Protein AF-A0A352NR70-F1 (afdb_monomer)

Solvent-accessible surface area (backbone atoms only — not comparable to full-atom values): 40007 Å² total; per-residue (Å²): 142,85,88,84,89,83,84,90,84,90,85,83,91,87,91,87,81,88,80,88,83,82,89,77,86,75,78,72,74,82,67,73,80,38,69,51,86,36,67,72,42,67,47,52,18,38,91,87,67,48,66,42,64,80,41,78,61,38,62,54,77,40,59,32,29,47,38,35,32,31,45,44,52,70,85,45,71,50,56,49,74,47,56,26,31,46,76,54,41,77,46,47,37,57,46,91,74,68,96,58,46,56,28,22,37,77,88,67,50,74,50,28,35,49,47,77,37,62,90,80,33,31,35,41,34,31,34,79,48,69,39,72,49,65,45,47,28,41,38,55,44,58,30,27,42,29,53,91,60,53,76,89,64,75,59,38,74,47,57,73,81,96,39,68,45,47,35,25,52,58,79,82,92,72,86,85,86,79,86,86,84,85,88,82,89,80,90,82,83,91,83,88,82,91,76,84,82,77,83,67,88,38,53,83,44,38,82,77,50,63,41,65,74,43,76,77,47,64,20,33,76,87,69,44,75,67,64,80,55,38,59,55,84,41,54,27,28,49,33,37,29,34,39,52,60,80,90,57,89,47,48,56,39,21,30,39,59,46,54,54,38,80,51,48,31,33,94,58,67,44,79,46,75,42,54,49,99,86,68,52,63,41,27,43,34,40,30,41,58,82,26,44,36,37,38,34,28,33,54,43,59,66,79,54,70,77,50,62,53,71,53,68,43,84,31,30,46,24,59,91,66,52,75,50,60,74,63,33,77,46,62,41,60,51,63,75,48,92,70,66,50,75,46,76,44,36,52,61,72,79,79,74,48,52,42,47,48,61,49,70,40,86,90,78,43,29,36,42,37,36,39,40,35,22,81,70,28,36,79,39,39,60,28,28,41,39,34,62,62,56,88,54,48,37,80,43,84,93,46,44,22,46,74,86,39,79,51,64,75,87,42,43,50,72,41,83,87,79,29,38,35,39,40,54,67,39,68,42,49,54,58,47,37,40,33,37,35,30,33,66,48,62,69,59,41,53,72,31,73,51,66,50,77,50,73,46,52,39,34,42,36,31,41,56,97,88,40,82,46,78,46,74,26,50,77,29,74,36,73,45,75,29,43,50,52,45,46,46,67,45,74,40,76,90,78,46,27,35,44,36,39,40,40,33,24,77,56,48,41,72,29,42,60,25,32,41,38,31,52,55,42,93,64,50,42,80,40,79,92,47,34,21,44,77,85,40,82,56,80,56,61,51,75,61,90,49,38,39,36,38,59,67,38,68,38,48,60,63,45,40,40,33,36,33,25,40,50,42,69,73,54,48,74,27,65,55,70,45,73,44,67,38,47,41,35,49,45,30,57,55,41,36,88,83,37,54,29,64,36,75,43,73,45,78,31,44,26,63,48,79,46,77,76,46,72,42,83,90,76,33,34,35,35,32,39,32,44,36,47,73,63,71,60,94,63,68,64,52,76,77,91,85,80,83,78,54,91,57,50,41,80,44,84,74,42,38,20,46,77,82,42,80,42,62,58,86,82,59,70,82,90,66,102,75,88,87,90,82,69,67,78,72,83,37,42,39,35,39,34,28,38,51,62,88,129

pLDDT: mean 82.14, std 21.11, range [23.02, 98.81]

Mean predicted aligned error: 18.89 Å

Secondary structure (DSSP, 8-state):
---------------------------------EE-TTEEEEEEE-TTS-BGGG-S-B-TT-EEEEEEEEEE-TT--BPTT--EEEEPPTTEEEPS--S--EEEETTS-EEEEEEEETTTTEEEEEESS-B-S-EEEEEEEEEEE-TTS--S-SSEEEE-SS-EEEE-BPP---PPP--------------------------B-TTTS--EEEEEEEEETTSPBP-SSB-TT-EEEEEEEEEE-TTS---TT-EEEEE--TTEE-SS-EEEEEE-TTS-EEEEEEE-TT-EEEEEE-SHHHH-SSEEEEEEEEEEE-HHHH-S-SSEEEEE--TT-SSPEEEEE-B--PPPPEEEEEEEETTTTEEEEEEEE-TT---EEEEEEEEEPPTT-EE-TT--EETTEEPPTTTEEEETTTTEEEEEEEEESS-EEEEEEEE--S-GGGG-SEEEEEEE-EEEEEEETTEEEEEEPPPEEEEEEE--EEEEEEEETTTTEEEEEEEE-TT---EEEEEEEEEPPTTEEE-GGG-EETTEEP-SEEEETTEEEEEEEEESS-EEEEEEEEEPHHHHTSS--EEEEEEEEEE-TTPPTT-EEEEEEEE---SEEEEEEEEETTTTEEEEEEEE-TT---PPTT------PPTTEEE-TT--EETTEE--GGG-----S----------EEEEEEEEE---

Radius of gyration: 46.59 Å; Cα contacts (8 Å, |Δi|>4): 1514; chains: 1; bounding box: 106×103×124 Å

Structure (mmCIF, N/CA/C/O backbone):
data_AF-A0A352NR70-F1
#
_entry.id   AF-A0A352NR70-F1
#
loop_
_atom_site.group_PDB
_atom_site.id
_atom_site.type_symbol
_atom_site.label_atom_id
_atom_site.label_alt_id
_atom_site.label_comp_id
_atom_site.label_asym_id
_atom_site.label_entity_id
_atom_site.label_seq_id
_atom_site.pdbx_PDB_ins_code
_atom_site.Cartn_x
_atom_site.Cartn_y
_atom_site.Cartn_z
_atom_site.occupancy
_atom_site.B_iso_or_equiv
_atom_site.auth_seq_id
_atom_site.auth_comp_id
_atom_site.auth_asym_id
_atom_site.auth_atom_id
_atom_site.pdbx_PDB_model_num
ATOM 1 N N . MET A 1 1 ? 4.692 -54.129 16.354 1.00 40.34 1 MET A N 1
ATOM 2 C CA . MET A 1 1 ? 4.422 -55.405 15.649 1.00 40.34 1 MET A CA 1
ATOM 3 C C . MET A 1 1 ? 3.050 -55.935 16.072 1.00 40.34 1 MET A C 1
ATOM 5 O O . MET A 1 1 ? 2.931 -56.433 17.179 1.00 40.34 1 MET A O 1
ATOM 9 N N . LYS A 1 2 ? 2.010 -55.774 15.243 1.00 34.16 2 LYS A N 1
ATOM 10 C CA . LYS A 1 2 ? 0.817 -56.648 15.165 1.00 34.16 2 LYS A CA 1
ATOM 11 C C . LYS A 1 2 ? -0.023 -56.187 13.969 1.00 34.16 2 LYS A C 1
ATOM 13 O O . LYS A 1 2 ? -0.681 -55.158 14.009 1.00 34.16 2 LYS A O 1
ATOM 18 N N . LYS A 1 3 ? 0.113 -56.939 12.874 1.00 34.19 3 LYS A N 1
ATOM 19 C CA . LYS A 1 3 ? -0.619 -56.802 11.610 1.00 34.19 3 LYS A CA 1
ATOM 20 C C . LYS A 1 3 ? -2.010 -57.424 11.763 1.00 34.19 3 LYS A C 1
ATOM 22 O O . LYS A 1 3 ? -2.105 -58.527 12.296 1.00 34.19 3 LYS A O 1
ATOM 27 N N . LYS A 1 4 ? -3.040 -56.811 11.179 1.00 34.47 4 LYS A N 1
ATOM 28 C CA . LYS A 1 4 ? -4.210 -57.532 10.655 1.00 34.47 4 LYS A CA 1
ATOM 29 C C . LYS A 1 4 ? -4.579 -56.954 9.286 1.00 34.47 4 LYS A C 1
ATOM 31 O O . LYS A 1 4 ? -4.742 -55.752 9.141 1.00 34.47 4 LYS A O 1
ATOM 36 N N . LYS A 1 5 ? -4.607 -57.849 8.295 1.00 37.19 5 LYS A N 1
ATOM 37 C CA . LYS A 1 5 ? -5.041 -57.656 6.903 1.00 37.19 5 LYS A CA 1
ATOM 38 C C . LYS A 1 5 ? -6.568 -57.754 6.824 1.00 37.19 5 LYS A C 1
ATOM 40 O O . LYS A 1 5 ? -7.097 -58.550 7.585 1.00 37.19 5 LYS A O 1
ATOM 45 N N . PHE A 1 6 ? -7.205 -57.073 5.869 1.00 29.41 6 PHE A N 1
ATOM 46 C CA . PHE A 1 6 ? -8.386 -57.505 5.079 1.00 29.41 6 PHE A CA 1
ATOM 47 C C . PHE A 1 6 ? -8.635 -56.403 4.018 1.00 29.41 6 PHE A C 1
ATOM 49 O O . PHE A 1 6 ? -8.789 -55.249 4.388 1.00 29.41 6 PHE A O 1
ATOM 56 N N . SER A 1 7 ? -8.269 -56.613 2.748 1.00 27.84 7 SER A N 1
ATOM 57 C CA . SER A 1 7 ? -9.022 -57.209 1.620 1.00 27.84 7 SER A CA 1
ATOM 58 C C . SER A 1 7 ? -10.068 -56.281 0.985 1.00 27.84 7 SER A C 1
ATOM 60 O O . SER A 1 7 ? -11.008 -55.850 1.641 1.00 27.84 7 SER A O 1
ATOM 62 N N . SER A 1 8 ? -9.874 -56.035 -0.315 1.00 29.03 8 SER A N 1
ATOM 63 C CA . SER A 1 8 ? -10.691 -55.248 -1.246 1.00 29.03 8 SER A CA 1
ATOM 64 C C . SER A 1 8 ? -12.128 -55.743 -1.386 1.00 29.03 8 SER A C 1
ATOM 66 O O . SER A 1 8 ? -12.324 -56.950 -1.501 1.00 29.03 8 SER A O 1
ATOM 68 N N . ILE A 1 9 ? -13.078 -54.813 -1.546 1.00 29.89 9 ILE A N 1
ATOM 69 C CA . ILE A 1 9 ? -14.317 -54.985 -2.322 1.00 29.89 9 ILE A CA 1
ATOM 70 C C . ILE A 1 9 ? -14.639 -53.645 -3.007 1.00 29.89 9 ILE A C 1
ATOM 72 O O . ILE A 1 9 ? -14.715 -52.608 -2.355 1.00 29.89 9 ILE A O 1
ATOM 76 N N . VAL A 1 10 ? -14.807 -53.699 -4.329 1.00 30.36 10 VAL A N 1
ATOM 77 C CA . VAL A 1 10 ? -15.353 -52.651 -5.206 1.00 30.36 10 VAL A CA 1
ATOM 78 C C . VAL A 1 10 ? -16.852 -52.910 -5.357 1.00 30.36 10 VAL A C 1
ATOM 80 O O . VAL A 1 10 ? -17.218 -54.034 -5.691 1.00 30.36 10 VAL A O 1
ATOM 83 N N . VAL A 1 11 ? -17.701 -51.892 -5.171 1.00 29.67 11 VAL A N 1
ATOM 84 C CA . VAL A 1 11 ? -19.083 -51.852 -5.687 1.00 29.67 11 VAL A CA 1
ATOM 85 C C . VAL A 1 11 ? -19.406 -50.419 -6.131 1.00 29.67 11 VAL A C 1
ATOM 87 O O . VAL A 1 11 ? -19.154 -49.458 -5.410 1.00 29.67 11 VAL A O 1
ATOM 90 N N . THR A 1 12 ? -19.921 -50.315 -7.353 1.00 26.70 12 THR A N 1
ATOM 91 C CA . THR A 1 12 ? -20.288 -49.114 -8.126 1.00 26.70 12 THR A CA 1
ATOM 92 C C . THR A 1 12 ? -21.814 -48.867 -8.055 1.00 26.70 12 THR A C 1
ATOM 94 O O . THR A 1 12 ? -22.530 -49.767 -7.623 1.00 26.70 12 THR A O 1
ATOM 97 N N . PHE A 1 13 ? -22.283 -47.719 -8.592 1.00 26.47 13 PHE A N 1
ATOM 98 C CA . PHE A 1 13 ? -23.678 -47.278 -8.896 1.00 26.47 13 PHE A CA 1
ATOM 99 C C . PHE A 1 13 ? -24.405 -46.554 -7.725 1.00 26.47 13 PHE A C 1
ATOM 101 O O . PHE A 1 13 ? -24.395 -47.061 -6.616 1.00 26.47 13 PHE A O 1
ATOM 108 N N . ILE A 1 14 ? -25.040 -45.366 -7.811 1.00 26.09 14 ILE A N 1
ATOM 109 C CA . ILE A 1 14 ? -25.622 -44.507 -8.874 1.00 26.09 14 ILE A CA 1
ATOM 110 C C . ILE A 1 14 ? -25.681 -43.050 -8.371 1.00 26.09 14 ILE A C 1
ATOM 112 O O . ILE A 1 14 ? -26.058 -42.824 -7.224 1.00 26.09 14 ILE A O 1
ATOM 116 N N . PHE A 1 15 ? -25.421 -42.072 -9.247 1.00 25.78 15 PHE A N 1
ATOM 117 C CA . PHE A 1 15 ? -25.857 -40.678 -9.084 1.00 25.78 15 PHE A CA 1
ATOM 118 C C . PHE A 1 15 ? -27.001 -40.408 -10.074 1.00 25.78 15 PHE A C 1
ATOM 120 O O . PHE A 1 15 ? -26.833 -40.602 -11.277 1.00 25.78 15 PHE A O 1
ATOM 127 N N . LEU A 1 16 ? -28.151 -39.954 -9.572 1.00 24.84 16 LEU A N 1
ATOM 128 C CA . LEU A 1 16 ? -29.218 -39.347 -10.367 1.00 24.84 16 LEU A CA 1
ATOM 129 C C . LEU A 1 16 ? -29.843 -38.214 -9.542 1.00 24.84 16 LEU A C 1
ATOM 131 O O . LEU A 1 16 ? -30.493 -38.485 -8.539 1.00 24.84 16 LEU A O 1
ATOM 135 N N . LEU A 1 17 ? -29.605 -36.965 -9.942 1.00 23.08 17 LEU A N 1
ATOM 136 C CA . LEU A 1 17 ? -30.635 -35.991 -10.332 1.00 23.08 17 LEU A CA 1
ATOM 137 C C . LEU A 1 17 ? -29.962 -34.649 -10.682 1.00 23.08 17 LEU A C 1
ATOM 139 O O . LEU A 1 17 ? -29.267 -34.049 -9.867 1.00 23.08 17 LEU A O 1
ATOM 143 N N . GLN A 1 18 ? -30.203 -34.190 -11.912 1.00 30.47 18 GLN A N 1
ATOM 144 C CA . GLN A 1 18 ? -30.121 -32.779 -12.318 1.00 30.47 18 GLN A CA 1
ATOM 145 C C . GLN A 1 18 ? -31.212 -31.997 -11.533 1.00 30.47 18 GLN A C 1
ATOM 147 O O . GLN A 1 18 ? -32.124 -32.628 -11.004 1.00 30.47 18 GLN A O 1
ATOM 152 N N . ILE A 1 19 ? -31.235 -30.667 -11.372 1.00 30.25 19 ILE A N 1
ATOM 153 C CA . ILE A 1 19 ? -31.273 -29.618 -12.404 1.00 30.25 19 ILE A CA 1
ATOM 154 C C . ILE A 1 19 ? -31.094 -28.213 -11.766 1.00 30.25 19 ILE A C 1
ATOM 156 O O . ILE A 1 19 ? -31.552 -27.983 -10.654 1.00 30.25 19 ILE A O 1
ATOM 160 N N . PHE A 1 20 ? -30.498 -27.300 -12.552 1.00 27.97 20 PHE A N 1
ATOM 161 C CA . PHE A 1 20 ? -30.561 -25.820 -12.553 1.00 27.97 20 PHE A CA 1
ATOM 162 C C . PHE A 1 20 ? -30.376 -25.023 -11.246 1.00 27.97 20 PHE A C 1
ATOM 164 O O . PHE A 1 20 ? -31.290 -24.921 -10.438 1.00 27.97 20 PHE A O 1
ATOM 171 N N . SER A 1 21 ? -29.308 -24.217 -11.153 1.00 23.02 21 SER A N 1
ATOM 172 C CA . SER A 1 21 ? -29.298 -22.807 -11.611 1.00 23.02 21 SER A CA 1
ATOM 173 C C . SER A 1 21 ? -28.027 -22.042 -11.178 1.00 23.02 21 SER A C 1
ATOM 175 O O . SER A 1 21 ? -27.564 -22.155 -10.052 1.00 23.02 21 SER A O 1
ATOM 177 N N . SER A 1 22 ? -27.516 -21.239 -12.122 1.00 24.25 22 SER A N 1
ATOM 178 C CA . SER A 1 22 ? -26.810 -19.951 -11.963 1.00 24.25 22 SER A CA 1
ATOM 179 C C . SER A 1 22 ? -25.504 -19.829 -11.153 1.00 24.25 22 SER A C 1
ATOM 181 O O . SER A 1 22 ? -25.493 -19.886 -9.932 1.00 24.25 22 SER A O 1
ATOM 183 N N . PHE A 1 23 ? -24.447 -19.471 -11.898 1.00 34.31 23 PHE A N 1
ATOM 184 C CA . PHE A 1 23 ? -23.439 -18.442 -11.596 1.00 34.31 23 PHE A CA 1
ATOM 185 C C . PHE A 1 23 ? -22.832 -18.394 -10.182 1.00 34.31 23 PHE A C 1
ATOM 187 O O . PHE A 1 23 ? -23.342 -17.730 -9.285 1.00 34.31 23 PHE A O 1
ATOM 194 N N . MET A 1 24 ? -21.608 -18.913 -10.073 1.00 26.48 24 MET A N 1
ATOM 195 C CA . MET A 1 24 ? -20.541 -18.229 -9.340 1.00 26.48 24 MET A CA 1
ATOM 196 C C . MET A 1 24 ? -19.295 -18.155 -10.235 1.00 26.48 24 MET A C 1
ATOM 198 O O . MET A 1 24 ? -19.017 -19.121 -10.951 1.00 26.48 24 MET A O 1
ATOM 202 N N . PRO A 1 25 ? -18.569 -17.022 -10.248 1.00 30.00 25 PRO A N 1
ATOM 203 C CA . PRO A 1 25 ? -17.351 -16.887 -11.029 1.00 30.00 25 PRO A CA 1
ATOM 204 C C . PRO A 1 25 ? -16.304 -17.829 -10.438 1.00 30.00 25 PRO A C 1
ATOM 206 O O . PRO A 1 25 ? -15.965 -17.743 -9.258 1.00 30.00 25 PRO A O 1
ATOM 209 N N .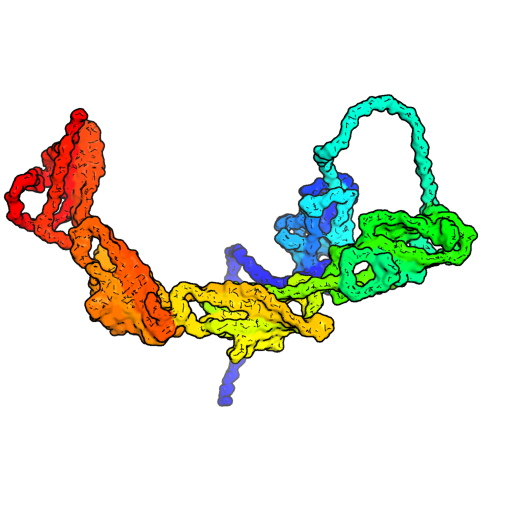 ILE A 1 26 ? -15.801 -18.750 -11.255 1.00 31.56 26 ILE A N 1
ATOM 210 C CA . ILE A 1 26 ? -14.603 -19.500 -10.900 1.00 31.56 26 ILE A CA 1
ATOM 211 C C . ILE A 1 26 ? -13.482 -18.465 -10.839 1.00 31.56 26 ILE A C 1
ATOM 213 O O . ILE A 1 26 ? -13.155 -17.840 -11.849 1.00 31.56 26 ILE A O 1
ATOM 217 N N . GLY A 1 27 ? -12.942 -18.255 -9.636 1.00 30.27 27 GLY A N 1
ATOM 218 C CA . GLY A 1 27 ? -11.706 -17.516 -9.437 1.00 30.27 27 GLY A CA 1
ATOM 219 C C . GLY A 1 27 ? -10.660 -18.112 -10.364 1.00 30.27 27 GLY A C 1
ATOM 220 O O . GLY A 1 27 ? -10.258 -19.263 -10.201 1.00 30.27 27 GLY A O 1
ATOM 221 N N . SER A 1 28 ? -10.307 -17.353 -11.395 1.00 30.17 28 SER A N 1
ATOM 222 C CA . SER A 1 28 ? -9.299 -17.760 -12.354 1.00 30.17 28 SER A CA 1
ATOM 223 C C . SER A 1 28 ? -7.976 -17.811 -11.604 1.00 30.17 28 SER A C 1
ATOM 225 O O . SER A 1 28 ? -7.486 -16.788 -11.125 1.00 30.17 28 SER A O 1
ATOM 227 N N . ALA A 1 29 ? -7.397 -19.005 -11.487 1.00 27.83 29 ALA A N 1
ATOM 228 C CA . ALA A 1 29 ? -5.949 -19.099 -11.432 1.00 27.83 29 ALA A CA 1
ATOM 229 C C . ALA A 1 29 ? -5.431 -18.235 -12.590 1.00 27.83 29 ALA A C 1
ATOM 231 O O . ALA A 1 29 ? -5.924 -18.386 -13.710 1.00 27.83 29 ALA A O 1
ATOM 232 N N . LYS A 1 30 ? -4.531 -17.281 -12.317 1.00 36.75 30 LYS A N 1
ATOM 233 C CA . LYS A 1 30 ? -3.839 -16.551 -13.381 1.00 36.75 30 LYS A CA 1
ATOM 234 C C . LYS A 1 30 ? -3.103 -17.603 -14.202 1.00 36.75 30 LYS A C 1
ATOM 236 O O . LYS A 1 30 ? -2.059 -18.092 -13.780 1.00 36.75 30 LYS A O 1
ATOM 241 N N . ALA A 1 31 ? -3.706 -18.011 -15.313 1.00 36.69 31 ALA A N 1
ATOM 242 C CA . ALA A 1 31 ? -2.965 -18.658 -16.364 1.00 36.69 31 ALA A CA 1
ATOM 243 C C . ALA A 1 31 ? -1.885 -17.660 -16.776 1.00 36.69 31 ALA A C 1
ATOM 245 O O . ALA A 1 31 ? -2.167 -16.472 -16.935 1.00 36.69 31 ALA A O 1
ATOM 246 N N . ASP A 1 32 ? -0.653 -18.136 -16.837 1.00 41.41 32 ASP A N 1
ATOM 247 C CA . ASP A 1 32 ? 0.450 -17.401 -17.429 1.00 41.41 32 ASP A CA 1
ATOM 248 C C . ASP A 1 32 ? -0.005 -16.972 -18.835 1.00 41.41 32 ASP A C 1
ATOM 250 O O . ASP A 1 32 ? -0.420 -17.835 -19.617 1.00 41.41 32 ASP A O 1
ATOM 254 N N . ASP A 1 33 ? -0.048 -15.661 -19.114 1.00 54.84 33 ASP A N 1
ATOM 255 C CA . ASP A 1 33 ? -0.533 -15.086 -20.380 1.00 54.84 33 ASP A CA 1
ATOM 256 C C . ASP A 1 33 ? 0.414 -15.542 -21.503 1.00 54.84 33 ASP A C 1
ATOM 258 O O . ASP A 1 33 ? 1.328 -14.831 -21.919 1.00 54.84 33 ASP A O 1
ATOM 262 N N . THR A 1 34 ? 0.227 -16.764 -21.990 1.00 74.38 34 THR A N 1
ATOM 263 C CA . THR A 1 34 ? 1.054 -17.319 -23.054 1.00 74.38 34 THR A CA 1
ATOM 264 C C . THR A 1 34 ? 0.668 -16.582 -24.324 1.00 74.38 34 THR A C 1
ATOM 266 O O . THR A 1 34 ? -0.438 -16.768 -24.823 1.00 74.38 34 THR A O 1
ATOM 269 N N . ALA A 1 35 ? 1.535 -15.711 -24.842 1.00 84.06 35 ALA A N 1
ATOM 270 C CA . ALA A 1 35 ? 1.264 -15.009 -26.095 1.00 84.06 35 ALA A CA 1
ATOM 271 C C . ALA A 1 35 ? 0.893 -16.015 -27.198 1.00 84.06 35 ALA A C 1
ATOM 273 O O . ALA A 1 35 ? 1.385 -17.142 -27.202 1.00 84.06 35 ALA A O 1
ATOM 274 N N . PHE A 1 36 ? 0.022 -15.631 -28.127 1.00 85.31 36 PHE A N 1
ATOM 275 C CA . PHE A 1 36 ? -0.341 -16.437 -29.290 1.00 85.31 36 PHE A CA 1
ATOM 276 C C . PHE A 1 36 ? 0.594 -16.093 -30.467 1.00 85.31 36 PHE A C 1
ATOM 278 O O . PHE A 1 36 ? 0.310 -15.161 -31.224 1.00 85.31 36 PHE A O 1
ATOM 285 N N . PRO A 1 37 ? 1.723 -16.806 -30.666 1.00 80.88 37 PRO A N 1
ATOM 286 C CA . PRO A 1 37 ? 2.759 -16.400 -31.622 1.00 80.88 37 PRO A CA 1
ATOM 287 C C . PRO A 1 37 ? 2.416 -16.746 -33.078 1.00 80.88 37 PRO A C 1
ATOM 289 O O . PRO A 1 37 ? 3.207 -16.479 -33.982 1.00 80.88 37 PRO A O 1
ATOM 292 N N . PHE A 1 38 ? 1.273 -17.393 -33.309 1.00 86.50 38 PHE A N 1
ATOM 293 C CA . PHE A 1 38 ? 0.946 -18.049 -34.573 1.00 86.50 38 PHE A CA 1
ATOM 294 C C . PHE A 1 38 ? 0.229 -17.143 -35.577 1.00 86.50 38 PHE A C 1
ATOM 296 O O . PHE A 1 38 ? -0.084 -17.600 -36.673 1.00 86.50 38 PHE A O 1
ATOM 303 N N . VAL A 1 39 ? -0.048 -15.881 -35.233 1.00 88.38 39 VAL A N 1
ATOM 304 C CA . VAL A 1 39 ? -0.679 -14.926 -36.157 1.00 88.38 39 VAL A CA 1
ATOM 305 C C . VAL A 1 39 ? 0.234 -14.685 -37.360 1.00 88.38 39 VAL A C 1
ATOM 307 O O . VAL A 1 39 ? 1.388 -14.282 -37.217 1.00 88.38 39 VAL A O 1
ATOM 310 N N . THR A 1 40 ? -0.304 -14.909 -38.555 1.00 86.88 40 THR A N 1
ATOM 311 C CA . THR A 1 40 ? 0.390 -14.713 -39.832 1.00 86.88 40 THR A CA 1
ATOM 312 C C . THR A 1 40 ? -0.190 -13.575 -40.655 1.00 86.88 40 THR A C 1
ATOM 314 O O . THR A 1 40 ? 0.520 -13.054 -41.505 1.00 86.88 40 THR A O 1
ATOM 317 N N . GLY A 1 41 ? -1.433 -13.157 -40.400 1.00 85.62 41 GLY A N 1
ATOM 318 C CA . GLY A 1 41 ? -2.100 -12.080 -41.135 1.00 85.62 41 GLY A CA 1
ATOM 319 C C . GLY A 1 41 ? -3.239 -11.451 -40.338 1.00 85.62 41 GLY A C 1
ATOM 320 O O . GLY A 1 41 ? -3.810 -12.089 -39.454 1.00 85.62 41 GLY A O 1
ATOM 321 N N . ALA A 1 42 ? -3.570 -10.203 -40.658 1.00 92.06 42 ALA A N 1
ATOM 322 C CA . ALA A 1 42 ? -4.763 -9.527 -40.165 1.00 92.06 42 ALA A CA 1
ATOM 323 C C . ALA A 1 42 ? -5.342 -8.645 -41.277 1.00 92.06 42 ALA A C 1
ATOM 325 O O . ALA A 1 42 ? -4.599 -7.925 -41.942 1.00 92.06 42 ALA A O 1
ATOM 326 N N . VAL A 1 43 ? -6.660 -8.698 -41.467 1.00 91.25 43 VAL A N 1
ATOM 327 C CA . VAL A 1 43 ? -7.402 -7.844 -42.406 1.00 91.25 43 VAL A CA 1
ATOM 328 C C . VAL A 1 43 ? -8.555 -7.189 -41.661 1.00 91.25 43 VAL A C 1
ATOM 330 O O . VAL A 1 43 ? -9.273 -7.856 -40.914 1.00 91.25 43 VAL A O 1
ATOM 333 N N . LEU A 1 44 ? -8.754 -5.892 -41.877 1.00 93.94 44 LEU A N 1
ATOM 334 C CA . LEU A 1 44 ? -9.895 -5.168 -41.331 1.00 93.94 44 LEU A CA 1
ATOM 335 C C . LEU A 1 44 ? -11.041 -5.156 -42.340 1.00 93.94 44 LEU A C 1
ATOM 337 O O . LEU A 1 44 ? -10.842 -4.849 -43.512 1.00 93.94 44 LEU A O 1
ATOM 341 N N . THR A 1 45 ? -12.248 -5.465 -41.875 1.00 91.12 45 THR A N 1
ATOM 342 C CA . THR A 1 45 ? -13.458 -5.423 -42.707 1.00 91.12 45 THR A CA 1
ATOM 343 C C . THR A 1 45 ? -14.573 -4.626 -42.049 1.00 91.12 45 THR A C 1
ATOM 345 O O . THR A 1 45 ? -14.632 -4.545 -40.824 1.00 91.12 45 THR A O 1
ATOM 348 N N . ASP A 1 46 ? -15.465 -4.044 -42.844 1.00 88.38 46 ASP A N 1
ATOM 349 C CA . ASP A 1 46 ? -16.673 -3.393 -42.338 1.00 88.38 46 ASP A CA 1
ATOM 350 C C . ASP A 1 46 ? -17.752 -4.414 -41.908 1.00 88.38 46 ASP A C 1
ATOM 352 O O . ASP A 1 46 ? -17.577 -5.634 -42.003 1.00 88.38 46 ASP A O 1
ATOM 356 N N . GLY A 1 47 ? -18.908 -3.924 -41.444 1.00 76.69 47 GLY A N 1
ATOM 357 C CA . GLY A 1 47 ? -20.043 -4.767 -41.039 1.00 76.69 47 GLY A CA 1
ATOM 358 C C . GLY A 1 47 ? -20.669 -5.612 -42.163 1.00 76.69 47 GLY A C 1
ATOM 359 O O . GLY A 1 47 ? -21.474 -6.494 -41.874 1.00 76.69 47 GLY A O 1
ATOM 360 N N . SER A 1 48 ? -20.306 -5.369 -43.427 1.00 78.75 48 SER A N 1
ATOM 361 C CA . SER A 1 48 ? -20.700 -6.180 -44.588 1.00 78.75 48 SER A CA 1
ATOM 362 C C . SER A 1 48 ? -19.637 -7.210 -44.998 1.00 78.75 48 SER A C 1
ATOM 364 O O . SER A 1 48 ? -19.890 -8.030 -45.881 1.00 78.75 48 SER A O 1
ATOM 366 N N . GLY A 1 49 ? -18.469 -7.198 -44.344 1.00 77.56 49 GLY A N 1
ATOM 367 C CA . GLY A 1 49 ? -17.330 -8.062 -44.653 1.00 77.56 49 GLY A CA 1
ATOM 368 C C . GLY A 1 49 ? -16.413 -7.522 -45.755 1.00 77.56 49 GLY A C 1
ATOM 369 O O . GLY A 1 49 ? -15.573 -8.269 -46.256 1.00 77.56 49 GLY A O 1
ATOM 370 N N . LYS A 1 50 ? -16.553 -6.249 -46.150 1.00 85.00 50 LYS A N 1
ATOM 371 C CA . LYS A 1 50 ? -15.703 -5.610 -47.165 1.00 85.00 50 LYS A CA 1
ATOM 372 C C . LYS A 1 50 ? -14.384 -5.138 -46.549 1.00 85.00 50 LYS A C 1
ATOM 374 O O . LYS A 1 50 ? -14.412 -4.509 -45.498 1.00 85.00 50 LYS A O 1
ATOM 379 N N . ASP A 1 51 ? -13.253 -5.422 -47.199 1.00 88.25 51 ASP A N 1
ATOM 380 C CA . ASP A 1 51 ? -11.917 -4.976 -46.767 1.00 88.25 51 ASP A CA 1
ATOM 381 C C . ASP A 1 51 ? -11.799 -3.447 -46.819 1.00 88.25 51 ASP A C 1
ATOM 383 O O . ASP A 1 51 ? -12.025 -2.836 -47.866 1.00 88.25 51 ASP A O 1
ATOM 387 N N . ILE A 1 52 ? -11.452 -2.834 -45.686 1.00 86.69 52 ILE A N 1
ATOM 388 C CA . ILE A 1 52 ? -11.411 -1.373 -45.542 1.00 86.69 52 ILE A CA 1
ATOM 389 C C . ILE A 1 52 ? -10.062 -0.752 -45.922 1.00 86.69 52 ILE A C 1
ATOM 391 O O . ILE A 1 52 ? -9.965 0.471 -45.998 1.00 86.69 52 ILE A O 1
ATOM 395 N N . SER A 1 53 ? -9.025 -1.557 -46.177 1.00 76.06 53 SER A N 1
ATOM 396 C CA . SER A 1 53 ? -7.707 -1.057 -46.609 1.00 76.06 53 SER A CA 1
ATOM 397 C C . SER A 1 53 ? -7.749 -0.345 -47.968 1.00 76.06 53 SER A C 1
ATOM 399 O O . SER A 1 53 ? -6.868 0.447 -48.291 1.00 76.06 53 SER A O 1
ATOM 401 N N . GLN A 1 54 ? -8.796 -0.607 -48.756 1.00 72.88 54 GLN A N 1
ATOM 402 C CA . GLN A 1 54 ? -9.027 -0.021 -50.079 1.00 72.88 54 GLN A CA 1
ATOM 403 C C . GLN A 1 54 ? -10.009 1.160 -50.050 1.00 72.88 54 GLN A C 1
ATOM 405 O O . GLN A 1 54 ? -10.278 1.773 -51.084 1.00 72.88 54 GLN A O 1
ATOM 410 N N . GLU A 1 55 ? -10.567 1.483 -48.883 1.00 78.81 55 GLU A N 1
ATOM 411 C CA . GLU A 1 55 ? -11.479 2.610 -48.723 1.00 78.81 55 GLU A CA 1
ATOM 412 C C . GLU A 1 55 ? -10.696 3.910 -48.530 1.00 78.81 55 GLU A C 1
ATOM 414 O O . GLU A 1 55 ? -9.620 3.933 -47.931 1.00 78.81 55 GLU A O 1
ATOM 419 N N . THR A 1 56 ? -11.249 5.016 -49.027 1.00 79.56 56 THR A N 1
ATOM 420 C CA . THR A 1 56 ? -10.602 6.338 -48.979 1.00 79.56 56 THR A CA 1
ATOM 421 C C . THR A 1 56 ? -11.215 7.276 -47.937 1.00 79.56 56 THR A C 1
ATOM 423 O O . THR A 1 56 ? -10.803 8.430 -47.846 1.00 79.56 56 THR A O 1
ATOM 426 N N . ASN A 1 57 ? -12.249 6.838 -47.206 1.00 84.81 57 ASN A N 1
ATOM 427 C CA . ASN A 1 57 ? -13.043 7.719 -46.344 1.00 84.81 57 ASN A CA 1
ATOM 428 C C . ASN A 1 57 ? -13.728 6.983 -45.173 1.00 84.81 57 ASN A C 1
ATOM 430 O O . ASN A 1 57 ? -14.952 7.021 -45.029 1.00 84.81 57 ASN A O 1
ATOM 434 N N . VAL A 1 58 ? -12.950 6.275 -44.355 1.00 89.12 58 VAL A N 1
ATOM 435 C CA . VAL A 1 58 ? -13.460 5.481 -43.224 1.00 89.12 58 VAL A CA 1
ATOM 436 C C . VAL A 1 58 ? -13.783 6.383 -42.025 1.00 89.12 58 VAL A C 1
ATOM 438 O O . VAL A 1 58 ? -12.972 7.221 -41.636 1.00 89.12 58 VAL A O 1
ATOM 441 N N . ASP A 1 59 ? -14.962 6.239 -41.410 1.00 87.94 59 ASP A N 1
ATOM 442 C CA . ASP A 1 59 ? -15.315 6.999 -40.200 1.00 87.94 59 ASP A CA 1
ATOM 443 C C . ASP A 1 59 ? -14.552 6.443 -38.984 1.00 87.94 59 ASP A C 1
ATOM 445 O O . ASP A 1 59 ? -14.588 5.235 -38.731 1.00 87.94 59 ASP A O 1
ATOM 449 N N . LYS A 1 60 ? -13.891 7.322 -38.217 1.00 89.44 60 LYS A N 1
ATOM 450 C CA . LYS A 1 60 ? -13.101 6.976 -37.020 1.00 89.44 60 LYS A CA 1
ATOM 451 C C . LYS A 1 60 ? -13.925 6.337 -35.893 1.00 89.44 60 LYS A C 1
ATOM 453 O O . LYS A 1 60 ? -13.338 5.824 -34.951 1.00 89.44 60 LYS A O 1
ATOM 458 N N . ASN A 1 61 ? -15.257 6.361 -35.973 1.00 87.25 61 ASN A N 1
ATOM 459 C CA . ASN A 1 61 ? -16.156 5.708 -35.013 1.00 87.25 61 ASN A CA 1
ATOM 460 C C . ASN A 1 61 ? -16.780 4.409 -35.552 1.00 87.25 61 ASN A C 1
ATOM 462 O O . ASN A 1 61 ? -17.675 3.847 -34.914 1.00 87.25 61 ASN A O 1
ATOM 466 N N . SER A 1 62 ? -16.364 3.948 -36.737 1.00 89.75 62 SER A N 1
ATOM 467 C CA . SER A 1 62 ? -16.951 2.766 -37.376 1.00 89.75 62 SER A CA 1
ATOM 468 C C . SER A 1 62 ? -16.702 1.499 -36.565 1.00 89.75 62 SER A C 1
ATOM 470 O O . SER A 1 62 ? -15.602 1.266 -36.056 1.00 89.75 62 SER A O 1
ATOM 472 N N . ASP A 1 63 ? -17.724 0.650 -36.522 1.00 92.00 63 ASP A N 1
ATOM 473 C CA . ASP A 1 63 ? -17.569 -0.748 -36.146 1.00 92.00 63 ASP A CA 1
ATOM 474 C C . ASP A 1 63 ? -16.855 -1.500 -37.272 1.00 92.00 63 ASP A C 1
ATOM 476 O O . ASP A 1 63 ? -17.219 -1.366 -38.445 1.00 92.00 63 ASP A O 1
ATOM 480 N N . VAL A 1 64 ? -15.859 -2.303 -36.913 1.00 94.06 64 VAL A N 1
ATOM 481 C CA . VAL A 1 64 ? -15.064 -3.099 -37.854 1.00 94.06 64 VAL A CA 1
ATOM 482 C C . VAL A 1 64 ? -14.864 -4.507 -37.310 1.00 94.06 64 VAL A C 1
ATOM 484 O O . VAL A 1 64 ? -15.036 -4.759 -36.121 1.00 94.06 64 VAL A O 1
ATOM 487 N N . ASN A 1 65 ? -14.520 -5.449 -38.178 1.00 92.88 65 ASN A N 1
ATOM 488 C CA . ASN A 1 65 ? -14.089 -6.780 -37.775 1.00 92.88 65 ASN A CA 1
ATOM 489 C C . ASN A 1 65 ? -12.607 -6.954 -38.096 1.00 92.88 65 ASN A C 1
ATOM 491 O O . ASN A 1 65 ? -12.182 -6.683 -39.223 1.00 92.88 65 ASN A O 1
ATOM 495 N N . VAL A 1 66 ? -11.841 -7.450 -37.125 1.00 94.94 66 VAL A N 1
ATOM 496 C CA . VAL A 1 66 ? -10.466 -7.911 -37.336 1.00 94.94 66 VAL A CA 1
ATOM 497 C C . VAL A 1 66 ? -10.513 -9.386 -37.712 1.00 94.94 66 VAL A C 1
ATOM 499 O O . VAL A 1 66 ? -10.903 -10.224 -36.900 1.00 94.94 66 VAL A O 1
ATOM 502 N N . ASN A 1 67 ? -10.119 -9.708 -38.940 1.00 93.75 67 ASN A N 1
ATOM 503 C CA . ASN A 1 67 ? -10.022 -11.077 -39.433 1.00 93.75 67 ASN A CA 1
ATOM 504 C C . ASN A 1 67 ? -8.565 -11.526 -39.367 1.00 93.75 67 ASN A C 1
ATOM 506 O O . ASN A 1 67 ? -7.742 -11.060 -40.154 1.00 93.75 67 ASN A O 1
ATOM 510 N N . TYR A 1 68 ? -8.253 -12.417 -38.433 1.00 94.19 68 TYR A N 1
ATOM 511 C CA . TYR A 1 68 ? -6.915 -12.966 -38.269 1.00 94.19 68 TYR A CA 1
ATOM 512 C C . TYR A 1 68 ? -6.733 -14.242 -39.083 1.00 94.19 68 TYR A C 1
ATOM 514 O O . TYR A 1 68 ? -7.579 -15.139 -39.050 1.00 94.19 68 TYR A O 1
ATOM 522 N N . ASP A 1 69 ? -5.576 -14.339 -39.729 1.00 92.00 69 ASP A N 1
ATOM 523 C CA . ASP A 1 69 ? -5.013 -15.572 -40.263 1.00 92.00 69 ASP A CA 1
ATOM 524 C C . ASP A 1 69 ? -3.911 -16.053 -39.317 1.00 92.00 69 ASP A C 1
ATOM 526 O O . ASP A 1 69 ? -3.090 -15.256 -38.849 1.00 92.00 69 ASP A O 1
ATOM 530 N N . PHE A 1 70 ? -3.860 -17.356 -39.051 1.00 92.56 70 PHE A N 1
ATOM 531 C CA . PHE A 1 70 ? -2.788 -17.955 -38.263 1.00 92.56 70 PHE A CA 1
ATOM 532 C C . PHE A 1 70 ? -2.247 -19.226 -38.914 1.00 92.56 70 PHE A C 1
ATOM 534 O O . PHE A 1 70 ? -2.954 -19.926 -39.644 1.00 92.56 70 PHE A O 1
ATOM 541 N N . SER A 1 71 ? -0.994 -19.546 -38.597 1.00 90.12 71 SER A N 1
ATOM 542 C CA . SER A 1 71 ? -0.340 -20.791 -38.984 1.00 90.12 71 SER A CA 1
ATOM 543 C C . SER A 1 71 ? 0.521 -21.312 -37.840 1.00 90.12 71 SER A C 1
ATOM 545 O O . SER A 1 71 ? 1.443 -20.640 -37.386 1.00 90.12 71 SER A O 1
ATOM 547 N N . ILE A 1 72 ? 0.244 -22.537 -37.407 1.00 88.62 72 ILE A N 1
ATOM 548 C CA . ILE A 1 72 ? 1.075 -23.321 -36.496 1.00 88.62 72 ILE A CA 1
ATOM 549 C C . ILE A 1 72 ? 2.010 -24.162 -37.376 1.00 88.62 72 ILE A C 1
ATOM 551 O O . ILE A 1 72 ? 1.510 -25.007 -38.122 1.00 88.62 72 ILE A O 1
ATOM 555 N N . PRO A 1 73 ? 3.335 -23.919 -37.376 1.00 82.19 73 PRO A N 1
ATOM 556 C CA . PRO A 1 73 ? 4.282 -24.691 -38.180 1.00 82.19 73 PRO A CA 1
ATOM 557 C C . PRO A 1 73 ? 4.464 -26.123 -37.663 1.00 82.19 73 PRO A C 1
ATOM 559 O O . PRO A 1 73 ? 4.227 -26.413 -36.490 1.00 82.19 73 PRO A O 1
ATOM 562 N N . GLU A 1 74 ? 4.953 -27.015 -38.525 1.00 78.75 74 GLU A N 1
ATOM 563 C CA . GLU A 1 74 ? 5.334 -28.373 -38.124 1.00 78.75 74 GLU A CA 1
ATOM 564 C C . GLU A 1 74 ? 6.424 -28.332 -37.036 1.00 78.75 74 GLU A C 1
ATOM 566 O O . GLU A 1 74 ? 7.408 -27.602 -37.155 1.00 78.75 74 GLU A O 1
ATOM 571 N N . GLY A 1 75 ? 6.228 -29.081 -35.946 1.00 72.38 75 GLY A N 1
ATOM 572 C CA . GLY A 1 75 ? 7.132 -29.093 -34.790 1.00 72.38 75 GLY A CA 1
ATOM 573 C C . GLY A 1 75 ? 6.785 -28.106 -33.667 1.00 72.38 75 GLY A C 1
ATOM 574 O O . GLY A 1 75 ? 7.373 -28.211 -32.593 1.00 72.38 75 GLY A O 1
ATOM 575 N N . GLN A 1 76 ? 5.815 -27.202 -33.858 1.00 79.94 76 GLN A N 1
ATOM 576 C CA . GLN A 1 76 ? 5.228 -26.420 -32.762 1.00 79.94 76 GLN A CA 1
ATOM 577 C C . GLN A 1 76 ? 3.892 -27.020 -32.315 1.00 79.94 76 GLN A C 1
ATOM 579 O O . GLN A 1 76 ? 3.124 -27.529 -33.131 1.00 79.94 76 GLN A O 1
ATOM 584 N N . THR A 1 77 ? 3.612 -26.963 -31.011 1.00 79.38 77 THR A N 1
ATOM 585 C CA . THR A 1 77 ? 2.399 -27.545 -30.424 1.00 79.38 77 THR A CA 1
ATOM 586 C C . THR A 1 77 ? 1.526 -26.488 -29.764 1.00 79.38 77 THR A C 1
ATOM 588 O O . THR A 1 77 ? 2.007 -25.762 -28.892 1.00 79.38 77 THR A O 1
ATOM 591 N N . ALA A 1 78 ? 0.238 -26.454 -30.112 1.00 82.62 78 ALA A N 1
ATOM 592 C CA . ALA A 1 78 ? -0.765 -25.739 -29.325 1.00 82.62 78 ALA A CA 1
ATOM 593 C C . ALA A 1 78 ? -1.486 -26.734 -28.406 1.00 82.62 78 ALA A C 1
ATOM 595 O O . ALA A 1 78 ? -2.093 -27.695 -28.883 1.00 82.62 78 ALA A O 1
ATOM 596 N N . VAL A 1 79 ? -1.375 -26.533 -27.095 1.00 84.00 79 VAL A N 1
ATOM 597 C CA . VAL A 1 79 ? -1.863 -27.465 -26.070 1.00 84.00 79 VAL A CA 1
ATOM 598 C C . VAL A 1 79 ? -3.332 -27.179 -25.762 1.00 84.00 79 VAL A C 1
ATOM 600 O O . VAL A 1 79 ? -3.738 -26.028 -25.594 1.00 84.00 79 VAL A O 1
ATOM 603 N N . ASN A 1 80 ? -4.137 -28.236 -25.682 1.00 85.94 80 ASN A N 1
ATOM 604 C CA . ASN A 1 80 ? -5.546 -28.177 -25.318 1.00 85.94 80 ASN A CA 1
ATOM 605 C C . ASN A 1 80 ? -5.736 -27.537 -23.937 1.00 85.94 80 ASN A C 1
ATOM 607 O O . ASN A 1 80 ? -5.061 -27.902 -22.976 1.00 85.94 80 ASN A O 1
ATOM 611 N N . GLY A 1 81 ? -6.699 -26.624 -23.817 1.00 74.81 81 GLY A N 1
ATOM 612 C CA . GLY A 1 81 ? -7.041 -25.988 -22.542 1.00 74.81 81 GLY A CA 1
ATOM 613 C C . GLY A 1 81 ? -6.080 -24.890 -22.070 1.00 74.81 81 GLY A C 1
ATOM 614 O O . GLY A 1 81 ? -6.433 -24.167 -21.140 1.00 74.81 81 GLY A O 1
ATOM 615 N N . THR A 1 82 ? -4.921 -24.708 -22.710 1.00 82.56 82 THR A N 1
ATOM 616 C CA . THR A 1 82 ? -4.028 -23.573 -22.436 1.00 82.56 82 THR A CA 1
ATOM 617 C C . THR A 1 82 ? -4.597 -22.306 -23.084 1.00 82.56 82 THR A C 1
ATOM 619 O O . THR A 1 82 ? -4.854 -22.317 -24.293 1.00 82.56 82 THR A O 1
ATOM 622 N N . PRO A 1 83 ? -4.823 -21.218 -22.325 1.00 84.31 83 PRO A N 1
ATOM 623 C CA . PRO A 1 83 ? -5.231 -19.948 -22.904 1.00 84.31 83 PRO A CA 1
ATOM 624 C C . PRO A 1 83 ? -4.031 -19.262 -23.564 1.00 84.31 83 PRO A C 1
ATOM 626 O O . PRO A 1 83 ? -2.996 -19.051 -22.935 1.00 84.31 83 PRO A O 1
ATOM 629 N N . TYR A 1 84 ? -4.193 -18.903 -24.832 1.00 88.00 84 TYR A N 1
ATOM 630 C CA . TYR A 1 84 ? -3.236 -18.114 -25.593 1.00 88.00 84 TYR A CA 1
ATOM 631 C C . TYR A 1 84 ? -3.748 -16.693 -25.789 1.00 88.00 84 TYR A C 1
ATOM 633 O O . TYR A 1 84 ? -4.909 -16.505 -26.150 1.00 88.00 84 TYR A O 1
ATOM 641 N N . THR A 1 85 ? -2.896 -15.690 -25.609 1.00 92.19 85 THR A N 1
ATOM 642 C CA . THR A 1 85 ? -3.318 -14.289 -25.629 1.00 92.19 85 THR A CA 1
ATOM 643 C C . THR A 1 85 ? -2.975 -13.577 -26.934 1.00 92.19 85 THR A C 1
ATOM 645 O O . THR A 1 85 ? -1.862 -13.678 -27.448 1.00 92.19 85 THR A O 1
ATOM 648 N N . VAL A 1 86 ? -3.929 -12.818 -27.476 1.00 90.81 86 VAL A N 1
ATOM 649 C CA . VAL A 1 86 ? -3.697 -11.848 -28.562 1.00 90.81 86 VAL A CA 1
ATOM 650 C C . VAL A 1 86 ? -4.070 -10.465 -28.046 1.00 90.81 86 VAL A C 1
ATOM 652 O O . VAL A 1 86 ? -5.227 -10.220 -27.712 1.00 90.81 86 VAL A O 1
ATOM 655 N N . GLN A 1 87 ? -3.096 -9.561 -27.980 1.00 92.38 87 GLN A N 1
ATOM 656 C CA . GLN A 1 87 ? -3.324 -8.151 -27.666 1.00 92.38 87 GLN A CA 1
ATOM 657 C C . GLN A 1 87 ? -3.767 -7.416 -28.934 1.00 92.38 87 GLN A C 1
ATOM 659 O O . GLN A 1 87 ? -3.088 -7.511 -29.959 1.00 92.38 87 GLN A O 1
ATOM 664 N N . LEU A 1 88 ? -4.882 -6.683 -28.875 1.00 91.56 88 LEU A N 1
ATOM 665 C CA . LEU A 1 88 ? -5.258 -5.798 -29.977 1.00 91.56 88 LEU A CA 1
ATOM 666 C C . LEU A 1 88 ? -4.500 -4.465 -29.888 1.00 91.56 88 LEU A C 1
ATOM 668 O O . LEU A 1 88 ? -4.210 -4.014 -28.774 1.00 91.56 88 LEU A O 1
ATOM 672 N N . PRO A 1 89 ? -4.215 -3.821 -31.037 1.00 92.94 89 PRO A N 1
ATOM 673 C CA . PRO A 1 89 ? -3.587 -2.502 -31.078 1.00 92.94 89 PRO A CA 1
ATOM 674 C C . PRO A 1 89 ? -4.493 -1.439 -30.452 1.00 92.94 89 PRO A C 1
ATOM 676 O O . PRO A 1 89 ? -5.716 -1.544 -30.542 1.00 92.94 89 PRO A O 1
ATOM 679 N N . ASP A 1 90 ? -3.909 -0.384 -29.889 1.00 92.88 90 ASP A N 1
ATOM 680 C CA . ASP A 1 90 ? -4.644 0.673 -29.177 1.00 92.88 90 ASP A CA 1
ATOM 681 C C . ASP A 1 90 ? -5.678 1.406 -30.047 1.00 92.88 90 ASP A C 1
ATOM 683 O O . ASP A 1 90 ? -6.672 1.913 -29.531 1.00 92.88 90 ASP A O 1
ATOM 687 N N . GLN A 1 91 ? -5.483 1.449 -31.371 1.00 94.62 91 GLN A N 1
ATOM 688 C CA . GLN A 1 91 ? -6.438 2.045 -32.313 1.00 94.62 91 GLN A CA 1
ATOM 689 C C . GLN A 1 91 ? -7.711 1.199 -32.509 1.00 94.62 91 GLN A C 1
ATOM 691 O O . GLN A 1 91 ? -8.664 1.669 -33.134 1.00 94.62 91 GLN A O 1
ATOM 696 N N . ILE A 1 92 ? -7.741 -0.043 -32.008 1.00 94.69 92 ILE A N 1
ATOM 697 C CA . ILE A 1 92 ? -8.858 -0.981 -32.138 1.00 94.69 92 ILE A CA 1
ATOM 698 C C . ILE A 1 92 ? -9.358 -1.383 -30.752 1.00 94.69 92 ILE A C 1
ATOM 700 O O . ILE A 1 92 ? -8.653 -2.018 -29.975 1.00 94.69 92 ILE A O 1
ATOM 704 N N . LYS A 1 93 ? -10.625 -1.100 -30.472 1.00 93.50 93 LYS A N 1
ATOM 705 C CA . LYS A 1 93 ? -11.287 -1.410 -29.208 1.00 93.50 93 LYS A CA 1
ATOM 706 C C . LYS A 1 93 ? -12.172 -2.648 -29.321 1.00 93.50 93 LYS A C 1
ATOM 708 O O . LYS A 1 93 ? -13.066 -2.715 -30.169 1.00 93.50 93 LYS A O 1
ATOM 713 N N . LEU A 1 94 ? -11.972 -3.617 -28.426 1.00 92.25 94 LEU A N 1
ATOM 714 C CA . LEU A 1 94 ? -12.839 -4.793 -28.315 1.00 92.25 94 LEU A CA 1
ATOM 715 C C . LEU A 1 94 ? -14.272 -4.430 -27.901 1.00 92.25 94 LEU A C 1
ATOM 717 O O . LEU A 1 94 ? -14.504 -3.641 -26.981 1.00 92.25 94 LEU A O 1
ATOM 721 N N . LYS A 1 95 ? -15.249 -5.099 -28.524 1.00 83.44 95 LYS A N 1
ATOM 722 C CA . LYS A 1 95 ? -16.647 -5.087 -28.078 1.00 83.44 95 LYS A CA 1
ATOM 723 C C . LYS A 1 95 ? -16.930 -6.232 -27.108 1.00 83.44 95 LYS A C 1
ATOM 725 O O . LYS A 1 95 ? -16.500 -7.362 -27.324 1.00 83.44 95 LYS A O 1
ATOM 730 N N . GLY A 1 96 ? -17.707 -5.952 -26.061 1.00 73.50 96 GLY A N 1
ATOM 731 C CA . GLY A 1 96 ? -18.004 -6.919 -24.993 1.00 73.50 96 GLY A CA 1
ATOM 732 C C . GLY A 1 96 ? -18.910 -8.091 -25.392 1.00 73.50 96 GLY A C 1
ATOM 733 O O . GLY A 1 96 ? -18.941 -9.094 -24.689 1.00 73.50 96 GLY A O 1
ATOM 734 N N . THR A 1 97 ? -19.638 -8.009 -26.508 1.00 79.56 97 THR A N 1
ATOM 735 C CA . THR A 1 97 ? -20.460 -9.118 -27.022 1.00 79.56 97 THR A CA 1
ATOM 736 C C . THR A 1 97 ? -19.981 -9.505 -28.414 1.00 79.56 97 THR A C 1
ATOM 738 O O . THR A 1 97 ? -19.964 -8.666 -29.310 1.00 79.56 97 THR A O 1
ATOM 741 N N . GLN A 1 98 ? -19.606 -10.775 -28.582 1.00 86.69 98 GLN A N 1
ATOM 742 C CA . GLN A 1 98 ? -19.143 -11.358 -29.843 1.00 86.69 98 GLN A CA 1
ATOM 743 C C . GLN A 1 98 ? -20.199 -12.338 -30.359 1.00 86.69 98 GLN A C 1
ATOM 745 O O . GLN A 1 98 ? -20.673 -13.184 -29.601 1.00 86.69 98 GLN A O 1
ATOM 750 N N . ALA A 1 99 ? -20.594 -12.209 -31.628 1.00 80.31 99 ALA A N 1
ATOM 751 C CA . ALA A 1 99 ? -21.609 -13.076 -32.232 1.00 80.31 99 ALA A CA 1
ATOM 752 C C . ALA A 1 99 ? -21.052 -14.459 -32.618 1.00 80.31 99 ALA A C 1
ATOM 754 O O . ALA A 1 99 ? -21.766 -15.456 -32.527 1.00 80.31 99 ALA A O 1
ATOM 755 N N . ASP A 1 100 ? -19.780 -14.513 -33.017 1.00 87.44 100 ASP A N 1
ATOM 756 C CA . ASP A 1 100 ? -19.026 -15.738 -33.278 1.00 87.44 100 ASP A CA 1
ATOM 757 C C . ASP A 1 100 ? -17.719 -15.674 -32.479 1.00 87.44 100 ASP A C 1
ATOM 759 O O . ASP A 1 100 ? -16.966 -14.710 -32.587 1.00 87.44 100 ASP A O 1
ATOM 763 N N . THR A 1 101 ? -17.471 -16.686 -31.651 1.00 93.56 101 THR A N 1
ATOM 764 C CA . THR A 1 101 ? -16.229 -16.832 -30.878 1.00 93.56 101 THR A CA 1
ATOM 765 C C . THR A 1 101 ? -15.385 -18.008 -31.357 1.00 93.56 101 THR A C 1
ATOM 767 O O . THR A 1 101 ? -14.444 -18.413 -30.677 1.00 93.56 101 THR A O 1
ATOM 770 N N . SER A 1 102 ? -15.730 -18.611 -32.496 1.00 92.19 102 SER A N 1
ATOM 771 C CA . SER A 1 102 ? -15.062 -19.802 -33.010 1.00 92.19 102 SER A CA 1
ATOM 772 C C . SER A 1 102 ? -13.700 -19.487 -33.631 1.00 92.19 102 SER A C 1
ATOM 774 O O . SER A 1 102 ? -13.521 -18.518 -34.367 1.00 92.19 102 SER A O 1
ATOM 776 N N . VAL A 1 103 ? -12.739 -20.372 -33.367 1.00 94.69 103 VAL A N 1
ATOM 777 C CA . VAL A 1 103 ? -11.471 -20.454 -34.099 1.00 94.69 103 VAL A CA 1
ATOM 778 C C . VAL A 1 103 ? -11.563 -21.655 -35.027 1.00 94.69 103 VAL A C 1
ATOM 780 O O . VAL A 1 103 ? -11.841 -22.767 -34.565 1.00 94.69 103 VAL A O 1
ATOM 783 N N . LYS A 1 104 ? -11.381 -21.435 -36.331 1.00 93.38 104 LYS A N 1
ATOM 784 C CA . LYS A 1 104 ? -11.618 -22.438 -37.377 1.00 93.38 104 LYS A CA 1
ATOM 785 C C . LYS A 1 104 ? -10.333 -22.746 -38.141 1.00 93.38 104 LYS A C 1
ATOM 787 O O . LYS A 1 104 ? -9.517 -21.854 -38.356 1.00 93.38 104 LYS A O 1
ATOM 792 N N . ASP A 1 105 ? -10.153 -23.995 -38.556 1.00 92.31 105 ASP A N 1
ATOM 793 C CA . ASP A 1 105 ? -9.084 -24.365 -39.489 1.00 92.31 105 ASP A CA 1
ATOM 794 C C . ASP A 1 105 ? -9.412 -23.935 -40.931 1.00 92.31 105 ASP A C 1
ATOM 796 O O . ASP A 1 105 ? -10.497 -23.431 -41.230 1.00 92.31 105 ASP A O 1
ATOM 800 N N . SER A 1 106 ? -8.469 -24.148 -41.848 1.00 89.00 106 SER A N 1
ATOM 801 C CA . SER A 1 106 ? -8.620 -23.843 -43.275 1.00 89.00 106 SER A CA 1
ATOM 802 C C . SER A 1 106 ? -9.752 -24.606 -43.980 1.00 89.00 106 SER A C 1
ATOM 804 O O . SER A 1 106 ? -10.186 -24.176 -45.049 1.00 89.00 106 SER A O 1
ATOM 806 N N . SER A 1 107 ? -10.277 -25.689 -43.390 1.00 86.56 107 SER A N 1
ATOM 807 C CA . SER A 1 107 ? -11.466 -26.402 -43.886 1.00 86.56 107 SER A CA 1
ATOM 808 C C . SER A 1 107 ? -12.787 -25.797 -43.390 1.00 86.56 107 SER A C 1
ATOM 810 O O . SER A 1 107 ? -13.859 -26.210 -43.830 1.00 86.56 107 SER A O 1
ATOM 812 N N . GLY A 1 108 ? -12.722 -24.817 -42.481 1.00 84.06 108 GLY A N 1
ATOM 813 C CA . GLY A 1 108 ? -13.874 -24.212 -41.815 1.00 84.06 108 GLY A CA 1
ATOM 814 C C . GLY A 1 108 ? -14.341 -24.972 -40.570 1.00 84.06 108 GLY A C 1
ATOM 815 O O . GLY A 1 108 ? -15.352 -24.596 -39.973 1.00 84.06 108 GLY A O 1
ATOM 816 N N . THR A 1 109 ? -13.619 -26.016 -40.152 1.00 90.25 109 THR A N 1
ATOM 817 C CA . THR A 1 109 ? -13.951 -26.798 -38.957 1.00 90.25 109 THR A CA 1
ATOM 818 C C . THR A 1 109 ? -13.529 -26.033 -37.709 1.00 90.25 109 THR A C 1
ATOM 820 O O . THR A 1 109 ? -12.397 -25.564 -37.615 1.00 90.25 109 THR A O 1
ATOM 823 N N . GLN A 1 110 ? -14.421 -25.913 -36.722 1.00 93.81 110 GLN A N 1
ATOM 824 C CA . GLN A 1 110 ? -14.082 -25.289 -35.445 1.00 93.81 110 GLN A CA 1
ATOM 825 C C . GLN A 1 110 ? -13.108 -26.173 -34.653 1.00 93.81 110 GLN A C 1
ATOM 827 O O . GLN A 1 110 ? -13.373 -27.345 -34.393 1.00 93.81 110 GLN A O 1
ATOM 832 N N . ILE A 1 111 ? -11.994 -25.579 -34.246 1.00 92.25 111 ILE A N 1
ATOM 833 C CA . ILE A 1 111 ? -10.880 -26.224 -33.535 1.00 92.25 111 ILE A CA 1
ATOM 834 C C . ILE A 1 111 ? -10.559 -25.540 -32.203 1.00 92.25 111 ILE A C 1
ATOM 836 O O . ILE A 1 111 ? -9.730 -26.033 -31.439 1.00 92.25 111 ILE A O 1
ATOM 840 N N . GLY A 1 112 ? -11.217 -24.420 -31.916 1.00 93.00 112 GLY A N 1
ATOM 841 C CA . GLY A 1 112 ? -11.085 -23.686 -30.670 1.00 93.00 112 GLY A CA 1
ATOM 842 C C . GLY A 1 112 ? -12.139 -22.596 -30.531 1.00 93.00 112 GLY A C 1
ATOM 843 O O . GLY A 1 112 ? -13.066 -22.474 -31.342 1.00 93.00 112 GLY A O 1
ATOM 844 N N . SER A 1 113 ? -11.984 -21.789 -29.494 1.00 92.19 113 SER A N 1
ATOM 845 C CA . SER A 1 113 ? -12.791 -20.597 -29.255 1.00 92.19 113 SER A CA 1
ATOM 846 C C . SER A 1 113 ? -11.973 -19.515 -28.569 1.00 92.19 113 SER A C 1
ATOM 848 O O . SER A 1 113 ? -10.937 -19.819 -27.982 1.00 92.19 113 SER A O 1
ATOM 850 N N . PHE A 1 114 ? -12.455 -18.276 -28.585 1.00 94.19 114 PHE A N 1
ATOM 851 C CA . PHE A 1 114 ? -11.850 -17.183 -27.833 1.00 94.19 114 PHE A CA 1
ATOM 852 C C . PHE A 1 114 ? -12.834 -16.479 -26.894 1.00 94.19 114 PHE A C 1
ATOM 854 O O . PHE A 1 114 ? -14.048 -16.502 -27.094 1.00 94.19 114 PHE A O 1
ATOM 861 N N . VAL A 1 115 ? -12.291 -15.824 -25.870 1.00 90.50 115 VAL A N 1
ATOM 862 C CA . VAL A 1 115 ? -13.011 -14.910 -24.974 1.00 90.50 115 VAL A CA 1
ATOM 863 C C . VAL A 1 115 ? -12.359 -13.532 -25.048 1.00 90.50 115 VAL A C 1
ATOM 865 O O . VAL A 1 115 ? -11.135 -13.431 -25.100 1.00 90.50 115 VAL A O 1
ATOM 868 N N . VAL A 1 116 ? -13.171 -12.475 -25.055 1.00 90.81 116 VAL A N 1
ATOM 869 C CA . VAL A 1 116 ? -12.704 -11.081 -25.056 1.00 90.81 116 VAL A CA 1
ATOM 870 C C . VAL A 1 116 ? -12.536 -10.560 -23.629 1.00 90.81 116 VAL A C 1
ATOM 872 O O . VAL A 1 116 ? -13.423 -10.734 -22.796 1.00 90.81 116 VAL A O 1
ATOM 875 N N . ASP A 1 117 ? -11.429 -9.875 -23.363 1.00 90.00 117 ASP A N 1
ATOM 876 C CA . ASP A 1 117 ? -11.239 -9.030 -22.186 1.00 90.00 117 ASP A CA 1
ATOM 877 C C . ASP A 1 117 ? -11.188 -7.566 -22.635 1.00 90.00 117 ASP A C 1
ATOM 879 O O . ASP A 1 117 ? -10.173 -7.060 -23.116 1.00 90.00 117 ASP A O 1
ATOM 883 N N . THR A 1 118 ? -12.314 -6.870 -22.484 1.00 88.75 118 THR A N 1
ATOM 884 C CA . THR A 1 118 ? -12.443 -5.464 -22.885 1.00 88.75 118 THR A CA 1
ATOM 885 C C . THR A 1 118 ? -11.696 -4.498 -21.968 1.00 88.75 118 THR A C 1
ATOM 887 O O . THR A 1 118 ? -11.516 -3.348 -22.354 1.00 88.75 118 THR A O 1
ATOM 890 N N . ALA A 1 119 ? -11.299 -4.914 -20.758 1.00 87.12 119 ALA A N 1
ATOM 891 C CA . ALA A 1 119 ? -10.566 -4.051 -19.831 1.00 87.12 119 ALA A CA 1
ATOM 892 C C . ALA A 1 119 ? -9.079 -3.968 -20.198 1.00 87.12 119 ALA A C 1
ATOM 894 O O . ALA A 1 119 ? -8.484 -2.899 -20.087 1.00 87.12 119 ALA A O 1
ATOM 895 N N . SER A 1 120 ? -8.500 -5.079 -20.665 1.00 87.75 120 SER A N 1
ATOM 896 C CA . SER A 1 120 ? -7.102 -5.152 -21.117 1.00 87.75 120 SER A CA 1
ATOM 897 C C . SER A 1 120 ? -6.929 -5.126 -22.646 1.00 87.75 120 SER A C 1
ATOM 899 O O . SER A 1 120 ? -5.804 -5.091 -23.138 1.00 87.75 120 SER A O 1
ATOM 901 N N . ASN A 1 121 ? -8.029 -5.106 -23.407 1.00 92.50 121 ASN A N 1
A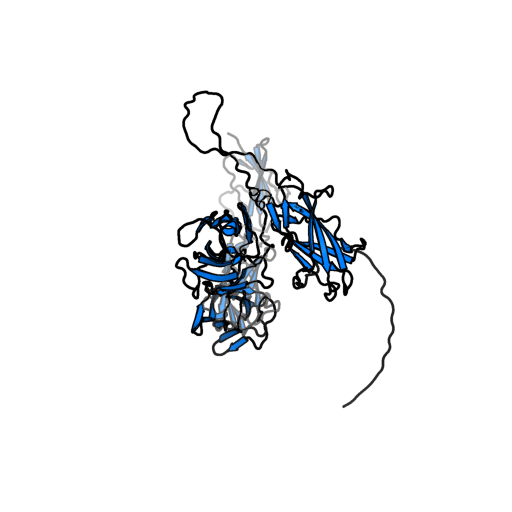TOM 902 C CA . ASN A 1 121 ? -8.061 -5.165 -24.875 1.00 92.50 121 ASN A CA 1
ATOM 903 C C . ASN A 1 121 ? -7.406 -6.445 -25.454 1.00 92.50 121 ASN A C 1
ATOM 905 O O . ASN A 1 121 ? -6.763 -6.416 -26.505 1.00 92.50 121 ASN A O 1
ATOM 909 N N . LYS A 1 122 ? -7.580 -7.579 -24.756 1.00 92.81 122 LYS A N 1
ATOM 910 C CA . LYS A 1 122 ? -6.992 -8.889 -25.094 1.00 92.81 122 LYS A CA 1
ATOM 911 C C . LYS A 1 122 ? -8.030 -9.928 -25.513 1.00 92.81 122 LYS A C 1
ATOM 913 O O . LYS A 1 122 ? -9.168 -9.933 -25.046 1.00 92.81 122 LYS A O 1
ATOM 918 N N . LEU A 1 123 ? -7.598 -10.872 -26.342 1.00 92.81 123 LEU A N 1
ATOM 919 C CA . LEU A 1 123 ? -8.307 -12.111 -26.657 1.00 92.81 123 LEU A CA 1
ATOM 920 C C . LEU A 1 123 ? -7.622 -13.280 -25.968 1.00 92.81 123 LEU A C 1
ATOM 922 O O . LEU A 1 123 ? -6.410 -13.417 -26.082 1.00 92.81 123 LEU A O 1
ATOM 926 N N . ASN A 1 124 ? -8.400 -14.154 -25.340 1.00 90.94 124 ASN A N 1
ATOM 927 C CA . ASN A 1 124 ? -7.936 -15.415 -24.774 1.00 90.94 124 ASN A CA 1
ATOM 928 C C . ASN A 1 124 ? -8.444 -16.569 -25.636 1.00 90.94 124 ASN A C 1
ATOM 930 O O . ASN A 1 124 ? -9.631 -16.887 -25.596 1.00 90.94 124 ASN A O 1
ATOM 934 N N . ILE A 1 125 ? -7.563 -17.172 -26.428 1.00 92.12 125 ILE A N 1
ATOM 935 C CA . ILE A 1 125 ? -7.841 -18.276 -27.348 1.00 92.12 125 ILE A CA 1
ATOM 936 C C . ILE A 1 125 ? -7.593 -19.610 -26.644 1.00 92.12 125 ILE A C 1
ATOM 938 O O . ILE A 1 125 ? -6.565 -19.805 -26.007 1.00 92.12 125 ILE A O 1
ATOM 942 N N . THR A 1 126 ? -8.495 -20.571 -26.809 1.00 91.12 126 THR A N 1
ATOM 943 C CA . THR A 1 126 ? -8.332 -21.939 -26.311 1.00 91.12 126 THR A CA 1
ATOM 944 C C . THR A 1 126 ? -8.673 -22.934 -27.411 1.00 91.12 126 THR A C 1
ATOM 946 O O . THR A 1 126 ? -9.747 -22.865 -28.013 1.00 91.12 126 THR A O 1
ATOM 949 N N . PHE A 1 127 ? -7.772 -23.881 -27.673 1.00 90.62 127 PHE A N 1
ATOM 950 C CA . PHE A 1 127 ? -8.017 -24.979 -28.611 1.00 90.62 127 PHE A CA 1
ATOM 951 C C . PHE A 1 127 ? -8.775 -26.117 -27.932 1.00 90.62 127 PHE A C 1
ATOM 953 O O . PHE A 1 127 ? -8.584 -26.371 -26.748 1.00 90.62 127 PHE A O 1
ATOM 960 N N . SER A 1 128 ? -9.628 -26.810 -28.688 1.00 87.75 128 SER A N 1
ATOM 961 C CA . SER A 1 128 ? -10.473 -27.908 -28.191 1.00 87.75 128 SER A CA 1
ATOM 962 C C . SER A 1 128 ? -9.766 -29.271 -28.158 1.00 87.75 128 SER A C 1
ATOM 964 O O . SER A 1 128 ? -10.343 -30.256 -27.696 1.00 87.75 128 SER A O 1
ATOM 966 N N . LYS A 1 129 ? -8.545 -29.351 -28.698 1.00 88.00 129 LYS A N 1
ATOM 967 C CA . LYS A 1 129 ? -7.657 -30.522 -28.698 1.00 88.00 129 LYS A CA 1
ATOM 968 C C . LYS A 1 129 ? -6.216 -30.071 -28.938 1.00 88.00 129 LYS A C 1
ATOM 970 O O . LYS A 1 129 ? -6.006 -28.971 -29.446 1.00 88.00 129 LYS A O 1
ATOM 975 N N . ASP A 1 130 ? -5.254 -30.937 -28.634 1.00 86.69 130 ASP A N 1
ATOM 976 C CA . ASP A 1 130 ? -3.849 -30.670 -28.938 1.00 86.69 130 ASP A CA 1
ATOM 977 C C . ASP A 1 130 ? -3.648 -30.574 -30.455 1.00 86.69 130 ASP A C 1
ATOM 979 O O . ASP A 1 130 ? -4.128 -31.420 -31.219 1.00 86.69 130 ASP A O 1
ATOM 983 N N . ILE A 1 131 ? -2.922 -29.546 -30.888 1.00 86.12 131 ILE A N 1
ATOM 984 C CA . ILE A 1 131 ? -2.482 -29.368 -32.269 1.00 86.12 131 ILE A CA 1
ATOM 985 C C . ILE A 1 131 ? -0.994 -29.694 -32.320 1.00 86.12 131 ILE A C 1
ATOM 987 O O . ILE A 1 131 ? -0.188 -28.972 -31.742 1.00 86.12 131 ILE A O 1
ATOM 991 N N . THR A 1 132 ? -0.635 -30.793 -32.984 1.00 76.12 132 THR A N 1
ATOM 992 C CA . THR A 1 132 ? 0.732 -31.348 -32.993 1.00 76.12 132 THR A CA 1
ATOM 993 C C . THR A 1 132 ? 1.388 -31.383 -34.377 1.00 76.12 132 THR A C 1
ATOM 995 O O . THR A 1 132 ? 2.498 -31.888 -34.516 1.00 76.12 132 THR A O 1
ATOM 998 N N . GLY A 1 133 ? 0.721 -30.846 -35.402 1.00 77.38 133 GLY A N 1
ATOM 999 C CA . GLY A 1 133 ? 1.215 -30.774 -36.779 1.00 77.38 133 GLY A CA 1
ATOM 1000 C C . GLY A 1 133 ? 0.858 -29.445 -37.443 1.00 77.38 133 GLY A C 1
ATOM 1001 O O . GLY A 1 133 ? 0.126 -28.643 -36.861 1.00 77.38 133 GLY A O 1
ATOM 1002 N N . ALA A 1 134 ? 1.371 -29.227 -38.659 1.00 85.56 134 ALA A N 1
ATOM 1003 C CA . ALA A 1 134 ? 1.145 -27.986 -39.392 1.00 85.56 134 ALA A CA 1
ATOM 1004 C C . ALA A 1 134 ? -0.355 -27.715 -39.592 1.00 85.56 134 ALA A C 1
ATOM 1006 O O . ALA A 1 134 ? -1.081 -28.555 -40.128 1.00 85.56 134 ALA A O 1
ATOM 1007 N N . LEU A 1 135 ? -0.816 -26.541 -39.166 1.00 91.12 135 LEU A N 1
ATOM 1008 C CA . LEU A 1 135 ? -2.223 -26.158 -39.223 1.00 91.12 135 LEU A CA 1
ATOM 1009 C C . LEU A 1 135 ? -2.350 -24.669 -39.509 1.00 91.12 135 LEU A C 1
ATOM 1011 O O . LEU A 1 135 ? -1.761 -23.855 -38.805 1.00 91.12 135 LEU A O 1
ATOM 1015 N N . SER A 1 136 ? -3.172 -24.312 -40.489 1.00 91.62 136 SER A N 1
ATOM 1016 C CA . SER A 1 136 ? -3.579 -22.930 -40.729 1.00 91.62 136 SER A CA 1
ATOM 1017 C C . SER A 1 136 ? -5.072 -22.760 -40.498 1.00 91.62 136 SER A C 1
ATOM 1019 O O . SER A 1 136 ? -5.860 -23.699 -40.660 1.00 91.62 136 SER A O 1
ATOM 1021 N N . GLY A 1 137 ? -5.465 -21.558 -40.103 1.00 92.25 137 GLY A N 1
ATOM 1022 C CA . GLY A 1 137 ? -6.847 -21.258 -39.778 1.00 92.25 137 GLY A CA 1
ATOM 1023 C C . GLY A 1 137 ? -7.115 -19.769 -39.674 1.00 92.25 137 GLY A C 1
ATOM 1024 O O . GLY A 1 137 ? -6.231 -18.942 -39.905 1.00 92.25 137 GLY A O 1
ATOM 1025 N N . LYS A 1 138 ? -8.364 -19.449 -39.335 1.00 94.62 138 LYS A N 1
ATOM 1026 C CA . LYS A 1 138 ? -8.857 -18.080 -39.203 1.00 94.62 138 LYS A CA 1
ATOM 1027 C C . LYS A 1 138 ? -9.763 -17.919 -37.989 1.00 94.62 138 LYS A C 1
ATOM 1029 O O . LYS A 1 138 ? -10.431 -18.863 -37.560 1.00 94.62 138 LYS A O 1
ATOM 1034 N N . PHE A 1 139 ? -9.829 -16.699 -37.479 1.00 94.50 139 PHE A N 1
ATOM 1035 C CA . PHE A 1 139 ? -10.868 -16.257 -36.550 1.00 94.50 139 PHE A CA 1
ATOM 1036 C C . PHE A 1 139 ? -11.162 -14.772 -36.779 1.00 94.50 139 PHE A C 1
ATOM 1038 O O . PHE A 1 139 ? -10.304 -14.027 -37.249 1.00 94.50 139 PHE A O 1
ATOM 1045 N N . SER A 1 140 ? -12.393 -14.356 -36.492 1.00 93.94 140 SER A N 1
ATOM 1046 C CA . SER A 1 140 ? -12.858 -12.981 -36.695 1.00 93.94 140 SER A CA 1
ATOM 1047 C C . SER A 1 140 ? -13.347 -12.405 -35.379 1.00 93.94 140 SER A C 1
ATOM 1049 O O . SER A 1 140 ? -13.976 -13.115 -34.594 1.00 93.94 140 SER A O 1
ATOM 1051 N N . VAL A 1 141 ? -13.044 -11.135 -35.134 1.00 94.81 141 VAL A N 1
ATOM 1052 C CA . VAL A 1 141 ? -13.378 -10.445 -33.889 1.00 94.81 141 VAL A CA 1
ATOM 1053 C C . VAL A 1 141 ? -14.058 -9.130 -34.214 1.00 94.81 141 VAL A C 1
ATOM 1055 O O . VAL A 1 141 ? -13.498 -8.308 -34.937 1.00 94.81 141 VAL A O 1
ATOM 1058 N N . SER A 1 142 ? -15.239 -8.910 -33.644 1.00 93.19 142 SER A N 1
ATOM 1059 C CA . SER A 1 142 ? -15.967 -7.653 -33.784 1.00 93.19 142 SER A CA 1
ATOM 1060 C C . SER A 1 142 ? -15.416 -6.592 -32.838 1.00 93.19 142 SER A C 1
ATOM 1062 O O . SER A 1 142 ? -15.342 -6.781 -31.618 1.00 93.19 142 SER A O 1
ATOM 1064 N N . THR A 1 143 ? -15.053 -5.452 -33.408 1.00 94.88 143 THR A N 1
ATOM 1065 C CA . THR A 1 143 ? -14.369 -4.346 -32.742 1.00 94.88 143 THR A CA 1
ATOM 1066 C C . THR A 1 143 ? -14.946 -3.002 -33.189 1.00 94.88 143 THR A C 1
ATOM 1068 O O . THR A 1 143 ? -15.900 -2.921 -33.965 1.00 94.88 143 THR A O 1
ATOM 1071 N N . GLN A 1 144 ? -14.401 -1.926 -32.640 1.00 93.75 144 GLN A N 1
ATOM 1072 C CA . GLN A 1 144 ? -14.639 -0.562 -33.086 1.00 93.75 144 GLN A CA 1
ATOM 1073 C C . GLN A 1 144 ? -13.300 0.166 -33.130 1.00 93.75 144 GLN A C 1
ATOM 1075 O O . GLN A 1 144 ? -12.407 -0.139 -32.341 1.00 93.75 144 GLN A O 1
ATOM 1080 N N . PHE A 1 145 ? -13.151 1.139 -34.017 1.00 94.25 145 PHE A N 1
ATOM 1081 C CA . PHE A 1 145 ? -12.035 2.072 -33.918 1.00 94.25 145 PHE A CA 1
ATOM 1082 C C . PHE A 1 145 ? -12.092 2.889 -32.619 1.00 94.25 145 PHE A C 1
ATOM 1084 O O . PHE A 1 145 ? -13.162 3.337 -32.204 1.00 94.25 145 PHE A O 1
ATOM 1091 N N . ASP A 1 146 ? -10.938 3.105 -31.986 1.00 92.38 146 ASP A N 1
ATOM 1092 C CA . ASP A 1 146 ? -10.811 4.073 -30.897 1.00 92.38 146 ASP A CA 1
ATOM 1093 C C . ASP A 1 146 ? -10.397 5.431 -31.473 1.00 92.38 146 ASP A C 1
ATOM 1095 O O . ASP A 1 146 ? -9.218 5.711 -31.700 1.00 92.38 146 ASP A O 1
ATOM 1099 N N . SER A 1 147 ? -11.383 6.297 -31.709 1.00 89.31 147 SER A N 1
ATOM 1100 C CA . SER A 1 147 ? -11.165 7.618 -32.302 1.00 89.31 147 SER A CA 1
ATOM 1101 C C . SER A 1 147 ? -10.197 8.498 -31.502 1.00 89.31 147 SER A C 1
ATOM 1103 O O . SER A 1 147 ? -9.601 9.403 -32.079 1.00 89.31 147 SER A O 1
ATOM 1105 N N . SER A 1 148 ? -10.019 8.251 -30.196 1.00 89.50 148 SER A N 1
ATOM 1106 C CA . SER A 1 148 ? -9.081 9.001 -29.346 1.00 89.50 148 SER A CA 1
ATOM 1107 C C . SER A 1 148 ? -7.618 8.596 -29.553 1.00 89.50 148 SER A C 1
ATOM 1109 O O . SER A 1 148 ? -6.710 9.342 -29.190 1.00 89.50 148 SER A O 1
ATOM 1111 N N . LYS A 1 149 ? -7.391 7.419 -30.145 1.00 89.69 149 LYS A N 1
ATOM 1112 C CA . LYS A 1 149 ? -6.072 6.840 -30.434 1.00 89.69 149 LYS A CA 1
ATOM 1113 C C . LYS A 1 149 ? -5.701 6.920 -31.917 1.00 89.69 149 LYS A C 1
ATOM 1115 O O . LYS A 1 149 ? -4.618 6.489 -32.301 1.00 89.69 149 LYS A O 1
ATOM 1120 N N . ILE A 1 150 ? -6.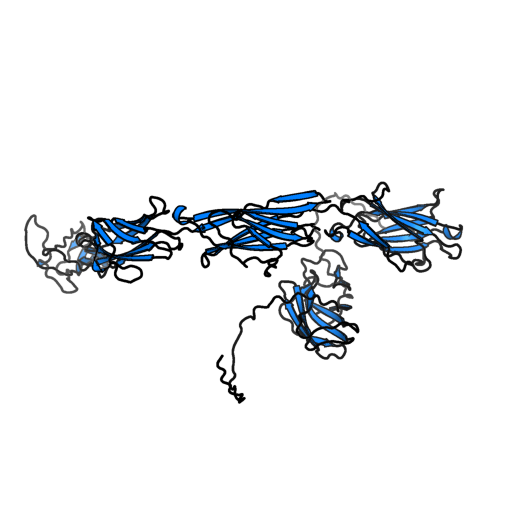577 7.483 -32.752 1.00 85.56 150 ILE A N 1
ATOM 1121 C CA . ILE A 1 150 ? -6.351 7.683 -34.187 1.00 85.56 150 ILE A CA 1
ATOM 1122 C C . ILE A 1 150 ? -5.920 9.131 -34.430 1.00 85.56 150 ILE A C 1
ATOM 1124 O O . ILE A 1 150 ? -6.741 10.051 -34.382 1.00 85.56 150 ILE A O 1
ATOM 1128 N N . GLY A 1 151 ? -4.630 9.309 -34.723 1.00 75.62 151 GLY A N 1
ATOM 1129 C CA . GLY A 1 151 ? -4.014 10.605 -35.009 1.00 75.62 151 GLY A CA 1
ATOM 1130 C C . GLY A 1 151 ? -4.487 11.273 -36.308 1.00 75.62 151 GLY A C 1
ATOM 1131 O O . GLY A 1 151 ? -5.513 10.920 -36.901 1.00 75.62 151 GLY A O 1
ATOM 1132 N N . ASN A 1 152 ? -3.724 12.278 -36.740 1.00 76.38 152 ASN A N 1
ATOM 1133 C CA . ASN A 1 152 ? -4.026 13.085 -37.930 1.00 76.38 152 ASN A CA 1
ATOM 1134 C C . ASN A 1 152 ? -3.299 12.600 -39.198 1.00 76.38 152 ASN A C 1
ATOM 1136 O O . ASN A 1 152 ? -3.517 13.155 -40.272 1.00 76.38 152 ASN A O 1
ATOM 1140 N N . GLU A 1 153 ? -2.455 11.572 -39.085 1.00 74.50 153 GLU A N 1
ATOM 1141 C CA . GLU A 1 153 ? -1.808 10.913 -40.224 1.00 74.50 153 GLU A CA 1
ATOM 1142 C C . GLU A 1 153 ? -2.849 10.252 -41.142 1.00 74.50 153 GLU A C 1
ATOM 1144 O O . GLU A 1 153 ? -3.909 9.820 -40.685 1.00 74.50 153 GLU A O 1
ATOM 1149 N N . ASN A 1 154 ? -2.579 10.192 -42.450 1.00 80.50 154 ASN A N 1
ATOM 1150 C CA . ASN A 1 154 ? -3.469 9.542 -43.413 1.00 80.50 154 ASN A CA 1
ATOM 1151 C C . ASN A 1 154 ? -2.679 9.011 -44.626 1.00 80.50 154 ASN A C 1
ATOM 1153 O O . ASN A 1 154 ? -2.105 9.829 -45.349 1.00 80.50 154 ASN A O 1
ATOM 1157 N N . PRO A 1 155 ? -2.659 7.690 -44.893 1.00 85.31 155 PRO A N 1
ATOM 1158 C CA . PRO A 1 155 ? -3.323 6.622 -44.138 1.00 85.31 155 PRO A CA 1
ATOM 1159 C C . PRO A 1 155 ? -2.717 6.404 -42.745 1.00 85.31 155 PRO A C 1
ATOM 1161 O O . PRO A 1 155 ? -1.526 6.607 -42.540 1.00 85.31 155 PRO A O 1
ATOM 1164 N N . VAL A 1 156 ? -3.527 5.923 -41.801 1.00 87.00 156 VAL A N 1
ATOM 1165 C CA . VAL A 1 156 ? -3.054 5.470 -40.482 1.00 87.00 156 VAL A CA 1
ATOM 1166 C C . VAL A 1 156 ? -2.674 3.997 -40.573 1.00 87.00 156 VAL A C 1
ATOM 1168 O O . VAL A 1 156 ? -3.497 3.171 -40.973 1.00 87.00 156 VAL A O 1
ATOM 1171 N N . SER A 1 157 ? -1.445 3.660 -40.181 1.00 90.62 157 SER A N 1
ATOM 1172 C CA . SER A 1 157 ? -0.968 2.275 -40.145 1.00 90.62 157 SER A CA 1
ATOM 1173 C C . SER A 1 157 ? -1.295 1.620 -38.802 1.00 90.62 157 SER A C 1
ATOM 1175 O O . SER A 1 157 ? -0.792 2.032 -37.758 1.00 90.62 157 SER A O 1
ATOM 1177 N N . ILE A 1 158 ? -2.147 0.594 -38.811 1.00 89.94 158 ILE A N 1
ATOM 1178 C CA . ILE A 1 158 ? -2.549 -0.155 -37.614 1.00 89.94 158 ILE A CA 1
ATOM 1179 C C . ILE A 1 158 ? -1.770 -1.468 -37.576 1.00 89.94 158 ILE A C 1
ATOM 1181 O O . ILE A 1 158 ? -1.948 -2.325 -38.442 1.00 89.94 158 ILE A O 1
ATOM 1185 N N . ASN A 1 159 ? -0.906 -1.621 -36.574 1.00 88.50 159 ASN A N 1
ATOM 1186 C CA . ASN A 1 159 ? 0.045 -2.726 -36.477 1.00 88.50 159 ASN A CA 1
ATOM 1187 C C . ASN A 1 159 ? -0.497 -3.877 -35.614 1.00 88.50 159 ASN A C 1
ATOM 1189 O O . ASN A 1 159 ? -0.641 -3.724 -34.409 1.00 88.50 159 ASN A O 1
ATOM 1193 N N . PHE A 1 160 ? -0.714 -5.048 -36.214 1.00 84.50 160 PHE A N 1
ATOM 1194 C CA . PHE A 1 160 ? -1.157 -6.290 -35.568 1.00 84.50 160 PHE A CA 1
ATOM 1195 C C . PHE A 1 160 ? 0.004 -7.277 -35.306 1.00 84.50 160 PHE A C 1
ATOM 1197 O O . PHE A 1 160 ? -0.157 -8.495 -35.414 1.00 84.50 160 PHE A O 1
ATOM 1204 N N . GLY A 1 161 ? 1.199 -6.767 -35.001 1.00 77.56 161 GLY A N 1
ATOM 1205 C CA . GLY A 1 161 ? 2.422 -7.533 -34.760 1.00 77.56 161 GLY A CA 1
ATOM 1206 C C . GLY A 1 161 ? 3.325 -7.592 -35.994 1.00 77.56 161 GLY A C 1
ATOM 1207 O O . GLY A 1 161 ? 4.083 -6.668 -36.269 1.00 77.56 161 GLY A O 1
ATOM 1208 N N . LYS A 1 162 ? 3.284 -8.705 -36.738 1.00 71.12 162 LYS A N 1
ATOM 1209 C CA . LYS A 1 162 ? 4.082 -8.883 -37.973 1.00 71.12 162 LYS A CA 1
ATOM 1210 C C . LYS A 1 162 ? 3.430 -8.278 -39.223 1.00 71.12 162 LYS A C 1
ATOM 1212 O O . LYS A 1 162 ? 4.031 -8.317 -40.290 1.00 71.12 162 LYS A O 1
ATOM 1217 N N . ASN A 1 163 ? 2.209 -7.758 -39.102 1.00 77.94 163 ASN A N 1
ATOM 1218 C CA . ASN A 1 163 ? 1.415 -7.229 -40.209 1.00 77.94 163 ASN A CA 1
ATOM 1219 C C . ASN A 1 163 ? 0.833 -5.871 -39.831 1.00 77.94 163 ASN A C 1
ATOM 1221 O O . ASN A 1 163 ? 0.383 -5.701 -38.699 1.00 77.94 163 ASN A O 1
ATOM 1225 N N . SER A 1 164 ? 0.759 -4.957 -40.795 1.00 84.94 164 SER A N 1
ATOM 1226 C CA . SER A 1 164 ? 0.090 -3.667 -40.628 1.00 84.94 164 SER A CA 1
ATOM 1227 C C . SER A 1 164 ? -0.998 -3.483 -41.677 1.00 84.94 164 SER A C 1
ATOM 1229 O O . SER A 1 164 ? -0.823 -3.866 -42.833 1.00 84.94 164 SER A O 1
ATOM 1231 N N . VAL A 1 165 ? -2.110 -2.870 -41.276 1.00 86.12 165 VAL A N 1
ATOM 1232 C CA . VAL A 1 165 ? -3.202 -2.481 -42.173 1.00 86.12 165 VAL A CA 1
ATOM 1233 C C . VAL A 1 165 ? -3.261 -0.960 -42.226 1.00 86.12 165 VAL A C 1
ATOM 1235 O O . VAL A 1 165 ? -3.432 -0.312 -41.196 1.00 86.12 165 VAL A O 1
ATOM 1238 N N . ASN A 1 166 ? -3.126 -0.392 -43.422 1.00 89.06 166 ASN A N 1
ATOM 1239 C CA . ASN A 1 166 ? -3.248 1.046 -43.645 1.00 89.06 166 ASN A CA 1
ATOM 1240 C C . ASN A 1 166 ? -4.719 1.402 -43.886 1.00 89.06 166 ASN A C 1
ATOM 1242 O O . ASN A 1 166 ? -5.354 0.823 -44.766 1.00 89.06 166 ASN A O 1
ATOM 1246 N N . VAL A 1 167 ? -5.259 2.345 -43.114 1.00 89.00 167 VAL A N 1
ATOM 1247 C CA . VAL A 1 167 ? -6.662 2.777 -43.205 1.00 89.00 167 VAL A CA 1
ATOM 1248 C C . VAL A 1 167 ? -6.718 4.271 -43.505 1.00 89.00 167 VAL A C 1
ATOM 1250 O O . VAL A 1 167 ? -6.135 5.075 -42.775 1.00 89.00 167 VAL A O 1
ATOM 1253 N N . ASN A 1 168 ? -7.436 4.653 -44.566 1.00 87.19 168 ASN A N 1
ATOM 1254 C CA . ASN A 1 168 ? -7.666 6.062 -44.880 1.00 87.19 168 ASN A CA 1
ATOM 1255 C C . ASN A 1 168 ? -8.908 6.571 -44.143 1.00 87.19 168 ASN A C 1
ATOM 1257 O O . ASN A 1 168 ? -10.044 6.274 -44.532 1.00 87.19 168 ASN A O 1
ATOM 1261 N N . PHE A 1 169 ? -8.703 7.346 -43.082 1.00 89.12 169 PHE A N 1
ATOM 1262 C CA . PHE A 1 169 ? -9.800 7.902 -42.294 1.00 89.12 169 PHE A CA 1
ATOM 1263 C C . PHE A 1 169 ? -10.330 9.206 -42.892 1.00 89.12 169 PHE A C 1
ATOM 1265 O O . PHE A 1 169 ? -9.587 9.994 -43.486 1.00 89.12 169 PHE A O 1
ATOM 1272 N N . ARG A 1 170 ? -11.629 9.459 -42.687 1.00 85.44 170 ARG A N 1
ATOM 1273 C CA . ARG A 1 170 ? -12.267 10.738 -43.005 1.00 85.44 170 ARG A CA 1
ATOM 1274 C C . ARG A 1 170 ? -11.540 11.865 -42.276 1.00 85.44 170 ARG A C 1
ATOM 1276 O O . ARG A 1 170 ? -11.415 11.833 -41.053 1.00 85.44 170 ARG A O 1
ATOM 1283 N N . GLN A 1 171 ? -11.081 12.852 -43.036 1.00 79.00 171 GLN A N 1
ATOM 1284 C CA . GLN A 1 171 ? -10.463 14.062 -42.500 1.00 79.00 171 GLN A CA 1
ATOM 1285 C C . GLN A 1 171 ? -11.557 15.077 -42.157 1.00 79.00 171 GLN A C 1
ATOM 1287 O O . GLN A 1 171 ? -12.378 15.413 -43.014 1.00 79.00 171 GLN A O 1
ATOM 1292 N N . ASP A 1 172 ? -11.577 15.561 -40.916 1.00 60.53 172 ASP A N 1
ATOM 1293 C CA . ASP A 1 172 ? -12.507 16.607 -40.494 1.00 60.53 172 ASP A CA 1
ATOM 1294 C C . ASP A 1 172 ? -12.004 17.969 -40.987 1.00 60.53 172 ASP A C 1
ATOM 1296 O O . ASP A 1 172 ? -11.014 18.516 -40.502 1.00 60.53 172 ASP A O 1
ATOM 1300 N N . THR A 1 173 ? -12.692 18.552 -41.969 1.00 50.56 173 THR A N 1
ATOM 1301 C CA . THR A 1 173 ? -12.470 19.947 -42.363 1.00 50.56 173 THR A CA 1
ATOM 1302 C C . THR A 1 173 ? -13.111 20.876 -41.334 1.00 50.56 173 THR A C 1
ATOM 1304 O O . THR A 1 173 ? -14.220 21.370 -41.537 1.00 50.56 173 THR A O 1
ATOM 1307 N N . SER A 1 174 ? -12.416 21.131 -40.228 1.00 34.97 174 SER A N 1
ATOM 1308 C CA . SER A 1 174 ? -12.718 22.242 -39.323 1.00 34.97 174 SER A CA 1
ATOM 1309 C C . SER A 1 174 ? -11.466 23.086 -39.122 1.00 34.97 174 SER A C 1
ATOM 1311 O O . SER A 1 174 ? -10.583 22.756 -38.336 1.00 34.97 174 SER A O 1
ATOM 1313 N N . SER A 1 175 ? -11.392 24.176 -39.882 1.00 30.92 175 SER A N 1
ATOM 1314 C CA . SER A 1 175 ? -10.395 25.227 -39.726 1.00 30.92 175 SER A CA 1
ATOM 1315 C C . SER A 1 175 ? -10.658 26.011 -38.438 1.00 30.92 175 SER A C 1
ATOM 1317 O O . SER A 1 175 ? -11.683 26.684 -38.335 1.00 30.92 175 SER A O 1
ATOM 1319 N N . GLU A 1 176 ? -9.714 25.998 -37.497 1.00 29.86 176 GLU A N 1
ATOM 1320 C CA . GLU A 1 176 ? -9.528 27.128 -36.587 1.00 29.86 176 GLU A CA 1
ATOM 1321 C C . GLU A 1 176 ? -8.494 28.080 -37.184 1.00 29.86 176 GLU A C 1
ATOM 1323 O O . GLU A 1 176 ? -7.392 27.711 -37.580 1.00 29.86 176 GLU A O 1
ATOM 1328 N N . ASN A 1 177 ? -8.936 29.324 -37.304 1.00 29.36 177 ASN A N 1
ATOM 1329 C CA . ASN A 1 177 ? -8.228 30.460 -37.849 1.00 29.36 177 ASN A CA 1
ATOM 1330 C C . ASN A 1 177 ? -7.697 31.293 -36.678 1.00 29.36 177 ASN A C 1
ATOM 1332 O O . ASN A 1 177 ? -8.496 31.798 -35.889 1.00 29.36 177 ASN A O 1
ATOM 1336 N N . THR A 1 178 ? -6.386 31.515 -36.600 1.00 26.91 178 THR A N 1
ATOM 1337 C CA . THR A 1 178 ? -5.801 32.611 -35.816 1.00 26.91 178 THR A CA 1
ATOM 1338 C C . THR A 1 178 ? -4.722 33.328 -36.631 1.00 26.91 178 THR A C 1
ATOM 1340 O O . THR A 1 178 ? -3.594 32.873 -36.729 1.00 26.91 178 THR A O 1
ATOM 1343 N N . GLY A 1 179 ? -5.143 34.458 -37.222 1.00 26.36 179 GLY A N 1
ATOM 1344 C CA . GLY A 1 179 ? -4.420 35.710 -37.523 1.00 26.36 179 GLY A CA 1
ATOM 1345 C C . GLY A 1 179 ? -2.978 35.646 -38.051 1.00 26.36 179 GLY A C 1
ATOM 1346 O O . GLY A 1 179 ? -2.090 35.078 -37.446 1.00 26.36 179 GLY A O 1
ATOM 1347 N N . THR A 1 180 ? -2.578 36.373 -39.087 1.00 25.05 180 THR A N 1
ATOM 1348 C CA . THR A 1 180 ? -2.978 37.717 -39.522 1.00 25.05 180 THR A CA 1
ATOM 1349 C C . THR A 1 180 ? -2.345 37.968 -40.896 1.00 25.05 180 THR A C 1
ATOM 1351 O O . THR A 1 180 ? -1.212 37.558 -41.112 1.00 25.05 180 THR A O 1
ATOM 1354 N N . SER A 1 181 ? -3.019 38.678 -41.805 1.00 23.91 181 SER A N 1
ATOM 1355 C CA . SER A 1 181 ? -2.411 39.784 -42.565 1.00 23.91 181 SER A CA 1
ATOM 1356 C C . SER A 1 181 ? -3.454 40.491 -43.433 1.00 23.91 181 SER A C 1
ATOM 1358 O O . SER A 1 181 ? -4.396 39.887 -43.941 1.00 23.91 181 SER A O 1
ATOM 1360 N N . ASN A 1 182 ? -3.269 41.801 -43.548 1.00 27.97 182 ASN A N 1
ATOM 1361 C CA . ASN A 1 182 ? -4.139 42.773 -44.190 1.00 27.97 182 ASN A CA 1
ATOM 1362 C C . ASN A 1 182 ? -4.246 42.605 -45.712 1.00 27.97 182 ASN A C 1
ATOM 1364 O O . ASN A 1 182 ? -3.274 42.352 -46.418 1.00 27.97 182 ASN A O 1
ATOM 1368 N N . THR A 1 183 ? -5.449 42.883 -46.203 1.00 28.25 183 THR A N 1
ATOM 1369 C CA . THR A 1 183 ? -5.840 43.091 -47.599 1.00 28.25 183 THR A CA 1
ATOM 1370 C C . THR A 1 183 ? -5.200 44.351 -48.192 1.00 28.25 183 THR A C 1
ATOM 1372 O O . THR A 1 183 ? -5.284 45.384 -47.542 1.00 28.25 183 THR A O 1
ATOM 1375 N N . ILE A 1 184 ? -4.718 44.309 -49.447 1.00 28.27 184 ILE A N 1
ATOM 1376 C CA . ILE A 1 184 ? -5.177 45.158 -50.577 1.00 28.27 184 ILE A CA 1
ATOM 1377 C C . ILE A 1 184 ? -4.964 44.351 -51.870 1.00 28.27 184 ILE A C 1
ATOM 1379 O O . ILE A 1 184 ? -3.877 43.837 -52.114 1.00 28.27 184 ILE A O 1
ATOM 1383 N N . GLY A 1 185 ? -6.020 44.208 -52.674 1.00 27.88 185 GLY A N 1
ATOM 1384 C CA . GLY A 1 185 ? -6.017 43.399 -53.891 1.00 27.88 185 GLY A CA 1
ATOM 1385 C C . GLY A 1 185 ? -5.470 44.097 -55.134 1.00 27.88 185 GLY A C 1
ATOM 1386 O O . GLY A 1 185 ? -5.445 45.322 -55.216 1.00 27.88 185 GLY A O 1
ATOM 1387 N N . GLN A 1 186 ? -5.140 43.296 -56.148 1.00 26.28 186 GLN A N 1
ATOM 1388 C CA . GLN A 1 186 ? -5.302 43.676 -57.548 1.00 26.28 186 GLN A CA 1
ATOM 1389 C C . GLN A 1 186 ? -5.356 42.424 -58.438 1.00 26.28 186 GLN A C 1
ATOM 1391 O O . GLN A 1 186 ? -4.537 41.519 -58.335 1.00 26.28 186 GLN A O 1
ATOM 1396 N N . THR A 1 187 ? -6.373 42.391 -59.291 1.00 27.70 187 THR A N 1
ATOM 1397 C CA . THR A 1 187 ? -6.604 41.471 -60.411 1.00 27.70 187 THR A CA 1
ATOM 1398 C C . THR A 1 187 ? -5.442 41.418 -61.404 1.00 27.70 187 THR A C 1
ATOM 1400 O O . THR A 1 187 ? -5.021 42.484 -61.839 1.00 27.70 187 THR A O 1
ATOM 1403 N N . VAL A 1 188 ? -5.070 40.222 -61.884 1.00 24.94 188 VAL A N 1
ATOM 1404 C CA . VAL A 1 188 ? -4.850 39.909 -63.317 1.00 24.94 188 VAL A CA 1
ATOM 1405 C C . VAL A 1 188 ? -4.830 38.392 -63.565 1.00 24.94 188 VAL A C 1
ATOM 1407 O O . VAL A 1 188 ? -4.455 37.600 -62.708 1.00 24.94 188 VAL A O 1
ATOM 1410 N N . SER A 1 189 ? -5.302 38.029 -64.756 1.00 23.80 189 SER A N 1
ATOM 1411 C CA . SER A 1 189 ? -5.377 36.693 -65.359 1.00 23.80 189 SER A CA 1
ATOM 1412 C C . SER A 1 189 ? -4.046 36.319 -66.073 1.00 23.80 189 SER A C 1
ATOM 1414 O O . SER A 1 189 ? -3.105 37.108 -66.013 1.00 23.80 189 SER A O 1
ATOM 1416 N N . PRO A 1 190 ? -3.928 35.128 -66.696 1.00 48.16 190 PRO A N 1
ATOM 1417 C CA . PRO A 1 190 ? -2.767 34.234 -66.637 1.00 48.16 190 PRO A CA 1
ATOM 1418 C C . PRO A 1 190 ? -1.648 34.583 -67.624 1.00 48.16 190 PRO A C 1
ATOM 1420 O O . PRO A 1 190 ? -1.936 35.103 -68.700 1.00 48.16 190 PRO A O 1
ATOM 1423 N N . SER A 1 191 ? -0.405 34.209 -67.293 1.00 26.92 191 SER A N 1
ATOM 1424 C CA . SER A 1 191 ? 0.573 33.486 -68.142 1.00 26.92 191 SER A CA 1
ATOM 1425 C C . SER A 1 191 ? 1.986 33.562 -67.540 1.00 26.92 191 SER A C 1
ATOM 1427 O O . SER A 1 191 ? 2.368 34.583 -66.977 1.00 26.92 191 SER A O 1
ATOM 1429 N N . ASP A 1 192 ? 2.723 32.465 -67.724 1.00 28.67 192 ASP A N 1
ATOM 1430 C CA . ASP A 1 192 ? 4.180 32.292 -67.644 1.00 28.67 192 ASP A CA 1
ATOM 1431 C C . ASP A 1 192 ? 4.882 32.425 -66.285 1.00 28.67 192 ASP A C 1
ATOM 1433 O O . ASP A 1 192 ? 5.323 33.502 -65.911 1.00 28.67 192 ASP A O 1
ATOM 1437 N N . VAL A 1 193 ? 5.149 31.277 -65.641 1.00 26.95 193 VAL A N 1
ATOM 1438 C CA . VAL A 1 193 ? 6.537 30.828 -65.409 1.00 26.95 193 VAL A CA 1
ATOM 1439 C C . VAL A 1 193 ? 6.589 29.304 -65.525 1.00 26.95 193 VAL A C 1
ATOM 1441 O O . VAL A 1 193 ? 6.020 28.557 -64.733 1.00 26.95 193 VAL A O 1
ATOM 1444 N N . SER A 1 194 ? 7.305 28.863 -66.549 1.00 37.22 194 SER A N 1
ATOM 1445 C CA . SER A 1 194 ? 7.840 27.524 -66.730 1.00 37.22 194 SER A CA 1
ATOM 1446 C C . SER A 1 194 ? 8.675 27.075 -65.525 1.00 37.22 194 SER A C 1
ATOM 1448 O O . SER A 1 194 ? 9.719 27.664 -65.248 1.00 37.22 194 SER A O 1
ATOM 1450 N N . ALA A 1 195 ? 8.287 25.974 -64.887 1.00 30.73 195 ALA A N 1
ATOM 1451 C CA . ALA A 1 195 ? 9.215 25.109 -64.171 1.00 30.73 195 ALA A CA 1
ATOM 1452 C C . ALA A 1 195 ? 9.100 23.716 -64.791 1.00 30.73 195 ALA A C 1
ATOM 1454 O O . ALA A 1 195 ? 8.095 23.021 -64.664 1.00 30.73 195 ALA A O 1
ATOM 1455 N N . SER A 1 196 ? 10.128 23.390 -65.564 1.00 27.69 196 SER A N 1
ATOM 1456 C CA . SER A 1 196 ? 10.343 22.115 -66.224 1.00 27.69 196 SER A CA 1
ATOM 1457 C C . SER A 1 196 ? 10.317 20.985 -65.195 1.00 27.69 196 SER A C 1
ATOM 1459 O O . SER A 1 196 ? 11.263 20.826 -64.430 1.00 27.69 196 SER A O 1
ATOM 1461 N N . ALA A 1 197 ? 9.257 20.178 -65.199 1.00 31.06 197 ALA A N 1
ATOM 1462 C CA . ALA A 1 197 ? 9.320 18.824 -64.674 1.00 31.06 197 ALA A CA 1
ATOM 1463 C C . ALA A 1 197 ? 10.279 18.035 -65.577 1.00 31.06 197 ALA A C 1
ATOM 1465 O O . ALA A 1 197 ? 9.914 17.619 -66.675 1.00 31.06 197 ALA A O 1
ATOM 1466 N N . SER A 1 198 ? 11.534 17.899 -65.148 1.00 28.25 198 SER A N 1
ATOM 1467 C CA . SER A 1 198 ? 12.470 16.966 -65.768 1.00 28.25 198 SER A CA 1
ATOM 1468 C C . SER A 1 198 ? 12.137 15.571 -65.252 1.00 28.25 198 SER A C 1
ATOM 1470 O O . SER A 1 198 ? 12.469 15.215 -64.127 1.00 28.25 198 SER A O 1
ATOM 1472 N N . THR A 1 199 ? 11.428 14.790 -66.059 1.00 32.88 199 THR A N 1
ATOM 1473 C CA . THR A 1 199 ? 11.274 13.348 -65.868 1.00 32.88 199 THR A CA 1
ATOM 1474 C C . THR A 1 199 ? 12.628 12.669 -66.092 1.00 32.88 199 THR A C 1
ATOM 1476 O O . THR A 1 199 ? 12.980 12.375 -67.234 1.00 32.88 199 THR A O 1
ATOM 1479 N N . THR A 1 200 ? 13.403 12.418 -65.038 1.00 33.81 200 THR A N 1
ATOM 1480 C CA . THR A 1 200 ? 14.514 11.453 -65.089 1.00 33.81 200 THR A CA 1
ATOM 1481 C C . THR A 1 200 ? 13.970 10.067 -64.755 1.00 33.81 200 THR A C 1
ATOM 1483 O O . THR A 1 200 ? 13.733 9.730 -63.600 1.00 33.81 200 THR A O 1
ATOM 1486 N N . THR A 1 201 ? 13.710 9.274 -65.793 1.00 54.69 201 THR A N 1
ATOM 1487 C CA . THR A 1 201 ? 13.379 7.843 -65.726 1.00 54.69 201 THR A CA 1
ATOM 1488 C C . THR A 1 201 ? 14.635 7.028 -65.415 1.00 54.69 201 THR A C 1
ATOM 1490 O O . THR A 1 201 ? 15.235 6.460 -66.326 1.00 54.69 201 THR A O 1
ATOM 1493 N N . GLY A 1 202 ? 15.068 7.019 -64.158 1.00 76.56 202 GLY A N 1
ATOM 1494 C CA . GLY A 1 202 ? 16.108 6.105 -63.688 1.00 76.56 202 GLY A CA 1
ATOM 1495 C C . GLY A 1 202 ? 15.545 4.804 -63.126 1.00 76.56 202 GLY A C 1
ATOM 1496 O O . GLY A 1 202 ? 14.393 4.758 -62.687 1.00 76.56 202 GLY A O 1
ATOM 1497 N N . ASN A 1 203 ? 16.349 3.744 -63.153 1.00 90.75 203 ASN A N 1
ATOM 1498 C CA . ASN A 1 203 ? 15.986 2.426 -62.639 1.00 90.75 203 ASN A CA 1
ATOM 1499 C C . ASN A 1 203 ? 16.381 2.268 -61.165 1.00 90.75 203 ASN A C 1
ATOM 1501 O O . ASN A 1 203 ? 17.386 2.821 -60.721 1.00 90.75 203 ASN A O 1
ATOM 1505 N N . ASP A 1 204 ? 15.616 1.459 -60.428 1.00 92.56 204 ASP A N 1
ATOM 1506 C CA . ASP A 1 204 ? 16.016 0.985 -59.101 1.00 92.56 204 ASP A CA 1
ATOM 1507 C C . ASP A 1 204 ? 17.129 -0.060 -59.253 1.00 92.56 204 ASP A C 1
ATOM 1509 O O . ASP A 1 204 ? 16.909 -1.126 -59.836 1.00 92.56 204 ASP A O 1
ATOM 1513 N N . ILE A 1 205 ? 18.324 0.248 -58.753 1.00 91.69 205 ILE A N 1
ATOM 1514 C CA . ILE A 1 205 ? 19.494 -0.634 -58.818 1.00 91.69 205 ILE A CA 1
ATOM 1515 C C . ILE A 1 205 ? 19.836 -1.273 -57.467 1.00 91.69 205 ILE A C 1
ATOM 1517 O O . ILE A 1 205 ? 20.874 -1.925 -57.364 1.00 91.69 205 ILE A O 1
ATOM 1521 N N . THR A 1 206 ? 18.967 -1.143 -56.457 1.00 89.88 206 THR A N 1
ATOM 1522 C CA . THR A 1 206 ? 19.201 -1.588 -55.068 1.00 89.88 206 THR A CA 1
ATOM 1523 C C . THR A 1 206 ? 19.691 -3.032 -54.961 1.00 89.88 206 THR A C 1
ATOM 1525 O O . THR A 1 206 ? 20.666 -3.303 -54.266 1.00 89.88 206 THR A O 1
ATOM 1528 N N . ASP A 1 207 ? 19.073 -3.943 -55.715 1.00 86.12 207 ASP A N 1
ATOM 1529 C CA . ASP A 1 207 ? 19.401 -5.375 -55.695 1.00 86.12 207 ASP A CA 1
ATOM 1530 C C . ASP A 1 207 ? 20.241 -5.825 -56.905 1.00 86.12 207 ASP A C 1
ATOM 1532 O O . ASP A 1 207 ? 20.428 -7.019 -57.139 1.00 86.12 207 ASP A O 1
ATOM 1536 N N . SER A 1 208 ? 20.738 -4.886 -57.718 1.00 84.94 208 SER A N 1
ATOM 1537 C CA . SER A 1 208 ? 21.465 -5.223 -58.952 1.00 84.94 208 SER A CA 1
ATOM 1538 C C . SER A 1 208 ? 22.911 -5.660 -58.696 1.00 84.94 208 SER A C 1
ATOM 1540 O O . SER A 1 208 ? 23.478 -6.409 -59.493 1.00 84.94 208 SER A O 1
ATOM 1542 N N . PHE A 1 209 ? 23.523 -5.187 -57.608 1.00 84.69 209 PHE A N 1
ATOM 1543 C CA . PHE A 1 209 ? 24.869 -5.545 -57.153 1.00 84.69 209 PHE A CA 1
ATOM 1544 C C . PHE A 1 209 ? 25.083 -5.080 -55.704 1.00 84.69 209 PHE A C 1
ATOM 1546 O O . PHE A 1 209 ? 24.287 -4.319 -55.162 1.00 84.69 209 PHE A O 1
ATOM 1553 N N . HIS A 1 210 ? 26.178 -5.511 -55.074 1.00 84.88 210 HIS A N 1
ATOM 1554 C CA . HIS A 1 210 ? 26.523 -5.087 -53.714 1.00 84.88 210 HIS A CA 1
ATOM 1555 C C . HIS A 1 210 ? 27.111 -3.674 -53.739 1.00 84.88 210 HIS A C 1
ATOM 1557 O O . HIS A 1 210 ? 28.313 -3.504 -53.937 1.00 84.88 210 HIS A O 1
ATOM 1563 N N . PHE A 1 211 ? 26.247 -2.671 -53.593 1.00 91.06 211 PHE A N 1
ATOM 1564 C CA . PHE A 1 211 ? 26.653 -1.269 -53.587 1.00 91.06 211 PHE A CA 1
ATOM 1565 C C . PHE A 1 211 ? 27.341 -0.872 -52.275 1.00 91.06 211 PHE A C 1
ATOM 1567 O O . PHE A 1 211 ? 28.436 -0.313 -52.300 1.00 91.06 211 PHE A O 1
ATOM 1574 N N . ILE A 1 212 ? 26.733 -1.195 -51.129 1.00 92.12 212 ILE A N 1
ATOM 1575 C CA . ILE A 1 212 ? 27.351 -0.995 -49.814 1.00 92.12 212 ILE A CA 1
ATOM 1576 C C . ILE A 1 212 ? 28.368 -2.113 -49.584 1.00 92.12 212 ILE A C 1
ATOM 1578 O O . ILE A 1 212 ? 28.015 -3.291 -49.519 1.00 92.12 212 ILE A O 1
ATOM 1582 N N . THR A 1 213 ? 29.640 -1.743 -49.473 1.00 88.94 213 THR A N 1
ATOM 1583 C CA . THR A 1 213 ? 30.764 -2.673 -49.298 1.00 88.94 213 THR A CA 1
ATOM 1584 C C . THR A 1 213 ? 31.209 -2.800 -47.847 1.00 88.94 213 THR A C 1
ATOM 1586 O O . THR A 1 213 ? 31.906 -3.758 -47.515 1.00 88.94 213 THR A O 1
ATOM 1589 N N . GLY A 1 214 ? 30.803 -1.867 -46.983 1.00 86.31 214 GLY A N 1
ATOM 1590 C CA . GLY A 1 214 ? 31.146 -1.878 -45.566 1.00 86.31 214 GLY A CA 1
ATOM 1591 C C . GLY A 1 214 ? 30.214 -1.016 -44.718 1.00 86.31 214 GLY A C 1
ATOM 1592 O O . GLY A 1 214 ? 29.632 -0.040 -45.190 1.00 86.31 214 GLY A O 1
ATOM 1593 N N . PHE A 1 215 ? 30.087 -1.389 -43.447 1.00 89.75 215 PHE A N 1
ATOM 1594 C CA . PHE A 1 215 ? 29.461 -0.578 -42.409 1.00 89.75 215 PHE A CA 1
ATOM 1595 C C . PHE A 1 215 ? 30.552 -0.120 -41.445 1.00 89.75 215 PHE A C 1
ATOM 1597 O O . PHE A 1 215 ? 31.148 -0.945 -40.751 1.00 89.75 215 PHE A O 1
ATOM 1604 N N . SER A 1 216 ? 30.830 1.181 -41.428 1.00 85.56 216 SER A N 1
ATOM 1605 C CA . SER A 1 216 ? 31.942 1.746 -40.657 1.00 85.56 216 SER A CA 1
ATOM 1606 C C . SER A 1 216 ? 31.573 1.995 -39.190 1.00 85.56 216 SER A C 1
ATOM 1608 O O . SER A 1 216 ? 32.463 2.227 -38.376 1.00 85.56 216 SER A O 1
ATOM 1610 N N . GLY A 1 217 ? 30.288 1.893 -38.829 1.00 89.44 217 GLY A N 1
ATOM 1611 C CA . GLY A 1 217 ? 29.821 1.955 -37.445 1.00 89.44 217 GLY A CA 1
ATOM 1612 C C . GLY A 1 217 ? 28.921 3.147 -37.131 1.00 89.44 217 GLY A C 1
ATOM 1613 O O . GLY A 1 217 ? 28.496 3.896 -38.014 1.00 89.44 217 GLY A O 1
ATOM 1614 N N . LEU A 1 218 ? 28.650 3.288 -35.833 1.00 95.62 218 LEU A N 1
ATOM 1615 C CA . LEU A 1 218 ? 28.061 4.475 -35.225 1.00 95.62 218 LEU A CA 1
ATOM 1616 C C . LEU A 1 218 ? 29.162 5.286 -34.538 1.00 95.62 218 LEU A C 1
ATOM 1618 O O . LEU A 1 218 ? 29.948 4.725 -33.768 1.00 95.62 218 LEU A O 1
ATOM 1622 N N . THR A 1 219 ? 29.195 6.591 -34.784 1.00 95.62 219 THR A N 1
ATOM 1623 C CA . THR A 1 219 ? 30.086 7.534 -34.091 1.00 95.62 219 THR A CA 1
ATOM 1624 C C . THR A 1 219 ? 29.284 8.668 -33.472 1.00 95.62 219 THR A C 1
ATOM 1626 O O . THR A 1 219 ? 28.131 8.880 -33.839 1.00 95.62 219 THR A O 1
ATOM 1629 N N . ASP A 1 220 ? 29.889 9.421 -32.558 1.00 94.19 220 ASP A N 1
ATOM 1630 C CA . ASP A 1 220 ? 29.347 10.722 -32.165 1.00 94.19 220 ASP A CA 1
ATOM 1631 C C . ASP A 1 220 ? 29.382 11.719 -33.345 1.00 94.19 220 ASP A C 1
ATOM 1633 O O . ASP A 1 220 ? 29.982 11.449 -34.395 1.00 94.19 220 ASP A O 1
ATOM 1637 N N . LYS A 1 221 ? 28.760 12.888 -33.158 1.00 91.88 221 LYS A N 1
ATOM 1638 C CA . LYS A 1 221 ? 28.764 14.004 -34.122 1.00 91.88 221 LYS A CA 1
ATOM 1639 C C . LYS A 1 221 ? 30.157 14.527 -34.520 1.00 91.88 221 LYS A C 1
ATOM 1641 O O . LYS A 1 221 ? 30.295 15.285 -35.474 1.00 91.88 221 LYS A O 1
ATOM 1646 N N . ASP A 1 222 ? 31.198 14.190 -33.759 1.00 91.62 222 ASP A N 1
ATOM 1647 C CA . ASP A 1 222 ? 32.579 14.597 -34.028 1.00 91.62 222 ASP A CA 1
ATOM 1648 C C . ASP A 1 222 ? 33.370 13.475 -34.737 1.00 91.62 222 ASP A C 1
ATOM 1650 O O . ASP A 1 222 ? 34.547 13.651 -35.058 1.00 91.62 222 ASP A O 1
ATOM 1654 N N . GLY A 1 223 ? 32.729 12.332 -35.020 1.00 89.81 223 GLY A N 1
ATOM 1655 C CA . GLY A 1 223 ? 33.321 11.180 -35.699 1.00 89.81 223 GLY A CA 1
ATOM 1656 C C . GLY A 1 223 ? 34.080 10.212 -34.784 1.00 89.81 223 GLY A C 1
ATOM 1657 O O . GLY A 1 223 ? 34.782 9.334 -35.287 1.00 89.81 223 GLY A O 1
ATOM 1658 N N . ASN A 1 224 ? 33.970 10.337 -33.457 1.00 92.75 224 ASN A N 1
ATOM 1659 C CA . ASN A 1 224 ? 34.629 9.426 -32.516 1.00 92.75 224 ASN A CA 1
ATOM 1660 C C . ASN A 1 224 ? 33.753 8.202 -32.198 1.00 92.75 224 ASN A C 1
ATOM 1662 O O . ASN A 1 224 ? 32.524 8.300 -32.217 1.00 92.75 224 ASN A O 1
ATOM 1666 N N . PRO A 1 225 ? 34.348 7.045 -31.842 1.00 93.31 225 PRO A N 1
ATOM 1667 C CA . PRO A 1 225 ? 33.583 5.888 -31.383 1.00 93.31 225 PRO A CA 1
ATOM 1668 C C . PRO A 1 225 ? 32.686 6.232 -30.189 1.00 93.31 225 PRO A C 1
ATOM 1670 O O . PRO A 1 225 ? 33.116 6.939 -29.276 1.00 93.31 225 PRO A O 1
ATOM 1673 N N . LEU A 1 226 ? 31.466 5.689 -30.172 1.00 93.62 226 LEU A N 1
ATOM 1674 C CA . LEU A 1 226 ? 30.564 5.832 -29.030 1.00 93.62 226 LEU A CA 1
ATOM 1675 C C . LEU A 1 226 ? 31.202 5.241 -27.761 1.00 93.62 226 LEU A C 1
ATOM 1677 O O . LEU A 1 226 ? 31.739 4.132 -27.782 1.00 93.62 226 LEU A O 1
ATOM 1681 N N . GLY A 1 227 ? 31.163 6.004 -26.668 1.00 87.56 227 GLY A N 1
ATOM 1682 C CA . GLY A 1 227 ? 31.641 5.568 -25.357 1.00 87.56 227 GLY A CA 1
ATOM 1683 C C . GLY A 1 227 ? 30.606 4.752 -24.579 1.00 87.56 227 GLY A C 1
ATOM 1684 O O . GLY A 1 227 ? 29.559 4.372 -25.099 1.00 87.56 227 GLY A O 1
ATOM 1685 N N . ASP A 1 228 ? 30.888 4.528 -23.296 1.00 87.50 228 ASP A N 1
ATOM 1686 C CA . ASP A 1 228 ? 29.897 4.012 -22.350 1.00 87.50 228 ASP A CA 1
ATOM 1687 C C . ASP A 1 228 ? 28.991 5.143 -21.840 1.00 87.50 228 ASP A C 1
ATOM 1689 O O . ASP A 1 228 ? 29.445 6.275 -21.669 1.00 87.50 228 ASP A O 1
ATOM 1693 N N . ASN A 1 229 ? 27.734 4.819 -21.523 1.00 89.31 229 ASN A N 1
ATOM 1694 C CA . ASN A 1 229 ? 26.704 5.761 -21.058 1.00 89.31 229 ASN A CA 1
ATOM 1695 C C . ASN A 1 229 ? 26.354 6.843 -22.089 1.00 89.31 229 ASN A C 1
ATOM 1697 O O . ASN A 1 229 ? 26.346 8.034 -21.791 1.00 89.31 229 ASN A O 1
ATOM 1701 N N . VAL A 1 230 ? 26.062 6.413 -23.313 1.00 94.25 230 VAL A N 1
ATOM 1702 C CA . VAL A 1 230 ? 25.575 7.282 -24.385 1.00 94.25 230 VAL A CA 1
ATOM 1703 C C . VAL A 1 230 ? 24.224 7.885 -23.989 1.00 94.25 230 VAL A C 1
ATOM 1705 O O . VAL A 1 230 ? 23.304 7.156 -23.605 1.00 94.25 230 VAL A O 1
ATOM 1708 N N . ASP A 1 231 ? 24.092 9.207 -24.095 1.00 92.75 231 ASP A N 1
ATOM 1709 C CA . ASP A 1 231 ? 22.806 9.892 -23.934 1.00 92.75 231 ASP A CA 1
ATOM 1710 C C . ASP A 1 231 ? 21.902 9.527 -25.123 1.00 92.75 231 ASP A C 1
ATOM 1712 O O . ASP A 1 231 ? 22.324 9.601 -26.281 1.00 92.75 231 ASP A O 1
ATOM 1716 N N . LYS A 1 232 ? 20.654 9.135 -24.853 1.00 91.75 232 LYS A N 1
ATOM 1717 C CA . LYS A 1 232 ? 19.669 8.781 -25.886 1.00 91.75 232 LYS A CA 1
ATOM 1718 C C . LYS A 1 232 ? 19.356 9.957 -26.817 1.00 91.75 232 LYS A C 1
ATOM 1720 O O . LYS A 1 232 ? 18.979 9.725 -27.959 1.00 91.75 232 LYS A O 1
ATOM 1725 N N . ALA A 1 233 ? 19.558 11.193 -26.367 1.00 91.25 233 ALA A N 1
ATOM 1726 C CA . ALA A 1 233 ? 19.398 12.394 -27.180 1.00 91.25 233 ALA A CA 1
ATOM 1727 C C . ALA A 1 233 ? 20.645 12.750 -28.017 1.00 91.25 233 ALA A C 1
ATOM 1729 O O . ALA A 1 233 ? 20.646 13.782 -28.686 1.00 91.25 233 ALA A O 1
ATOM 1730 N N . SER A 1 234 ? 21.714 11.943 -27.972 1.00 93.44 234 SER A N 1
ATOM 1731 C CA . SER A 1 234 ? 22.954 12.234 -28.702 1.00 93.44 234 SER A CA 1
ATOM 1732 C C . SER A 1 234 ? 22.728 12.274 -30.213 1.00 93.44 234 SER A C 1
ATOM 1734 O O . SER A 1 234 ? 22.122 11.367 -30.788 1.00 93.44 234 SER A O 1
ATOM 1736 N N . GLU A 1 235 ? 23.299 13.293 -30.850 1.00 95.50 235 GLU A N 1
ATOM 1737 C CA . GLU A 1 235 ? 23.521 13.316 -32.293 1.00 95.50 235 GLU A CA 1
ATOM 1738 C C . GLU A 1 235 ? 24.675 12.365 -32.643 1.00 95.50 235 GLU A C 1
ATOM 1740 O O . GLU A 1 235 ? 25.736 12.376 -32.004 1.00 95.50 235 GLU A O 1
ATOM 1745 N N . ILE A 1 236 ? 24.447 11.519 -33.642 1.00 97.00 236 ILE A N 1
ATOM 1746 C CA . ILE A 1 236 ? 25.339 10.442 -34.065 1.00 97.00 236 ILE A CA 1
ATOM 1747 C C . ILE A 1 236 ? 25.467 10.411 -35.587 1.00 97.00 236 ILE A C 1
ATOM 1749 O O . ILE A 1 236 ? 24.571 10.841 -36.315 1.00 97.00 236 ILE A O 1
ATOM 1753 N N . HIS A 1 237 ? 26.554 9.815 -36.072 1.00 96.25 237 HIS A N 1
ATOM 1754 C CA . HIS A 1 237 ? 26.701 9.479 -37.484 1.00 96.25 237 HIS A CA 1
ATOM 1755 C C . HIS A 1 237 ? 26.533 7.979 -37.705 1.00 96.25 237 HIS A C 1
ATOM 1757 O O . HIS A 1 237 ? 27.172 7.165 -37.033 1.00 96.25 237 HIS A O 1
ATOM 1763 N N . VAL A 1 238 ? 25.740 7.614 -38.712 1.00 96.75 238 VAL A N 1
ATOM 1764 C CA . VAL A 1 238 ? 25.724 6.258 -39.278 1.00 96.75 238 VAL A CA 1
ATOM 1765 C C . VAL A 1 238 ? 26.572 6.272 -40.544 1.00 96.75 238 VAL A C 1
ATOM 1767 O O . VAL A 1 238 ? 26.238 6.987 -41.486 1.00 96.75 238 VAL A O 1
ATOM 1770 N N . SER A 1 239 ? 27.660 5.500 -40.573 1.00 94.69 239 SER A N 1
ATOM 1771 C CA . SER A 1 239 ? 28.654 5.566 -41.656 1.00 94.69 239 SER A CA 1
ATOM 1772 C C . SER A 1 239 ? 28.699 4.296 -42.511 1.00 94.69 239 SER A C 1
ATOM 1774 O O . SER A 1 239 ? 28.747 3.179 -41.986 1.00 94.69 239 SER A O 1
ATOM 1776 N N . TYR A 1 240 ? 28.744 4.476 -43.834 1.00 94.06 240 TYR A N 1
ATOM 1777 C CA . TYR A 1 240 ? 28.806 3.397 -44.823 1.00 94.06 240 TYR A CA 1
ATOM 1778 C C . TYR A 1 240 ? 29.928 3.613 -45.840 1.00 94.06 240 TYR A C 1
ATOM 1780 O O . TYR A 1 240 ? 30.168 4.731 -46.298 1.00 94.06 240 TYR A O 1
ATOM 1788 N N . GLU A 1 241 ? 30.550 2.514 -46.257 1.00 93.56 241 GLU A N 1
ATOM 1789 C CA . GLU A 1 241 ? 31.461 2.444 -47.401 1.00 93.56 241 GLU A CA 1
ATOM 1790 C C . GLU A 1 241 ? 30.735 1.829 -48.597 1.00 93.56 241 GLU A C 1
ATOM 1792 O O . GLU A 1 241 ? 29.964 0.875 -48.444 1.00 93.56 241 GLU A O 1
ATOM 1797 N N . TRP A 1 242 ? 30.991 2.350 -49.795 1.00 93.81 242 TRP A N 1
ATOM 1798 C CA . TRP A 1 242 ? 30.313 1.923 -51.014 1.00 93.81 242 TRP A CA 1
ATOM 1799 C C . TRP A 1 242 ? 31.252 1.851 -52.220 1.00 93.81 242 TRP A C 1
ATOM 1801 O O . TRP A 1 242 ? 32.249 2.572 -52.309 1.00 93.81 242 TRP A O 1
ATOM 1811 N N . ALA A 1 243 ? 30.905 0.998 -53.185 1.00 92.06 243 ALA A N 1
ATOM 1812 C CA . ALA A 1 243 ? 31.601 0.894 -54.462 1.00 92.06 243 ALA A CA 1
ATOM 1813 C C . ALA A 1 243 ? 30.660 0.491 -55.604 1.00 92.06 243 ALA A C 1
ATOM 1815 O O . ALA A 1 243 ? 29.742 -0.309 -55.433 1.00 92.06 243 ALA A O 1
ATOM 1816 N N . ILE A 1 244 ? 30.936 1.005 -56.802 1.00 91.75 244 ILE A N 1
ATOM 1817 C CA . ILE A 1 244 ? 30.286 0.619 -58.055 1.00 91.75 244 ILE A CA 1
ATOM 1818 C C . ILE A 1 244 ? 31.296 -0.197 -58.878 1.00 91.75 244 ILE A C 1
ATOM 1820 O O . ILE A 1 244 ? 32.297 0.356 -59.350 1.00 91.75 244 ILE A O 1
ATOM 1824 N N . PRO A 1 245 ? 31.085 -1.515 -59.063 1.00 88.25 245 PRO A N 1
ATOM 1825 C CA . PRO A 1 245 ? 31.975 -2.342 -59.870 1.00 88.25 245 PRO A CA 1
ATOM 1826 C C . PRO A 1 245 ? 31.986 -1.908 -61.342 1.00 88.25 245 PRO A C 1
ATOM 1828 O O . PRO A 1 245 ? 30.930 -1.694 -61.931 1.00 88.25 245 PRO A O 1
ATOM 1831 N N . ASN A 1 246 ? 33.157 -1.920 -61.992 1.00 85.62 246 ASN A N 1
ATOM 1832 C CA . ASN A 1 246 ? 33.308 -1.574 -63.422 1.00 85.62 246 ASN A CA 1
ATOM 1833 C C . ASN A 1 246 ? 32.510 -2.474 -64.385 1.00 85.62 246 ASN A C 1
ATOM 1835 O O . ASN A 1 246 ? 32.458 -2.215 -65.584 1.00 85.62 246 ASN A O 1
ATOM 1839 N N . THR A 1 247 ? 31.960 -3.582 -63.889 1.00 83.44 247 THR A N 1
ATOM 1840 C CA . THR A 1 247 ? 31.133 -4.518 -64.656 1.00 83.44 247 THR A CA 1
ATOM 1841 C C . THR A 1 247 ? 29.663 -4.108 -64.720 1.00 83.44 247 THR A C 1
ATOM 1843 O O . THR A 1 247 ? 28.901 -4.756 -65.434 1.00 83.44 247 THR A O 1
ATOM 1846 N N . VAL A 1 248 ? 29.251 -3.087 -63.965 1.00 85.75 248 VAL A N 1
ATOM 1847 C CA . VAL A 1 248 ? 27.868 -2.610 -63.897 1.00 85.75 248 VAL A CA 1
ATOM 1848 C C . VAL A 1 248 ? 27.777 -1.229 -64.536 1.00 85.75 248 VAL A C 1
ATOM 1850 O O . VAL A 1 248 ? 28.598 -0.360 -64.267 1.00 85.75 248 VAL A O 1
ATOM 1853 N N . ASN A 1 249 ? 26.755 -1.021 -65.365 1.00 85.06 249 ASN A N 1
ATOM 1854 C CA . ASN A 1 249 ? 26.443 0.296 -65.908 1.00 85.06 249 ASN A CA 1
ATOM 1855 C C . ASN A 1 249 ? 25.409 0.977 -65.010 1.00 85.06 249 ASN A C 1
ATOM 1857 O O . ASN A 1 249 ? 24.272 0.515 -64.940 1.00 85.06 249 ASN A O 1
ATOM 1861 N N . VAL A 1 250 ? 25.808 2.074 -64.369 1.00 91.38 250 VAL A N 1
ATOM 1862 C CA . VAL A 1 250 ? 24.917 2.973 -63.625 1.00 91.38 250 VAL A CA 1
ATOM 1863 C C . VAL A 1 250 ? 24.763 4.253 -64.442 1.00 91.38 250 VAL A C 1
ATOM 1865 O O . VAL A 1 250 ? 25.756 4.902 -64.781 1.00 91.38 250 VAL A O 1
ATOM 1868 N N . ASN A 1 251 ? 23.529 4.576 -64.816 1.00 90.31 251 ASN A N 1
ATOM 1869 C CA . ASN A 1 251 ? 23.194 5.690 -65.696 1.00 90.31 251 ASN A CA 1
ATOM 1870 C C . ASN A 1 251 ? 22.631 6.870 -64.902 1.00 90.31 251 ASN A C 1
ATOM 1872 O O . ASN A 1 251 ? 22.182 6.728 -63.766 1.00 90.31 251 ASN A O 1
ATOM 1876 N N . LEU A 1 252 ? 22.590 8.034 -65.552 1.00 93.31 252 LEU A N 1
ATOM 1877 C CA . LEU A 1 252 ? 21.968 9.233 -65.001 1.00 93.31 252 LEU A CA 1
ATOM 1878 C C . LEU A 1 252 ? 20.530 8.953 -64.535 1.00 93.31 252 LEU A C 1
ATOM 1880 O O . LEU A 1 252 ? 19.668 8.585 -65.334 1.00 93.31 252 LEU A O 1
ATOM 1884 N N . GLY A 1 253 ? 20.277 9.209 -63.255 1.00 90.75 253 GLY A N 1
ATOM 1885 C CA . GLY A 1 253 ? 18.977 9.066 -62.613 1.00 90.75 253 GLY A CA 1
ATOM 1886 C C . GLY A 1 253 ? 18.711 7.694 -61.996 1.00 90.75 253 GLY A C 1
ATOM 1887 O O . GLY A 1 253 ? 17.756 7.599 -61.226 1.00 90.75 253 GLY A O 1
ATOM 1888 N N . ASP A 1 254 ? 19.506 6.654 -62.297 1.00 95.12 254 ASP A N 1
ATOM 1889 C CA . ASP A 1 254 ? 19.413 5.366 -61.590 1.00 95.12 254 ASP A CA 1
ATOM 1890 C C . ASP A 1 254 ? 19.583 5.600 -60.077 1.00 95.12 254 ASP A C 1
ATOM 1892 O O . ASP A 1 254 ? 20.258 6.551 -59.668 1.00 95.12 254 ASP A O 1
ATOM 1896 N N . TYR A 1 255 ? 18.959 4.770 -59.236 1.00 95.19 255 TYR A N 1
ATOM 1897 C CA . TYR A 1 255 ? 18.956 5.003 -57.791 1.00 95.19 255 TYR A CA 1
ATOM 1898 C C . TYR A 1 255 ? 19.093 3.743 -56.937 1.00 95.19 255 TYR A C 1
ATOM 1900 O O . TYR A 1 255 ? 18.620 2.667 -57.295 1.00 95.19 255 TYR A O 1
ATOM 1908 N N . TYR A 1 256 ? 19.715 3.900 -55.770 1.00 95.31 256 TYR A N 1
ATOM 1909 C CA . TYR A 1 256 ? 19.860 2.875 -54.734 1.00 95.31 256 TYR A CA 1
ATOM 1910 C C . TYR A 1 256 ? 19.067 3.275 -53.487 1.00 95.31 256 TYR A C 1
ATOM 1912 O O . TYR A 1 256 ? 19.087 4.447 -53.104 1.00 95.31 256 TYR A O 1
ATOM 1920 N N . LYS A 1 257 ? 18.399 2.318 -52.835 1.00 95.69 257 LYS A N 1
ATOM 1921 C CA . LYS A 1 257 ? 17.629 2.542 -51.607 1.00 95.69 257 LYS A CA 1
ATOM 1922 C C . LYS A 1 257 ? 18.092 1.662 -50.458 1.00 95.69 257 LYS A C 1
ATOM 1924 O O . LYS A 1 257 ? 18.419 0.500 -50.651 1.00 95.69 257 LYS A O 1
ATOM 1929 N N . MET A 1 258 ? 18.032 2.186 -49.239 1.00 94.75 258 MET A N 1
ATOM 1930 C CA . MET A 1 258 ? 18.154 1.382 -48.023 1.00 94.75 258 MET A CA 1
ATOM 1931 C C . MET A 1 258 ? 17.366 1.992 -46.868 1.00 94.75 258 MET A C 1
ATOM 1933 O O . MET A 1 258 ? 17.093 3.187 -46.861 1.00 94.75 258 MET A O 1
ATOM 1937 N N . GLN A 1 259 ? 17.006 1.168 -45.888 1.00 95.38 259 GLN A N 1
ATOM 1938 C CA . GLN A 1 259 ? 16.197 1.583 -44.746 1.00 95.38 259 GLN A CA 1
ATOM 1939 C C . GLN A 1 259 ? 17.039 1.577 -43.470 1.00 95.38 259 GLN A C 1
ATOM 1941 O O . GLN A 1 259 ? 17.614 0.547 -43.107 1.00 95.38 259 GLN A O 1
ATOM 1946 N N . LEU A 1 260 ? 17.076 2.707 -42.764 1.00 96.50 260 LEU A N 1
ATOM 1947 C CA . LEU A 1 260 ? 17.669 2.769 -41.432 1.00 96.50 260 LEU A CA 1
ATOM 1948 C C . LEU A 1 260 ? 16.786 2.037 -40.401 1.00 96.50 260 LEU A C 1
ATOM 1950 O O . LEU A 1 260 ? 15.558 2.000 -40.552 1.00 96.50 260 LEU A O 1
ATOM 1954 N N . PRO A 1 261 ? 17.378 1.440 -39.349 1.00 96.25 261 PRO A N 1
ATOM 1955 C CA . PRO A 1 261 ? 16.626 0.771 -38.290 1.00 96.25 261 PRO A CA 1
ATOM 1956 C C . PRO A 1 261 ? 15.725 1.751 -37.539 1.00 96.25 261 PRO A C 1
ATOM 1958 O O . PRO A 1 261 ? 16.105 2.895 -37.332 1.00 96.25 261 PRO A O 1
ATOM 1961 N N . LYS A 1 262 ? 14.598 1.274 -36.999 1.00 94.81 262 LYS A N 1
ATOM 1962 C CA . LYS A 1 262 ? 13.662 2.103 -36.209 1.00 94.81 262 LYS A CA 1
ATOM 1963 C C . LYS A 1 262 ? 14.277 2.778 -34.979 1.00 94.81 262 LYS A C 1
ATOM 1965 O O . LYS A 1 262 ? 13.744 3.764 -34.503 1.00 94.81 262 LYS A O 1
ATOM 1970 N N . LYS A 1 263 ? 15.389 2.240 -34.469 1.00 95.81 263 LYS A N 1
ATOM 1971 C CA . LYS A 1 263 ? 16.151 2.819 -33.351 1.00 95.81 263 LYS A CA 1
ATOM 1972 C C . LYS A 1 263 ? 16.952 4.067 -33.748 1.00 95.81 263 LYS A C 1
ATOM 1974 O O . LYS A 1 263 ? 17.575 4.668 -32.880 1.00 95.81 263 LYS A O 1
ATOM 1979 N N . ILE A 1 264 ? 16.967 4.419 -35.033 1.00 96.88 264 ILE A N 1
ATOM 1980 C CA . ILE A 1 264 ? 17.616 5.602 -35.592 1.00 96.88 264 ILE A CA 1
ATOM 1981 C C . ILE A 1 264 ? 16.529 6.574 -36.049 1.00 96.88 264 ILE A C 1
ATOM 1983 O O . ILE A 1 264 ? 15.631 6.205 -36.804 1.00 96.88 264 ILE A O 1
ATOM 1987 N N . HIS A 1 265 ? 16.639 7.816 -35.597 1.00 96.31 265 HIS A N 1
ATOM 1988 C CA . HIS A 1 265 ? 15.701 8.896 -35.850 1.00 96.31 265 HIS A CA 1
ATOM 1989 C C . HIS A 1 265 ? 16.311 9.940 -36.794 1.00 96.31 265 HIS A C 1
ATOM 1991 O O . HIS A 1 265 ? 17.40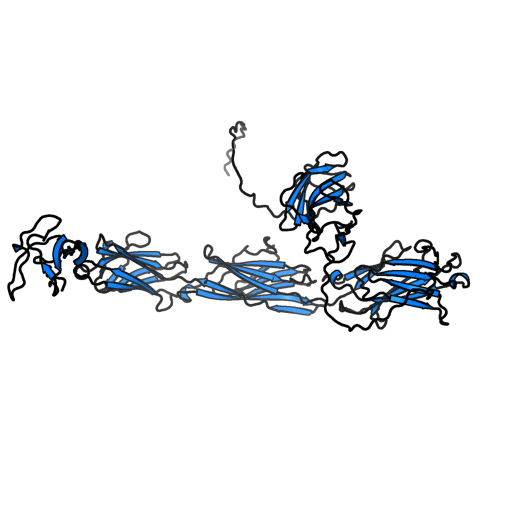5 10.456 -36.546 1.00 96.31 265 HIS A O 1
ATOM 1997 N N . ILE A 1 266 ? 15.576 10.290 -37.852 1.00 97.56 266 ILE A N 1
ATOM 1998 C CA . ILE A 1 266 ? 15.922 11.366 -38.788 1.00 97.56 266 ILE A CA 1
ATOM 1999 C C . ILE A 1 266 ? 15.021 12.569 -38.501 1.00 97.56 266 ILE A C 1
ATOM 2001 O O . ILE A 1 266 ? 13.846 12.579 -38.863 1.00 97.56 266 ILE A O 1
ATOM 2005 N N . ALA A 1 267 ? 15.586 13.587 -37.847 1.00 93.88 267 ALA A N 1
ATOM 2006 C CA . ALA A 1 267 ? 14.832 14.737 -37.339 1.00 93.88 267 ALA A CA 1
ATOM 2007 C C . ALA A 1 267 ? 14.217 15.614 -38.445 1.00 93.88 267 ALA A C 1
ATOM 2009 O O . ALA A 1 267 ? 13.161 16.220 -38.256 1.00 93.88 267 ALA A O 1
ATOM 2010 N N . ALA A 1 268 ? 14.872 15.692 -39.603 1.00 95.25 268 ALA A N 1
ATOM 2011 C CA . ALA A 1 268 ? 14.395 16.395 -40.788 1.00 95.25 268 ALA A CA 1
ATOM 2012 C C . ALA A 1 268 ? 14.963 15.722 -42.046 1.00 95.25 268 ALA A C 1
ATOM 2014 O O . ALA A 1 268 ? 16.026 15.109 -41.947 1.00 95.25 268 ALA A O 1
ATOM 2015 N N . PRO A 1 269 ? 14.305 15.840 -43.217 1.00 97.00 269 PRO A N 1
ATOM 2016 C CA . PRO A 1 269 ? 14.851 15.302 -44.453 1.00 97.00 269 PRO A CA 1
ATOM 2017 C C . PRO A 1 269 ? 16.250 15.853 -44.744 1.00 97.00 269 PRO A C 1
ATOM 2019 O O . PRO A 1 269 ? 16.496 17.051 -44.583 1.00 97.00 269 PRO A O 1
ATOM 2022 N N . ILE A 1 270 ? 17.152 14.976 -45.175 1.00 97.00 270 ILE A N 1
ATOM 2023 C CA . ILE A 1 270 ? 18.553 15.297 -45.448 1.00 97.00 270 ILE A CA 1
ATOM 2024 C C . ILE A 1 270 ? 18.776 15.206 -46.951 1.00 97.00 270 ILE A C 1
ATOM 2026 O O . ILE A 1 270 ? 18.636 14.129 -47.522 1.00 97.00 270 ILE A O 1
ATOM 2030 N N . ASP A 1 271 ? 19.165 16.319 -47.570 1.00 96.50 271 ASP A N 1
ATOM 2031 C CA . ASP A 1 271 ? 19.599 16.380 -48.965 1.00 96.50 271 ASP A CA 1
ATOM 2032 C C . ASP A 1 271 ? 21.090 16.732 -49.013 1.00 96.50 271 ASP A C 1
ATOM 2034 O O . ASP A 1 271 ? 21.487 17.842 -48.647 1.00 96.50 271 ASP A O 1
ATOM 2038 N N . GLN A 1 272 ? 21.929 15.795 -49.454 1.00 94.56 272 GLN A N 1
ATOM 2039 C CA . GLN A 1 272 ? 23.380 15.984 -49.518 1.00 94.56 272 GLN A CA 1
ATOM 2040 C C . GLN A 1 272 ? 23.964 15.460 -50.839 1.00 94.56 272 GLN A C 1
ATOM 2042 O O . GLN A 1 272 ? 23.710 14.315 -51.216 1.00 94.56 272 GLN A O 1
ATOM 2047 N N . PRO A 1 273 ? 24.782 16.252 -51.558 1.00 95.44 273 PRO A N 1
ATOM 2048 C CA . PRO A 1 273 ? 25.508 15.750 -52.716 1.00 95.44 273 PRO A CA 1
ATOM 2049 C C . PRO A 1 273 ? 26.691 14.883 -52.267 1.00 95.44 273 PRO A C 1
ATOM 2051 O O . PRO A 1 273 ? 27.487 15.291 -51.422 1.00 95.44 273 PRO A O 1
ATOM 2054 N N . ILE A 1 274 ? 26.858 13.721 -52.891 1.00 94.75 274 ILE A N 1
ATOM 2055 C CA . ILE A 1 274 ? 28.079 12.919 -52.789 1.00 94.75 274 ILE A CA 1
ATOM 2056 C C . ILE A 1 274 ? 29.012 13.357 -53.912 1.00 94.75 274 ILE A C 1
ATOM 2058 O O . ILE A 1 274 ? 28.677 13.208 -55.089 1.00 94.75 274 ILE A O 1
ATOM 2062 N N . ASN A 1 275 ? 30.178 13.887 -53.551 1.00 92.94 275 ASN A N 1
ATOM 2063 C CA . ASN A 1 275 ? 31.172 14.400 -54.491 1.00 92.94 275 ASN A CA 1
ATOM 2064 C C . ASN A 1 275 ? 32.467 13.580 -54.442 1.00 92.94 275 ASN A C 1
ATOM 2066 O O . ASN A 1 275 ? 32.774 12.962 -53.425 1.00 92.94 275 ASN A O 1
ATOM 2070 N N . ASP A 1 276 ? 33.235 13.614 -55.529 1.00 90.12 276 ASP A N 1
ATOM 2071 C CA . ASP A 1 276 ? 34.633 13.181 -55.527 1.00 90.12 276 ASP A CA 1
ATOM 2072 C C . ASP A 1 276 ? 35.544 14.208 -54.817 1.00 90.12 276 ASP A C 1
ATOM 2074 O O . ASP A 1 276 ? 35.116 15.306 -54.443 1.00 90.12 276 ASP A O 1
ATOM 2078 N N . ASP A 1 277 ? 36.832 13.880 -54.684 1.00 88.88 277 ASP A N 1
ATOM 2079 C CA . ASP A 1 277 ? 37.840 14.749 -54.054 1.00 88.88 277 ASP A CA 1
ATOM 2080 C C . ASP A 1 277 ? 38.022 16.107 -54.763 1.00 88.88 277 ASP A C 1
ATOM 2082 O O . ASP A 1 277 ? 38.552 17.055 -54.180 1.00 88.88 277 ASP A O 1
ATOM 2086 N N . ASN A 1 278 ? 37.592 16.221 -56.024 1.00 88.50 278 ASN A N 1
ATOM 2087 C CA . ASN A 1 278 ? 37.650 17.450 -56.814 1.00 88.50 278 ASN A CA 1
ATOM 2088 C C . ASN A 1 278 ? 36.343 18.261 -56.744 1.00 88.50 278 ASN A C 1
ATOM 2090 O O . ASN A 1 278 ? 36.250 19.321 -57.370 1.00 88.50 278 ASN A O 1
ATOM 2094 N N . GLY A 1 279 ? 35.338 17.788 -55.999 1.00 87.31 279 GLY A N 1
ATOM 2095 C CA . GLY A 1 279 ? 34.027 18.423 -55.869 1.00 87.31 279 GLY A CA 1
ATOM 2096 C C . GLY A 1 279 ? 33.055 18.121 -57.015 1.00 87.31 279 GLY A C 1
ATOM 2097 O O . GLY A 1 279 ? 32.039 18.804 -57.142 1.00 87.31 279 GLY A O 1
ATOM 2098 N N . VAL A 1 280 ? 33.344 17.132 -57.864 1.00 91.94 280 VAL A N 1
ATOM 2099 C CA . VAL A 1 280 ? 32.454 16.669 -58.935 1.00 91.94 280 VAL A CA 1
ATOM 2100 C C . VAL A 1 280 ? 31.393 15.740 -58.351 1.00 91.94 280 VAL A C 1
ATOM 2102 O O . VAL A 1 280 ? 31.707 14.772 -57.664 1.00 91.94 280 VAL A O 1
ATOM 2105 N N . LYS A 1 281 ? 30.122 16.017 -58.651 1.00 94.56 281 LYS A N 1
ATOM 2106 C CA . LYS A 1 281 ? 28.988 15.290 -58.077 1.00 94.56 281 LYS A CA 1
ATOM 2107 C C . LYS A 1 281 ? 28.784 13.903 -58.692 1.00 94.56 281 LYS A C 1
ATOM 2109 O O . LYS A 1 281 ? 28.544 13.777 -59.895 1.00 94.56 281 LYS A O 1
ATOM 2114 N N . VAL A 1 282 ? 28.784 12.885 -57.836 1.00 94.75 282 VAL A N 1
ATOM 2115 C CA . VAL A 1 282 ? 28.571 11.468 -58.164 1.00 94.75 282 VAL A CA 1
ATOM 2116 C C . VAL A 1 282 ? 27.108 11.057 -57.988 1.00 94.75 282 VAL A C 1
ATOM 2118 O O . VAL A 1 282 ? 26.556 10.349 -58.829 1.00 94.75 282 VAL A O 1
ATOM 2121 N N . ALA A 1 283 ? 26.471 11.507 -56.907 1.00 95.81 283 ALA A N 1
ATOM 2122 C CA . ALA A 1 283 ? 25.073 11.219 -56.600 1.00 95.81 283 ALA A CA 1
ATOM 2123 C C . ALA A 1 283 ? 24.461 12.320 -55.724 1.00 95.81 283 ALA A C 1
ATOM 2125 O O . ALA A 1 283 ? 25.181 13.056 -55.052 1.00 95.81 283 ALA A O 1
ATOM 2126 N N . ASP A 1 284 ? 23.136 12.410 -55.710 1.00 96.62 284 ASP A N 1
ATOM 2127 C CA . ASP A 1 284 ? 22.370 13.151 -54.710 1.00 96.62 284 ASP A CA 1
ATOM 2128 C C . ASP A 1 284 ? 21.795 12.150 -53.693 1.00 96.62 284 ASP A C 1
ATOM 2130 O O . ASP A 1 284 ? 21.092 11.210 -54.074 1.00 96.62 284 ASP A O 1
ATOM 2134 N N . MET A 1 285 ? 22.116 12.326 -52.410 1.00 97.38 285 MET A N 1
ATOM 2135 C CA . MET A 1 285 ? 21.544 11.564 -51.302 1.00 97.38 285 MET A CA 1
ATOM 2136 C C . MET A 1 285 ? 20.332 12.301 -50.744 1.00 97.38 285 MET A C 1
ATOM 2138 O O . MET A 1 285 ? 20.449 13.461 -50.357 1.00 97.38 285 MET A O 1
ATOM 2142 N N . HIS A 1 286 ? 19.207 11.599 -50.661 1.00 97.88 286 HIS A N 1
ATOM 2143 C CA . HIS A 1 286 ? 18.013 12.019 -49.944 1.00 97.88 286 HIS A CA 1
ATOM 2144 C C . HIS A 1 286 ? 17.718 11.019 -48.826 1.00 97.88 286 HIS A C 1
ATOM 2146 O O . HIS A 1 286 ? 17.603 9.822 -49.093 1.00 97.88 286 HIS A O 1
ATOM 2152 N N . VAL A 1 287 ? 17.570 11.487 -47.591 1.00 98.06 287 VAL A N 1
ATOM 2153 C CA . VAL A 1 287 ? 17.075 10.679 -46.470 1.00 98.06 287 VAL A CA 1
ATOM 2154 C C . VAL A 1 287 ? 15.791 11.311 -45.973 1.00 98.06 287 VAL A C 1
ATOM 2156 O O . VAL A 1 287 ? 15.805 12.466 -45.556 1.00 98.06 287 VAL A O 1
ATOM 2159 N N . ASP A 1 288 ? 14.683 10.578 -46.018 1.00 96.94 288 ASP A N 1
ATOM 2160 C CA . ASP A 1 288 ? 13.425 11.073 -45.464 1.00 96.94 288 ASP A CA 1
ATOM 2161 C C . ASP A 1 288 ? 13.328 10.828 -43.947 1.00 96.94 288 ASP A C 1
ATOM 2163 O O . ASP A 1 288 ? 14.122 10.102 -43.344 1.00 96.94 288 ASP A O 1
ATOM 2167 N N . THR A 1 289 ? 12.319 11.420 -43.306 1.00 96.31 289 THR A N 1
ATOM 2168 C CA . THR A 1 289 ? 12.097 11.273 -41.857 1.00 96.31 289 THR A CA 1
ATOM 2169 C C . THR A 1 289 ? 11.700 9.855 -41.438 1.00 96.31 289 THR A C 1
ATOM 2171 O O . THR A 1 289 ? 11.687 9.558 -40.248 1.00 96.31 289 THR A O 1
ATOM 2174 N N . SER A 1 290 ? 11.362 8.967 -42.381 1.00 93.88 290 SER A N 1
ATOM 2175 C CA . SER A 1 290 ? 11.127 7.548 -42.094 1.00 93.88 290 SER A CA 1
ATOM 2176 C C . SER A 1 290 ? 12.426 6.737 -42.037 1.00 93.88 290 SER A C 1
ATOM 2178 O O . SER A 1 290 ? 12.399 5.556 -41.691 1.00 93.88 290 SER A O 1
ATOM 2180 N N . GLY A 1 291 ? 13.567 7.355 -42.362 1.00 95.94 291 GLY A N 1
ATOM 2181 C CA . GLY A 1 291 ? 14.868 6.698 -42.439 1.00 95.94 291 GLY A CA 1
ATOM 2182 C C . GLY A 1 291 ? 15.116 5.987 -43.770 1.00 95.94 291 GLY A C 1
ATOM 2183 O O . GLY A 1 291 ? 16.058 5.194 -43.855 1.00 95.94 291 GLY A O 1
ATOM 2184 N N . LEU A 1 292 ? 14.295 6.235 -44.798 1.00 97.25 292 LEU A N 1
ATOM 2185 C CA . LEU A 1 292 ? 14.544 5.720 -46.140 1.00 97.25 292 LEU A CA 1
ATOM 2186 C C . LEU A 1 292 ? 15.615 6.581 -46.813 1.00 97.25 292 LEU A C 1
ATOM 2188 O O . LEU A 1 292 ? 15.405 7.753 -47.121 1.00 97.25 292 LEU A O 1
ATOM 2192 N N . VAL A 1 293 ? 16.762 5.967 -47.070 1.00 97.38 293 VAL A N 1
ATOM 2193 C CA . VAL A 1 293 ? 17.887 6.557 -47.792 1.00 97.38 293 VAL A CA 1
ATOM 2194 C C . VAL A 1 293 ? 17.717 6.247 -49.273 1.00 97.38 293 VAL A C 1
ATOM 2196 O O . VAL A 1 293 ? 17.568 5.083 -49.640 1.00 97.38 293 VAL A O 1
ATOM 2199 N N . THR A 1 294 ? 17.767 7.268 -50.126 1.00 97.25 294 THR A N 1
ATOM 2200 C CA . THR A 1 294 ? 17.760 7.156 -51.590 1.00 97.25 294 THR A CA 1
ATOM 2201 C C . THR A 1 294 ? 18.961 7.896 -52.170 1.00 97.25 294 THR A C 1
ATOM 2203 O O . THR A 1 294 ? 19.098 9.104 -52.000 1.00 97.25 294 THR A O 1
ATOM 2206 N N . LEU A 1 295 ? 19.819 7.182 -52.892 1.00 96.81 295 LEU A N 1
ATOM 2207 C CA . LEU A 1 295 ? 20.953 7.736 -53.629 1.00 96.81 295 LEU A CA 1
ATOM 2208 C C . LEU A 1 295 ? 20.605 7.772 -55.112 1.00 96.81 295 LEU A C 1
ATOM 2210 O O . LEU A 1 295 ? 20.405 6.713 -55.695 1.00 96.81 295 LEU A O 1
ATOM 2214 N N . THR A 1 296 ? 20.537 8.958 -55.717 1.00 96.69 296 THR A N 1
ATOM 2215 C CA . THR A 1 296 ? 20.248 9.139 -57.151 1.00 96.69 296 THR A CA 1
ATOM 2216 C C . THR A 1 296 ? 21.522 9.525 -57.890 1.00 96.69 296 THR A C 1
ATOM 2218 O O . THR A 1 296 ? 22.107 10.571 -57.614 1.00 96.69 296 THR A O 1
ATOM 2221 N N . PHE A 1 297 ? 21.971 8.693 -58.825 1.00 95.69 297 PHE A N 1
ATOM 2222 C CA . PHE A 1 297 ? 23.272 8.852 -59.475 1.00 95.69 297 PHE A CA 1
ATOM 2223 C C . PHE A 1 297 ? 23.244 9.870 -60.623 1.00 95.69 297 PHE A C 1
ATOM 2225 O O . PHE A 1 297 ? 22.262 9.996 -61.361 1.00 95.69 297 PHE A O 1
ATOM 2232 N N . THR A 1 298 ? 24.354 10.590 -60.801 1.00 94.38 298 THR A N 1
ATOM 2233 C CA . THR A 1 298 ? 24.608 11.402 -62.001 1.00 94.38 298 THR A CA 1
ATOM 2234 C C . THR A 1 298 ? 25.102 10.511 -63.153 1.00 94.38 298 THR A C 1
ATOM 2236 O O . THR 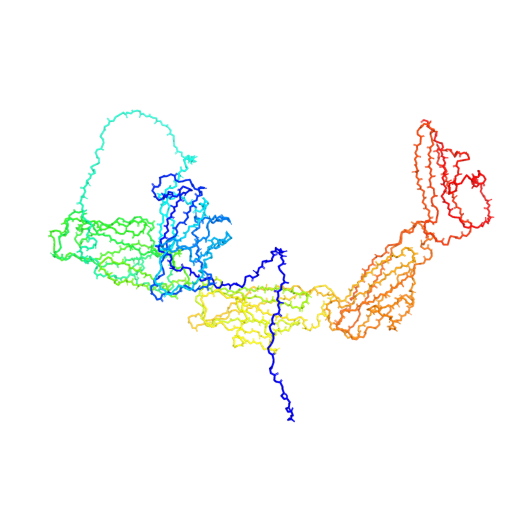A 1 298 ? 25.098 9.285 -63.062 1.00 94.38 298 THR A O 1
ATOM 2239 N N . ASP A 1 299 ? 25.550 11.095 -64.265 1.00 92.00 299 ASP A N 1
ATOM 2240 C CA . ASP A 1 299 ? 26.264 10.366 -65.322 1.00 92.00 299 ASP A CA 1
ATOM 2241 C C . ASP A 1 299 ? 27.725 10.032 -64.949 1.00 92.00 299 ASP A C 1
ATOM 2243 O O . ASP A 1 299 ? 28.416 9.343 -65.707 1.00 92.00 299 ASP A O 1
ATOM 2247 N N . TYR A 1 300 ? 28.200 10.461 -63.774 1.00 92.31 300 TYR A N 1
ATOM 2248 C CA . TYR A 1 300 ? 29.573 10.253 -63.314 1.00 92.31 300 TYR A CA 1
ATOM 2249 C C . TYR A 1 300 ? 30.015 8.778 -63.338 1.00 92.31 300 TYR A C 1
ATOM 2251 O O . TYR A 1 300 ? 31.076 8.505 -63.913 1.00 92.31 300 TYR A O 1
ATOM 2259 N N . PRO A 1 301 ? 29.233 7.799 -62.826 1.00 89.25 301 PRO A N 1
ATOM 2260 C CA . PRO A 1 301 ? 29.637 6.393 -62.859 1.00 89.25 301 PRO A CA 1
ATOM 2261 C C . PRO A 1 301 ? 29.791 5.823 -64.275 1.00 89.25 301 PRO A C 1
ATOM 2263 O O . PRO A 1 301 ? 30.548 4.880 -64.471 1.00 89.25 301 PRO A O 1
ATOM 2266 N N . SER A 1 302 ? 29.115 6.405 -65.273 1.00 86.62 302 SER A N 1
ATOM 2267 C CA . SER A 1 302 ? 29.190 5.957 -66.673 1.00 86.62 302 SER A CA 1
ATOM 2268 C C . SER A 1 302 ? 30.452 6.431 -67.408 1.00 86.62 302 SER A C 1
ATOM 2270 O O . SER A 1 302 ? 30.787 5.912 -68.474 1.00 86.62 302 SER A O 1
ATOM 2272 N N . THR A 1 303 ? 31.164 7.413 -66.845 1.00 86.69 303 THR A N 1
ATOM 2273 C CA . THR A 1 303 ? 32.360 8.032 -67.444 1.00 86.69 303 THR A CA 1
ATOM 2274 C C . THR A 1 303 ? 33.646 7.760 -66.660 1.00 86.69 303 THR A C 1
ATOM 2276 O O . THR A 1 303 ? 34.731 8.086 -67.141 1.00 86.69 303 THR A O 1
ATOM 2279 N N . HIS A 1 304 ? 33.542 7.118 -65.492 1.00 88.62 304 HIS A N 1
ATOM 2280 C CA . HIS A 1 304 ? 34.655 6.813 -64.591 1.00 88.62 304 HIS A CA 1
ATOM 2281 C C . HIS A 1 304 ? 34.728 5.313 -64.278 1.00 88.62 304 HIS A C 1
ATOM 2283 O O . HIS A 1 304 ? 33.804 4.548 -64.532 1.00 88.62 304 HIS A O 1
ATOM 2289 N N . SER A 1 305 ? 35.860 4.865 -63.739 1.00 89.12 305 SER A N 1
ATOM 2290 C CA . SER A 1 305 ? 36.064 3.482 -63.294 1.00 89.12 305 SER A CA 1
ATOM 2291 C C . SER A 1 305 ? 36.593 3.469 -61.865 1.00 89.12 305 SER A C 1
ATOM 2293 O O . SER A 1 305 ? 37.268 4.407 -61.451 1.00 89.12 305 SER A O 1
ATOM 2295 N N . ASN A 1 306 ? 36.331 2.383 -61.138 1.00 87.06 306 ASN A N 1
ATOM 2296 C CA . ASN A 1 306 ? 36.648 2.195 -59.721 1.00 87.06 306 ASN A CA 1
ATOM 2297 C C . ASN A 1 306 ? 36.002 3.277 -58.844 1.00 87.06 306 ASN A C 1
ATOM 2299 O O . ASN A 1 306 ? 36.651 3.854 -57.977 1.00 87.06 306 ASN A O 1
ATOM 2303 N N . VAL A 1 307 ? 34.732 3.582 -59.117 1.00 92.50 307 VAL A N 1
ATOM 2304 C CA . VAL A 1 307 ? 33.985 4.594 -58.371 1.00 92.50 307 VAL A CA 1
ATOM 2305 C C . VAL A 1 307 ? 33.604 4.006 -57.014 1.00 92.50 307 VAL A C 1
ATOM 2307 O O . VAL A 1 307 ? 32.853 3.037 -56.943 1.00 92.50 307 VAL A O 1
ATOM 2310 N N . SER A 1 308 ? 34.144 4.574 -55.942 1.00 92.75 308 SER A N 1
ATOM 2311 C CA . SER A 1 308 ? 33.913 4.144 -54.561 1.00 92.75 308 SER A CA 1
ATOM 2312 C C . SER A 1 308 ? 34.071 5.319 -53.610 1.00 92.75 308 SER A C 1
ATOM 2314 O O . SER A 1 308 ? 34.751 6.290 -53.944 1.00 92.75 308 SER A O 1
ATOM 2316 N N . GLY A 1 309 ? 33.517 5.205 -52.410 1.00 92.31 309 GLY A N 1
ATOM 2317 C CA . GLY A 1 309 ? 33.659 6.228 -51.387 1.00 92.31 309 GLY A CA 1
ATOM 2318 C C . GLY A 1 309 ? 33.007 5.831 -50.074 1.00 92.31 309 GLY A C 1
ATOM 2319 O O . GLY A 1 309 ? 32.718 4.662 -49.824 1.00 92.31 309 GLY A O 1
ATOM 2320 N N . TYR A 1 310 ? 32.764 6.836 -49.244 1.00 92.62 310 TYR A N 1
ATOM 2321 C CA . TYR A 1 310 ? 31.997 6.710 -48.015 1.00 92.62 310 TYR A CA 1
ATOM 2322 C C . TYR A 1 310 ? 30.959 7.829 -47.948 1.00 92.62 310 TYR A C 1
ATOM 2324 O O . TYR A 1 310 ? 31.107 8.867 -48.595 1.00 92.62 310 TYR A O 1
ATOM 2332 N N . PHE A 1 311 ? 29.900 7.611 -47.182 1.00 93.31 311 PHE A N 1
ATOM 2333 C CA . PHE A 1 311 ? 29.000 8.671 -46.744 1.00 93.31 311 PHE A CA 1
ATOM 2334 C C . PHE A 1 311 ? 28.586 8.399 -45.301 1.00 93.31 311 PHE A C 1
ATOM 2336 O O . PHE A 1 311 ? 28.654 7.262 -44.823 1.00 93.31 311 PHE A O 1
ATOM 2343 N N . TYR A 1 312 ? 28.164 9.449 -44.612 1.00 94.88 312 TYR A N 1
ATOM 2344 C CA . TYR A 1 312 ? 27.553 9.342 -43.299 1.00 94.88 312 TYR A CA 1
ATOM 2345 C C . TYR A 1 312 ? 26.204 10.049 -43.295 1.00 94.88 312 TYR A C 1
ATOM 2347 O O . TYR A 1 312 ? 25.931 10.895 -44.145 1.00 94.88 312 TYR A O 1
ATOM 2355 N N . ILE A 1 313 ? 25.357 9.657 -42.351 1.00 96.56 313 ILE A N 1
ATOM 2356 C CA . ILE A 1 313 ? 24.050 10.261 -42.124 1.00 96.56 313 ILE A CA 1
ATOM 2357 C C . ILE A 1 313 ? 24.040 10.820 -40.705 1.00 96.56 313 ILE A C 1
ATOM 2359 O O . ILE A 1 313 ? 24.186 10.054 -39.747 1.00 96.56 313 ILE A O 1
ATOM 2363 N N . ASP A 1 314 ? 23.852 12.135 -40.596 1.00 95.69 314 ASP A N 1
ATOM 2364 C CA . ASP A 1 314 ? 23.610 12.834 -39.333 1.00 95.69 314 ASP A CA 1
ATOM 2365 C C . ASP A 1 314 ? 22.227 12.452 -38.801 1.00 95.69 314 ASP A C 1
ATOM 2367 O O . ASP A 1 314 ? 21.209 12.653 -39.466 1.00 95.69 314 ASP A O 1
ATOM 2371 N N . CYS A 1 315 ? 22.169 11.845 -37.620 1.00 96.69 315 CYS A N 1
ATOM 2372 C CA . CYS A 1 315 ? 20.926 11.328 -37.060 1.00 96.69 315 CYS A CA 1
ATOM 2373 C C . CYS A 1 315 ? 20.961 11.291 -35.529 1.00 96.69 315 CYS A C 1
ATOM 2375 O O . CYS A 1 315 ? 21.934 11.691 -34.901 1.00 96.69 315 CYS A O 1
ATOM 2377 N N . HIS A 1 316 ? 19.862 10.856 -34.922 1.00 96.69 316 HIS A N 1
ATOM 2378 C CA . HIS A 1 316 ? 19.740 10.675 -33.475 1.00 96.69 316 HIS A CA 1
ATOM 2379 C C . HIS A 1 316 ? 19.284 9.244 -33.179 1.00 96.69 316 HIS A C 1
ATOM 2381 O O . HIS A 1 316 ? 18.867 8.515 -34.083 1.00 96.69 316 HIS A O 1
ATOM 2387 N N . PHE A 1 317 ? 19.317 8.830 -31.915 1.00 96.38 317 PHE A N 1
ATOM 2388 C CA . PHE A 1 317 ? 18.577 7.638 -31.510 1.00 96.38 317 PHE A CA 1
ATOM 2389 C C . PHE A 1 317 ? 17.086 7.955 -31.368 1.00 96.38 317 PHE A C 1
ATOM 2391 O O . PHE A 1 317 ? 16.700 9.043 -30.948 1.00 96.38 317 PHE A O 1
ATOM 2398 N N . GLU A 1 318 ? 16.236 6.983 -31.685 1.00 95.44 318 GLU A N 1
ATOM 2399 C CA . GLU A 1 318 ? 14.804 7.067 -31.400 1.00 95.44 318 GLU A CA 1
ATOM 2400 C C . GLU A 1 318 ? 14.567 6.634 -29.947 1.00 95.44 318 GLU A C 1
ATOM 2402 O O . GLU A 1 318 ? 14.452 5.444 -29.660 1.00 95.44 318 GLU A O 1
ATOM 2407 N N . GLU A 1 319 ? 14.550 7.590 -29.011 1.00 90.81 319 GLU A N 1
ATOM 2408 C CA . GLU A 1 319 ? 14.517 7.335 -27.559 1.00 90.81 319 GLU A CA 1
ATOM 2409 C C . GLU A 1 319 ? 13.414 6.346 -27.148 1.00 90.81 319 GLU A C 1
ATOM 2411 O O . GLU A 1 319 ? 13.639 5.462 -26.312 1.00 90.81 319 GLU A O 1
ATOM 2416 N N . SER A 1 320 ? 12.243 6.462 -27.780 1.00 89.38 320 SER A N 1
ATOM 2417 C CA . SER A 1 320 ? 11.080 5.607 -27.529 1.00 89.38 320 SER A CA 1
ATOM 2418 C C . SER A 1 320 ? 11.315 4.126 -27.874 1.00 89.38 320 SER A C 1
ATOM 2420 O O . SER A 1 320 ? 10.671 3.249 -27.298 1.00 89.38 320 SER A O 1
ATOM 2422 N N . GLU A 1 321 ? 12.298 3.834 -28.730 1.00 92.00 321 GLU A N 1
ATOM 2423 C CA . GLU A 1 321 ? 12.668 2.496 -29.207 1.00 92.00 321 GLU A CA 1
ATOM 2424 C C . GLU A 1 321 ? 13.918 1.920 -28.498 1.00 92.00 321 GLU A C 1
ATOM 2426 O O . GLU A 1 321 ? 14.287 0.759 -28.719 1.00 92.00 321 GLU A O 1
ATOM 2431 N N . ILE A 1 322 ? 14.593 2.698 -27.635 1.00 87.81 322 ILE A N 1
ATOM 2432 C CA . ILE A 1 322 ? 15.851 2.292 -26.974 1.00 87.81 322 ILE A CA 1
ATOM 2433 C C . ILE A 1 322 ? 15.630 1.482 -25.679 1.00 87.81 322 ILE A C 1
ATOM 2435 O O . ILE A 1 322 ? 16.442 0.615 -25.360 1.00 87.81 322 ILE A O 1
ATOM 2439 N N . GLY A 1 323 ? 14.516 1.651 -24.960 1.00 84.94 323 GLY A N 1
ATOM 2440 C CA . GLY A 1 323 ? 14.230 0.885 -23.731 1.00 84.94 323 GLY A CA 1
ATOM 2441 C C . GLY A 1 323 ? 15.288 1.046 -22.617 1.00 84.94 323 GLY A C 1
ATOM 2442 O O . GLY A 1 323 ? 16.079 1.989 -22.634 1.00 84.94 323 GLY A O 1
ATOM 2443 N N . ASN A 1 324 ? 15.278 0.141 -21.627 1.00 85.25 324 ASN A N 1
ATOM 2444 C CA . ASN A 1 324 ? 16.180 0.154 -20.451 1.00 85.25 324 ASN A CA 1
ATOM 2445 C C . ASN A 1 324 ? 17.004 -1.143 -20.291 1.00 85.25 324 ASN A C 1
ATOM 2447 O O . ASN A 1 324 ? 17.688 -1.355 -19.290 1.00 85.25 324 ASN A O 1
ATOM 2451 N N . ASN A 1 325 ? 16.942 -2.033 -21.283 1.00 82.44 325 ASN A N 1
ATOM 2452 C CA . ASN A 1 325 ? 17.888 -3.140 -21.367 1.00 82.44 325 ASN A CA 1
ATOM 2453 C C . ASN A 1 325 ? 19.235 -2.568 -21.810 1.00 82.44 325 ASN A C 1
ATOM 2455 O O . ASN A 1 325 ? 19.261 -1.762 -22.729 1.00 82.44 325 ASN A O 1
ATOM 2459 N N . ASN A 1 326 ? 20.338 -2.976 -21.187 1.00 87.00 326 ASN A N 1
ATOM 2460 C CA . ASN A 1 326 ? 21.659 -2.446 -21.525 1.00 87.00 326 ASN A CA 1
ATOM 2461 C C . ASN A 1 326 ? 22.713 -3.571 -21.527 1.00 87.00 326 ASN A C 1
ATOM 2463 O O . ASN A 1 326 ? 22.763 -4.305 -20.530 1.00 87.00 326 ASN A O 1
ATOM 2467 N N . PRO A 1 327 ? 23.542 -3.730 -22.583 1.00 91.31 327 PRO A N 1
ATOM 2468 C CA . PRO A 1 327 ? 23.578 -2.946 -23.830 1.00 91.31 327 PRO A CA 1
ATOM 2469 C C . PRO A 1 327 ? 22.318 -3.096 -24.697 1.00 91.31 327 PRO A C 1
ATOM 2471 O O . PRO A 1 327 ? 21.602 -4.096 -24.610 1.00 91.31 327 PRO A O 1
ATOM 2474 N N . VAL A 1 328 ? 22.069 -2.112 -25.564 1.00 92.00 328 VAL A N 1
ATOM 2475 C CA . VAL A 1 328 ? 21.009 -2.156 -26.580 1.00 92.00 328 VAL A CA 1
ATOM 2476 C C . VAL A 1 328 ? 21.604 -2.523 -27.935 1.00 92.00 328 VAL A C 1
ATOM 2478 O O . VAL A 1 328 ? 22.366 -1.751 -28.513 1.00 92.00 328 VAL A O 1
ATOM 2481 N N . THR A 1 329 ? 21.184 -3.659 -28.492 1.00 93.75 329 THR A N 1
ATOM 2482 C CA . THR A 1 329 ? 21.572 -4.078 -29.847 1.00 93.75 329 THR A CA 1
ATOM 2483 C C . THR A 1 329 ? 20.752 -3.349 -30.913 1.00 93.75 329 THR A C 1
ATOM 2485 O O . THR A 1 329 ? 19.518 -3.433 -30.935 1.00 93.75 329 THR A O 1
ATOM 2488 N N . ILE A 1 330 ? 21.422 -2.656 -31.829 1.00 94.50 330 ILE A N 1
ATOM 2489 C CA . ILE A 1 330 ? 20.854 -2.007 -33.015 1.00 94.50 330 ILE A CA 1
ATOM 2490 C C . ILE A 1 330 ? 21.216 -2.843 -34.241 1.00 94.50 330 ILE A C 1
ATOM 2492 O O . ILE A 1 330 ? 22.382 -3.156 -34.454 1.00 94.50 330 ILE A O 1
ATOM 2496 N N . THR A 1 331 ? 20.219 -3.210 -35.046 1.00 94.44 331 THR A N 1
ATOM 2497 C CA . THR A 1 331 ? 20.384 -4.122 -36.186 1.00 94.44 331 THR A CA 1
ATOM 2498 C C . THR A 1 331 ? 20.150 -3.393 -37.503 1.00 94.44 331 THR A C 1
ATOM 2500 O O . THR A 1 331 ? 19.036 -2.949 -37.766 1.00 94.44 331 THR A O 1
ATOM 2503 N N . PHE A 1 332 ? 21.176 -3.324 -38.345 1.00 93.00 332 PHE A N 1
ATOM 2504 C CA . PHE A 1 332 ? 21.154 -2.745 -39.684 1.00 93.00 332 PHE A CA 1
ATOM 2505 C C . PHE A 1 332 ? 20.952 -3.836 -40.735 1.00 93.00 332 PHE A C 1
ATOM 2507 O O . PHE A 1 332 ? 21.716 -4.799 -40.809 1.00 93.00 332 PHE A O 1
ATOM 2514 N N . THR A 1 333 ? 19.923 -3.667 -41.565 1.00 90.25 333 THR A N 1
ATOM 2515 C CA . THR A 1 333 ? 19.671 -4.531 -42.725 1.00 90.25 333 THR A CA 1
ATOM 2516 C C . THR A 1 333 ? 20.137 -3.800 -43.974 1.00 90.25 333 THR A C 1
ATOM 2518 O O . THR A 1 333 ? 19.636 -2.719 -44.275 1.00 90.25 333 THR A O 1
ATOM 2521 N N . ILE A 1 334 ? 21.109 -4.370 -44.682 1.00 88.25 334 ILE A N 1
ATOM 2522 C CA . ILE A 1 334 ? 21.727 -3.746 -45.855 1.00 88.25 334 ILE A CA 1
ATOM 2523 C C . ILE A 1 334 ? 21.373 -4.589 -47.090 1.00 88.25 334 ILE A C 1
ATOM 2525 O O . ILE A 1 334 ? 21.674 -5.785 -47.097 1.00 88.25 334 ILE A O 1
ATOM 2529 N N . PRO A 1 335 ? 20.743 -4.007 -48.127 1.00 85.25 335 PRO A N 1
ATOM 2530 C CA . PRO A 1 335 ? 20.482 -4.698 -49.388 1.00 85.25 335 PRO A CA 1
ATOM 2531 C C . PRO A 1 335 ? 21.738 -5.356 -49.974 1.00 85.25 335 PRO A C 1
ATOM 2533 O O . PRO A 1 335 ? 22.822 -4.774 -49.981 1.00 85.25 335 PRO A O 1
ATOM 2536 N N . GLY A 1 336 ? 21.605 -6.602 -50.433 1.00 75.81 336 GLY A N 1
ATOM 2537 C CA . GLY A 1 336 ? 22.727 -7.405 -50.931 1.00 75.81 336 GLY A CA 1
ATOM 2538 C C . GLY A 1 336 ? 23.604 -8.065 -49.853 1.00 75.81 336 GLY A C 1
ATOM 2539 O O . GLY A 1 336 ? 24.446 -8.891 -50.194 1.00 75.81 336 GLY A O 1
ATOM 2540 N N . ILE A 1 337 ? 23.397 -7.785 -48.559 1.00 78.06 337 ILE A N 1
ATOM 2541 C CA . ILE A 1 337 ? 24.097 -8.458 -47.453 1.00 78.06 337 ILE A CA 1
ATOM 2542 C C . ILE A 1 337 ? 23.107 -9.367 -46.714 1.00 78.06 337 ILE A C 1
ATOM 2544 O O . ILE A 1 337 ? 22.111 -8.903 -46.165 1.00 78.06 337 ILE A O 1
ATOM 2548 N N . SER A 1 338 ? 23.363 -10.681 -46.711 1.00 74.69 338 SER A N 1
ATOM 2549 C CA . SER A 1 338 ? 22.444 -11.668 -46.121 1.00 74.69 338 SER A CA 1
ATOM 2550 C C . SER A 1 338 ? 22.418 -11.646 -44.593 1.00 74.69 338 SER A C 1
ATOM 2552 O O . SER A 1 338 ? 21.371 -11.902 -44.001 1.00 74.69 338 SER A O 1
ATOM 2554 N N . ASP A 1 339 ? 23.557 -11.348 -43.967 1.00 82.94 339 ASP A N 1
ATOM 2555 C CA . ASP A 1 339 ? 23.687 -11.304 -42.514 1.00 82.94 339 ASP A CA 1
ATOM 2556 C C . ASP A 1 339 ? 23.561 -9.848 -42.040 1.00 82.94 339 ASP A C 1
ATOM 2558 O O . ASP A 1 339 ? 24.340 -8.995 -42.477 1.00 82.94 339 ASP A O 1
ATOM 2562 N N . PRO A 1 340 ? 22.592 -9.523 -41.166 1.00 86.31 340 PRO A N 1
ATOM 2563 C CA . PRO A 1 340 ? 22.428 -8.161 -40.686 1.00 86.31 340 PRO A CA 1
ATOM 2564 C C . PRO A 1 340 ? 23.607 -7.753 -39.798 1.00 86.31 340 PRO A C 1
ATOM 2566 O O . PRO A 1 340 ? 24.144 -8.554 -39.032 1.00 86.31 340 PRO A O 1
ATOM 2569 N N . VAL A 1 341 ? 23.976 -6.476 -39.862 1.00 89.88 341 VAL A N 1
ATOM 2570 C CA . VAL A 1 341 ? 25.056 -5.920 -39.043 1.00 89.88 341 VAL A CA 1
ATOM 2571 C C . VAL A 1 341 ? 24.477 -5.429 -37.722 1.00 89.88 341 VAL A C 1
ATOM 2573 O O . VAL A 1 341 ? 23.473 -4.719 -37.712 1.00 89.88 341 VAL A O 1
ATOM 2576 N N . THR A 1 342 ? 25.089 -5.790 -36.595 1.00 92.75 342 THR A N 1
ATOM 2577 C CA . THR A 1 342 ? 24.623 -5.381 -35.263 1.00 92.75 342 THR A CA 1
ATOM 2578 C C . THR A 1 342 ? 25.643 -4.520 -34.535 1.00 92.75 342 THR A C 1
ATOM 2580 O O . THR A 1 342 ? 26.835 -4.817 -34.571 1.00 92.75 342 THR A O 1
ATOM 2583 N N . VAL A 1 343 ? 25.165 -3.500 -33.824 1.00 93.19 343 VAL A N 1
ATOM 2584 C CA . VAL A 1 343 ? 25.964 -2.647 -32.933 1.00 93.19 343 VAL A CA 1
ATOM 2585 C C . VAL A 1 343 ? 25.328 -2.646 -31.553 1.00 93.19 343 VAL A C 1
ATOM 2587 O O . VAL A 1 343 ? 24.146 -2.335 -31.432 1.00 93.19 343 VAL A O 1
ATOM 2590 N N . ASP A 1 344 ? 26.103 -2.966 -30.523 1.00 94.00 344 ASP A N 1
ATOM 2591 C CA . ASP A 1 344 ? 25.674 -2.841 -29.131 1.00 94.00 344 ASP A CA 1
ATOM 2592 C C . ASP A 1 344 ? 26.064 -1.462 -28.600 1.00 94.00 344 ASP A C 1
ATOM 2594 O O . ASP A 1 344 ? 27.232 -1.080 -28.648 1.00 94.00 344 ASP A O 1
ATOM 2598 N N . VAL A 1 345 ? 25.081 -0.714 -28.102 1.00 94.06 345 VAL A N 1
ATOM 2599 C CA . VAL A 1 345 ? 25.282 0.627 -27.544 1.00 94.06 345 VAL A CA 1
ATOM 2600 C C . VAL A 1 345 ? 24.931 0.615 -26.059 1.00 94.06 345 VAL A C 1
ATOM 2602 O O . VAL A 1 345 ? 23.847 0.173 -25.671 1.00 94.06 345 VAL A O 1
ATOM 2605 N N . ASN A 1 346 ? 25.855 1.104 -25.229 1.00 92.38 346 ASN A N 1
ATOM 2606 C CA . ASN A 1 346 ? 25.663 1.251 -23.789 1.00 92.38 346 ASN A CA 1
ATOM 2607 C C . ASN A 1 346 ? 25.044 2.617 -23.490 1.00 92.38 346 ASN A C 1
ATOM 2609 O O . ASN A 1 346 ? 25.764 3.609 -23.400 1.00 92.38 346 ASN A O 1
ATOM 2613 N N . PHE A 1 347 ? 23.727 2.674 -23.315 1.00 92.88 347 PHE A N 1
ATOM 2614 C CA . PHE A 1 347 ? 23.027 3.922 -23.002 1.00 92.88 347 PHE A CA 1
ATOM 2615 C C . PHE A 1 347 ? 23.087 4.258 -21.514 1.00 92.88 347 PHE A C 1
ATOM 2617 O O . PHE A 1 347 ? 23.129 3.353 -20.675 1.00 92.88 347 PHE A O 1
ATOM 2624 N N . GLU A 1 348 ? 23.018 5.549 -21.183 1.00 90.38 348 GLU A N 1
ATOM 2625 C CA . GLU A 1 348 ? 22.803 6.002 -19.808 1.00 90.38 348 GLU A CA 1
ATOM 2626 C C . GLU A 1 348 ? 21.512 5.382 -19.238 1.00 90.38 348 GLU A C 1
ATOM 2628 O O . GLU A 1 348 ? 20.454 5.405 -19.875 1.00 90.38 348 GLU A O 1
ATOM 2633 N N . GLN A 1 349 ? 21.609 4.781 -18.046 1.00 88.69 349 GL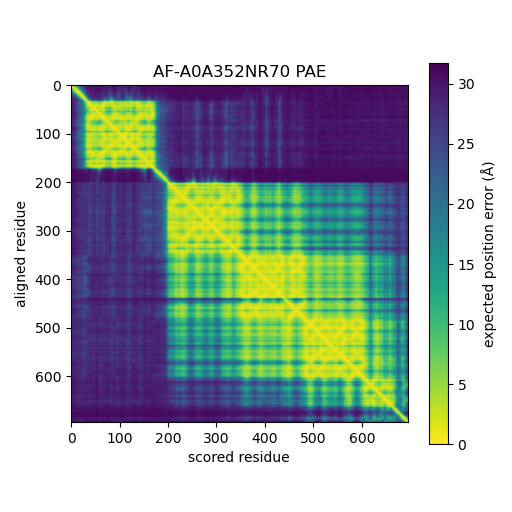N A N 1
ATOM 2634 C CA . GLN A 1 349 ? 20.497 4.093 -17.385 1.00 88.69 349 GLN A CA 1
ATOM 2635 C C . GLN A 1 349 ? 19.991 4.885 -16.176 1.00 88.69 349 GLN A C 1
ATOM 2637 O O . GLN A 1 349 ? 20.800 5.415 -15.406 1.00 88.69 349 GLN A O 1
ATOM 2642 N N . PRO A 1 350 ? 18.669 4.913 -15.926 1.00 90.56 350 PRO A N 1
ATOM 2643 C CA . PRO A 1 350 ? 18.162 5.415 -14.660 1.00 90.56 350 PRO A CA 1
ATOM 2644 C C . PRO A 1 350 ? 18.632 4.514 -13.506 1.00 90.56 350 PRO A C 1
ATOM 2646 O O . PRO A 1 350 ? 18.886 3.321 -13.672 1.00 90.56 350 PRO A O 1
ATOM 2649 N N . LYS A 1 351 ? 18.724 5.077 -12.299 1.00 91.69 351 LYS A N 1
ATOM 2650 C CA . LYS A 1 351 ? 19.026 4.286 -11.098 1.00 91.69 351 LYS A CA 1
ATOM 2651 C C . LYS A 1 351 ? 17.806 3.455 -10.687 1.00 91.69 351 LYS A C 1
ATOM 2653 O O . LYS A 1 351 ? 16.689 3.966 -10.786 1.00 91.69 351 LYS A O 1
ATOM 2658 N N . PRO A 1 352 ? 17.992 2.229 -10.162 1.00 96.69 352 PRO A N 1
ATOM 2659 C CA . PRO A 1 352 ? 16.873 1.452 -9.647 1.00 96.69 352 PRO A CA 1
ATOM 2660 C C . PRO A 1 352 ? 16.245 2.149 -8.438 1.00 96.69 352 PRO A C 1
ATOM 2662 O O . PRO A 1 352 ? 16.945 2.751 -7.624 1.00 96.69 352 PRO A O 1
ATOM 2665 N N . SER A 1 353 ? 14.929 2.042 -8.284 1.00 97.88 353 SER A N 1
ATOM 2666 C CA . SER A 1 353 ? 14.211 2.578 -7.125 1.00 97.88 353 SER A CA 1
ATOM 2667 C C . SER A 1 353 ? 13.808 1.507 -6.108 1.00 97.88 353 SER A C 1
ATOM 2669 O O . SER A 1 353 ? 13.774 0.310 -6.401 1.00 97.88 353 SER A O 1
ATOM 2671 N N . ILE A 1 354 ? 13.466 1.950 -4.893 1.00 98.69 354 ILE A N 1
ATOM 2672 C CA . ILE A 1 354 ? 12.819 1.148 -3.849 1.00 98.69 354 ILE A CA 1
ATOM 2673 C C . ILE A 1 354 ? 11.690 1.956 -3.199 1.00 98.69 354 ILE A C 1
ATOM 2675 O O . ILE A 1 354 ? 11.837 3.136 -2.885 1.00 98.69 354 ILE A O 1
ATOM 2679 N N . THR A 1 355 ? 10.544 1.315 -2.976 1.00 98.62 355 THR A N 1
ATOM 2680 C CA . THR A 1 355 ? 9.408 1.891 -2.240 1.00 98.62 355 THR A CA 1
ATOM 2681 C C . THR A 1 355 ? 8.836 0.872 -1.271 1.00 98.62 355 THR A C 1
ATOM 2683 O O . THR A 1 355 ? 8.814 -0.320 -1.574 1.00 98.62 355 THR A O 1
ATOM 2686 N N . LYS A 1 356 ? 8.362 1.340 -0.117 1.00 98.31 356 LYS A N 1
ATOM 2687 C CA . LYS A 1 356 ? 7.801 0.506 0.942 1.00 98.31 356 LYS A CA 1
ATOM 2688 C C . LYS A 1 356 ? 6.376 0.923 1.277 1.00 98.31 356 LYS A C 1
ATOM 2690 O O . LYS A 1 356 ? 6.081 2.107 1.450 1.00 98.31 356 LYS A O 1
ATOM 2695 N N . ASP A 1 357 ? 5.516 -0.073 1.424 1.00 98.44 357 ASP A N 1
ATOM 2696 C CA . ASP A 1 357 ? 4.133 0.053 1.858 1.00 98.44 357 ASP A CA 1
ATOM 2697 C C . ASP A 1 357 ? 3.807 -0.978 2.953 1.00 98.44 357 ASP A C 1
ATOM 2699 O O . ASP A 1 357 ? 4.609 -1.859 3.277 1.00 98.44 357 ASP A O 1
ATOM 2703 N N . GLY A 1 358 ? 2.635 -0.847 3.566 1.00 97.44 358 GLY A N 1
ATOM 2704 C CA . GLY A 1 358 ? 2.151 -1.799 4.548 1.00 97.44 358 GLY A CA 1
ATOM 2705 C C . GLY A 1 358 ? 0.745 -1.507 5.058 1.00 97.44 358 GLY A C 1
ATOM 2706 O O . GLY A 1 358 ? 0.259 -0.373 5.005 1.00 97.44 358 GLY A O 1
ATOM 2707 N N . GLY A 1 359 ? 0.099 -2.547 5.574 1.00 97.44 359 GLY A N 1
ATOM 2708 C CA . GLY A 1 359 ? -1.262 -2.491 6.098 1.00 97.44 359 GLY A CA 1
ATOM 2709 C C . GLY A 1 359 ? -1.455 -3.433 7.280 1.00 97.44 359 GLY A C 1
ATOM 2710 O O . GLY A 1 359 ? -0.871 -4.515 7.311 1.00 97.44 359 GLY A O 1
ATOM 2711 N N . TYR A 1 360 ? -2.262 -2.999 8.248 1.00 95.06 360 TYR A N 1
ATOM 2712 C CA . TYR A 1 360 ? -2.617 -3.769 9.440 1.00 95.06 360 TYR A CA 1
ATOM 2713 C C . TYR A 1 360 ? -3.947 -4.502 9.240 1.00 95.06 360 TYR A C 1
ATOM 2715 O O . TYR A 1 360 ? -4.927 -3.889 8.813 1.00 95.06 360 TYR A O 1
ATOM 2723 N N . ASP A 1 361 ? -3.979 -5.785 9.592 1.00 93.62 361 ASP A N 1
ATOM 2724 C CA . ASP A 1 361 ? -5.184 -6.609 9.632 1.00 93.62 361 ASP A CA 1
ATOM 2725 C C . ASP A 1 361 ? -5.606 -6.861 11.096 1.00 93.62 361 ASP A C 1
ATOM 2727 O O . ASP A 1 361 ? -4.925 -7.599 11.812 1.00 93.62 361 ASP A O 1
ATOM 2731 N N . PRO A 1 362 ? -6.733 -6.290 11.569 1.00 86.38 362 PRO A N 1
ATOM 2732 C CA . PRO A 1 362 ? -7.212 -6.488 12.938 1.00 86.38 362 PRO A CA 1
ATOM 2733 C C . PRO A 1 362 ? -7.751 -7.898 13.218 1.00 86.38 362 PRO A C 1
ATOM 2735 O O . PRO A 1 362 ? -7.936 -8.248 14.383 1.00 86.38 362 PRO A O 1
ATOM 2738 N N . ALA A 1 363 ? -8.056 -8.702 12.192 1.00 87.19 363 ALA A N 1
ATOM 2739 C CA . ALA A 1 363 ? -8.565 -10.058 12.386 1.00 87.19 363 ALA A CA 1
ATOM 2740 C C . ALA A 1 363 ? -7.447 -11.031 12.782 1.00 87.19 363 ALA A C 1
ATOM 2742 O O . ALA A 1 363 ? -7.666 -11.898 13.634 1.00 87.19 363 ALA A O 1
ATOM 2743 N N . THR A 1 364 ? -6.265 -10.872 12.179 1.00 88.19 364 THR A N 1
ATOM 2744 C CA . THR A 1 364 ? -5.073 -11.687 12.460 1.00 88.19 364 THR A CA 1
ATOM 2745 C C . THR A 1 364 ? -4.064 -10.993 13.370 1.00 88.19 364 THR A C 1
ATOM 2747 O O . THR A 1 364 ? -3.178 -11.663 13.889 1.00 88.19 364 THR A O 1
ATOM 2750 N N . ASP A 1 365 ? -4.222 -9.687 13.605 1.00 87.06 365 ASP A N 1
ATOM 2751 C CA . ASP A 1 365 ? -3.288 -8.842 14.357 1.00 87.06 365 ASP A CA 1
ATOM 2752 C C . ASP A 1 365 ? -1.874 -8.832 13.742 1.00 87.06 365 ASP A C 1
ATOM 2754 O O . ASP A 1 365 ? -0.846 -8.863 14.423 1.00 87.06 365 ASP A O 1
ATOM 2758 N N . GLU A 1 366 ? -1.833 -8.782 12.409 1.00 93.50 366 GLU A N 1
ATOM 2759 C CA . GLU A 1 366 ? -0.614 -8.779 11.603 1.00 93.50 366 GLU A CA 1
ATOM 2760 C C . GLU A 1 366 ? -0.493 -7.486 10.790 1.00 93.50 366 GLU A C 1
ATOM 2762 O O . GLU A 1 366 ? -1.477 -6.925 10.311 1.00 93.50 366 GLU A O 1
ATOM 2767 N N . ILE A 1 367 ? 0.740 -7.038 10.564 1.00 96.69 367 ILE A N 1
ATOM 2768 C CA . ILE A 1 367 ? 1.071 -6.060 9.529 1.00 96.69 367 ILE A CA 1
ATOM 2769 C C . ILE A 1 367 ? 1.681 -6.808 8.349 1.00 96.69 367 ILE A C 1
ATOM 2771 O O . ILE A 1 367 ? 2.664 -7.528 8.513 1.00 96.69 367 ILE A O 1
ATOM 2775 N N . THR A 1 368 ? 1.118 -6.610 7.159 1.00 98.38 368 THR A N 1
ATOM 2776 C CA . THR A 1 368 ? 1.739 -7.030 5.898 1.00 98.38 368 THR A CA 1
ATOM 2777 C C . THR A 1 368 ? 2.559 -5.868 5.366 1.00 98.38 368 THR A C 1
ATOM 2779 O O . THR A 1 368 ? 2.001 -4.813 5.072 1.00 98.38 368 THR A O 1
ATOM 2782 N N . TRP A 1 369 ? 3.869 -6.053 5.251 1.00 98.50 369 TRP A N 1
ATOM 2783 C CA . TRP A 1 369 ? 4.786 -5.112 4.620 1.00 98.50 369 TRP A CA 1
ATOM 2784 C C . TRP A 1 369 ? 4.998 -5.508 3.166 1.00 98.50 369 TRP A C 1
ATOM 2786 O O . TRP A 1 369 ? 5.160 -6.688 2.872 1.00 98.50 369 TRP A O 1
ATOM 2796 N N . GLN A 1 370 ? 5.034 -4.527 2.269 1.00 98.69 370 GLN A N 1
ATOM 2797 C CA . GLN A 1 370 ? 5.330 -4.723 0.854 1.00 98.69 370 GLN A CA 1
ATOM 2798 C C . GLN A 1 370 ? 6.470 -3.794 0.443 1.00 98.69 370 GLN A C 1
ATOM 2800 O O . GLN A 1 370 ? 6.468 -2.616 0.789 1.00 98.69 370 GLN A O 1
ATOM 2805 N N . ILE A 1 371 ? 7.450 -4.312 -0.287 1.00 98.81 371 ILE A N 1
ATOM 2806 C CA . ILE A 1 371 ? 8.585 -3.556 -0.807 1.00 98.81 371 ILE A CA 1
ATOM 2807 C C . ILE A 1 371 ? 8.641 -3.803 -2.310 1.00 98.81 371 ILE A C 1
ATOM 2809 O O . ILE A 1 371 ? 8.677 -4.942 -2.765 1.00 98.81 371 ILE A O 1
ATOM 2813 N N . THR A 1 372 ? 8.617 -2.724 -3.081 1.00 98.75 372 THR A N 1
ATOM 2814 C CA . THR A 1 372 ? 8.758 -2.759 -4.536 1.00 98.75 372 THR A CA 1
ATOM 2815 C C . THR A 1 372 ? 10.116 -2.200 -4.912 1.00 98.75 372 THR A C 1
ATOM 2817 O O . THR A 1 372 ? 10.422 -1.074 -4.516 1.00 98.75 372 THR A O 1
ATOM 2820 N N . VAL A 1 373 ? 10.883 -2.949 -5.700 1.00 98.50 373 VAL A N 1
ATOM 2821 C CA . VAL A 1 373 ? 12.207 -2.555 -6.197 1.00 98.50 373 VAL A CA 1
ATOM 2822 C C . VAL A 1 373 ? 12.252 -2.562 -7.721 1.00 98.50 373 VAL A C 1
ATOM 2824 O O . VAL A 1 373 ? 11.519 -3.321 -8.355 1.00 98.50 373 VAL A O 1
ATOM 2827 N N . ASN A 1 374 ? 13.133 -1.738 -8.292 1.00 97.06 374 ASN A N 1
ATOM 2828 C CA . ASN A 1 374 ? 13.448 -1.691 -9.721 1.00 97.06 374 ASN A CA 1
ATOM 2829 C C . ASN A 1 374 ? 12.229 -1.431 -10.630 1.00 97.06 374 ASN A C 1
ATOM 2831 O O . ASN A 1 374 ? 12.005 -2.148 -11.604 1.00 97.06 374 ASN A O 1
ATOM 2835 N N . LYS A 1 375 ? 11.412 -0.414 -10.321 1.00 96.06 375 LYS A N 1
ATOM 2836 C CA . LYS A 1 375 ? 10.245 -0.050 -11.159 1.00 96.06 375 LYS A CA 1
ATOM 2837 C C . LYS A 1 375 ? 10.638 0.359 -12.580 1.00 96.06 375 LYS A C 1
ATOM 2839 O O . LYS A 1 375 ? 9.815 0.317 -13.486 1.00 96.06 375 LYS A O 1
ATOM 2844 N N . GLU A 1 376 ? 11.890 0.755 -12.751 1.00 93.75 376 GLU A N 1
ATOM 2845 C CA . GLU A 1 376 ? 12.488 1.227 -13.990 1.00 93.75 376 GLU A CA 1
ATOM 2846 C C . GLU A 1 376 ? 12.839 0.075 -14.946 1.00 93.75 376 GLU A C 1
ATOM 2848 O O . GLU A 1 376 ? 13.087 0.332 -16.123 1.00 93.75 376 GLU A O 1
ATOM 2853 N N . ASN A 1 377 ? 12.824 -1.180 -14.469 1.00 92.38 377 ASN A N 1
ATOM 2854 C CA . ASN A 1 377 ? 13.245 -2.367 -15.222 1.00 92.38 377 ASN A CA 1
ATOM 2855 C C . ASN A 1 377 ? 14.665 -2.222 -15.797 1.00 92.38 377 ASN A C 1
ATOM 2857 O O . ASN A 1 377 ? 14.903 -2.505 -16.969 1.00 92.38 377 ASN A O 1
ATOM 2861 N N . VAL A 1 378 ? 15.598 -1.733 -14.975 1.00 93.00 378 VAL A N 1
ATOM 2862 C CA . VAL A 1 378 ? 17.022 -1.678 -15.330 1.00 93.00 378 VAL A CA 1
ATOM 2863 C C . VAL A 1 378 ? 17.741 -2.932 -14.852 1.00 93.00 378 VAL A C 1
ATOM 2865 O O . VAL A 1 378 ? 17.285 -3.621 -13.935 1.00 93.00 378 VAL A O 1
ATOM 2868 N N . ASN A 1 379 ? 18.892 -3.223 -15.451 1.00 92.31 379 ASN A N 1
ATOM 2869 C CA . ASN A 1 379 ? 19.767 -4.300 -15.001 1.00 92.31 379 ASN A CA 1
ATOM 2870 C C . ASN A 1 379 ? 20.390 -3.944 -13.639 1.00 92.31 379 ASN A C 1
ATOM 2872 O O . ASN A 1 379 ? 21.227 -3.051 -13.541 1.00 92.31 379 ASN A O 1
ATOM 2876 N N . VAL A 1 380 ? 20.009 -4.669 -12.587 1.00 95.38 380 VAL A N 1
ATOM 2877 C CA . VAL A 1 380 ? 20.539 -4.525 -11.226 1.00 95.38 380 VAL A CA 1
ATOM 2878 C C . VAL A 1 380 ? 21.288 -5.797 -10.847 1.00 95.38 380 VAL A C 1
ATOM 2880 O O . VAL A 1 380 ? 20.717 -6.889 -10.812 1.00 95.38 380 VAL A O 1
ATOM 2883 N N . THR A 1 381 ? 22.576 -5.656 -10.544 1.00 96.00 381 THR A N 1
ATOM 2884 C CA . THR A 1 381 ? 23.458 -6.781 -10.203 1.00 96.00 381 THR A CA 1
ATOM 2885 C C . THR A 1 381 ? 23.532 -6.971 -8.688 1.00 96.00 381 THR A C 1
ATOM 2887 O O . THR A 1 381 ? 23.666 -5.992 -7.953 1.00 96.00 381 THR A O 1
ATOM 2890 N N . ASN A 1 382 ? 23.496 -8.222 -8.211 1.00 97.12 382 ASN A N 1
ATOM 2891 C CA . ASN A 1 382 ? 23.572 -8.584 -6.785 1.00 97.12 382 ASN A CA 1
ATOM 2892 C C . ASN A 1 382 ? 22.567 -7.825 -5.890 1.00 97.12 382 ASN A C 1
ATOM 2894 O O . ASN A 1 382 ? 22.915 -7.364 -4.802 1.00 97.12 382 ASN A O 1
ATOM 2898 N N . ALA A 1 383 ? 21.330 -7.667 -6.358 1.00 98.31 383 ALA A N 1
ATOM 2899 C CA . ALA A 1 383 ? 20.260 -7.006 -5.632 1.00 98.31 383 ALA A CA 1
ATOM 2900 C C . ALA A 1 383 ? 19.836 -7.808 -4.389 1.00 98.31 383 ALA A C 1
ATOM 2902 O O . ALA A 1 383 ? 19.579 -9.015 -4.447 1.00 98.31 383 ALA A O 1
ATOM 2903 N N . SER A 1 384 ? 19.699 -7.116 -3.264 1.00 98.50 384 SER A N 1
ATOM 2904 C CA . SER A 1 384 ? 19.099 -7.629 -2.034 1.00 98.50 384 SER A CA 1
ATOM 2905 C C . SER A 1 384 ? 18.331 -6.525 -1.318 1.00 98.50 384 SER A C 1
ATOM 2907 O O . SER A 1 384 ? 18.671 -5.347 -1.417 1.00 98.50 384 SER A O 1
ATOM 2909 N N . VAL A 1 385 ? 17.278 -6.908 -0.608 1.00 98.56 385 VAL A N 1
ATOM 2910 C CA . VAL A 1 385 ? 16.512 -6.013 0.255 1.00 98.56 385 VAL A CA 1
ATOM 2911 C C . VAL A 1 385 ? 16.787 -6.363 1.701 1.00 98.56 385 VAL A C 1
ATOM 2913 O O . VAL A 1 385 ? 16.746 -7.533 2.076 1.00 98.56 385 VAL A O 1
ATOM 2916 N N . GLU A 1 386 ? 17.023 -5.338 2.505 1.00 98.44 386 GLU A N 1
ATOM 2917 C CA . GLU A 1 386 ? 17.207 -5.433 3.943 1.00 98.44 386 GLU A CA 1
ATOM 2918 C C . GLU A 1 386 ? 16.157 -4.584 4.669 1.00 98.44 386 GLU A C 1
ATOM 2920 O O . GLU A 1 386 ? 15.875 -3.452 4.284 1.00 98.44 386 GLU A O 1
ATOM 2925 N N . ASP A 1 387 ? 15.564 -5.131 5.726 1.00 98.38 387 ASP A N 1
ATOM 2926 C CA . ASP A 1 387 ? 14.554 -4.463 6.543 1.00 98.38 387 ASP A CA 1
ATOM 2927 C C . ASP A 1 387 ? 14.775 -4.806 8.017 1.00 98.38 387 ASP A C 1
ATOM 2929 O O . ASP A 1 387 ? 14.992 -5.968 8.365 1.00 98.38 387 ASP A O 1
ATOM 2933 N N . THR A 1 388 ? 14.736 -3.809 8.899 1.00 97.19 388 THR A N 1
ATOM 2934 C CA . THR A 1 388 ? 14.843 -4.043 10.344 1.00 97.19 388 THR A CA 1
ATOM 2935 C C . THR A 1 388 ? 13.461 -3.958 10.971 1.00 97.19 388 THR A C 1
ATOM 2937 O O . THR A 1 388 ? 12.876 -2.884 11.065 1.00 97.19 388 THR A O 1
ATOM 2940 N N . ILE A 1 389 ? 12.957 -5.090 11.460 1.00 94.38 389 ILE A N 1
ATOM 2941 C CA . ILE A 1 389 ? 11.634 -5.171 12.078 1.00 94.38 389 ILE A CA 1
ATOM 2942 C C . ILE A 1 389 ? 11.644 -4.437 13.422 1.00 94.38 389 ILE A C 1
ATOM 2944 O O . ILE A 1 389 ? 12.458 -4.727 14.306 1.00 94.38 389 ILE A O 1
ATOM 2948 N N . ASN A 1 390 ? 10.709 -3.503 13.598 1.00 88.44 390 ASN A N 1
ATOM 2949 C CA . ASN A 1 390 ? 10.658 -2.655 14.783 1.00 88.44 390 ASN A CA 1
ATOM 2950 C C . ASN A 1 390 ? 10.406 -3.458 16.074 1.00 88.44 390 ASN A C 1
ATOM 2952 O O . ASN A 1 390 ? 9.888 -4.576 16.081 1.00 88.44 390 ASN A O 1
ATOM 2956 N N . ALA A 1 391 ? 10.728 -2.851 17.219 1.00 84.38 391 ALA A N 1
ATOM 2957 C CA . ALA A 1 391 ? 10.277 -3.352 18.517 1.00 84.38 391 ALA A CA 1
ATOM 2958 C C . ALA A 1 391 ? 8.740 -3.419 18.591 1.00 84.38 391 ALA A C 1
ATOM 2960 O O . ALA A 1 391 ? 8.062 -2.609 17.964 1.00 84.38 391 ALA A O 1
ATOM 2961 N N . GLY A 1 392 ? 8.188 -4.375 19.346 1.00 82.88 392 GLY A N 1
ATOM 2962 C CA . GLY A 1 392 ? 6.736 -4.589 19.389 1.00 82.88 392 GLY A CA 1
ATOM 2963 C C . GLY A 1 392 ? 6.180 -5.422 18.229 1.00 82.88 392 GLY A C 1
ATOM 2964 O O . GLY A 1 392 ? 4.966 -5.456 18.042 1.00 82.88 392 GLY A O 1
ATOM 2965 N N . GLN A 1 393 ? 7.048 -6.009 17.401 1.00 90.81 393 GLN A N 1
ATOM 2966 C CA . GLN A 1 393 ? 6.680 -6.836 16.257 1.00 90.81 393 GLN A CA 1
ATOM 2967 C C . GLN A 1 393 ? 7.522 -8.111 16.234 1.00 90.81 393 GLN A C 1
ATOM 2969 O O . GLN A 1 393 ? 8.706 -8.103 16.582 1.00 90.81 393 GLN A O 1
ATOM 2974 N N . VAL A 1 394 ? 6.914 -9.190 15.750 1.00 91.38 394 VAL A N 1
ATOM 2975 C CA . VAL A 1 394 ? 7.556 -10.491 15.556 1.00 91.38 394 VAL A CA 1
ATOM 2976 C C . VAL A 1 394 ? 7.363 -10.908 14.103 1.00 91.38 394 VAL A C 1
ATOM 2978 O O . VAL A 1 394 ? 6.258 -10.819 13.574 1.00 91.38 394 VAL A O 1
ATOM 2981 N N . PHE A 1 395 ? 8.432 -11.341 13.437 1.00 95.69 395 PHE A N 1
ATOM 2982 C CA . PHE A 1 395 ? 8.350 -11.869 12.075 1.00 95.69 395 PHE A CA 1
ATOM 2983 C C . PHE A 1 395 ? 7.448 -13.108 12.022 1.00 95.69 395 PHE A C 1
ATOM 2985 O O . PHE A 1 395 ? 7.604 -14.010 12.843 1.00 95.69 395 PHE A O 1
ATOM 2992 N N . VAL A 1 396 ? 6.536 -13.175 11.047 1.00 96.50 396 VAL A N 1
ATOM 2993 C CA . VAL A 1 396 ? 5.681 -14.352 10.830 1.00 96.50 396 VAL A CA 1
ATOM 2994 C C . VAL A 1 396 ? 6.396 -15.310 9.870 1.00 96.50 396 VAL A C 1
ATOM 2996 O O . VAL A 1 396 ? 6.557 -14.972 8.691 1.00 96.50 396 VAL A O 1
ATOM 2999 N N . PRO A 1 397 ? 6.821 -16.508 10.315 1.00 93.62 397 PRO A N 1
ATOM 3000 C CA . PRO A 1 397 ? 7.482 -17.473 9.440 1.00 93.62 397 PRO A CA 1
ATOM 3001 C C . PRO A 1 397 ? 6.599 -17.884 8.255 1.00 93.62 397 PRO A C 1
ATOM 3003 O O . PRO A 1 397 ? 5.378 -17.956 8.381 1.00 93.62 397 PRO A O 1
ATOM 3006 N N . ASN A 1 398 ? 7.220 -18.194 7.113 1.00 93.31 398 ASN A N 1
ATOM 3007 C CA . ASN A 1 398 ? 6.550 -18.610 5.867 1.00 93.31 398 ASN A CA 1
ATOM 3008 C C . ASN A 1 398 ? 5.555 -17.581 5.289 1.00 93.31 398 ASN A C 1
ATOM 3010 O O . ASN A 1 398 ? 4.699 -17.938 4.484 1.00 93.31 398 ASN A O 1
ATOM 3014 N N . SER A 1 399 ? 5.651 -16.311 5.693 1.00 97.62 399 SER A N 1
ATOM 3015 C CA . SER A 1 399 ? 4.800 -15.230 5.173 1.00 97.62 399 SER A CA 1
ATOM 3016 C C . SER A 1 399 ? 5.368 -14.523 3.942 1.00 97.62 399 SER A C 1
ATOM 3018 O O . SER A 1 399 ? 4.711 -13.638 3.395 1.00 97.62 399 SER A O 1
ATOM 3020 N N . VAL A 1 400 ? 6.591 -14.872 3.534 1.00 98.50 400 VAL A N 1
ATOM 3021 C CA . VAL A 1 400 ? 7.318 -14.164 2.481 1.00 98.50 400 VAL A CA 1
ATOM 3022 C C . VAL A 1 400 ? 6.803 -14.585 1.111 1.00 98.50 400 VAL A C 1
ATOM 3024 O O . VAL A 1 400 ? 6.762 -15.770 0.780 1.00 98.50 400 VAL A O 1
ATOM 3027 N N . THR A 1 401 ? 6.452 -13.600 0.294 1.00 98.06 401 THR A N 1
ATOM 3028 C CA . THR A 1 401 ? 6.079 -13.793 -1.107 1.00 98.06 401 THR A CA 1
ATOM 3029 C C . THR A 1 401 ? 6.862 -12.847 -1.997 1.00 98.06 401 THR A C 1
ATOM 3031 O O . THR A 1 401 ? 7.040 -11.687 -1.631 1.00 98.06 401 THR A O 1
ATOM 3034 N N . VAL A 1 402 ? 7.248 -13.304 -3.183 1.00 97.88 402 VAL A N 1
ATOM 3035 C CA . VAL A 1 402 ? 7.836 -12.486 -4.246 1.00 97.88 402 VAL A CA 1
ATOM 3036 C C . VAL A 1 402 ? 6.904 -12.532 -5.451 1.00 97.88 402 VAL A C 1
ATOM 3038 O O . VAL A 1 402 ? 6.458 -13.596 -5.875 1.00 97.88 402 VAL A O 1
ATOM 3041 N N . ASN A 1 403 ? 6.531 -11.359 -5.957 1.00 95.88 403 ASN A N 1
ATOM 3042 C CA . ASN A 1 403 ? 5.566 -11.160 -7.041 1.00 95.88 403 ASN A CA 1
ATOM 3043 C C . ASN A 1 403 ? 4.234 -11.904 -6.817 1.00 95.88 403 ASN A C 1
ATOM 3045 O O . ASN A 1 403 ? 3.595 -12.377 -7.753 1.00 95.88 403 ASN A O 1
ATOM 3049 N N . GLY A 1 404 ? 3.816 -12.017 -5.551 1.00 92.88 404 GLY A N 1
ATOM 3050 C CA . GLY A 1 404 ? 2.586 -12.700 -5.140 1.00 92.88 404 GLY A CA 1
ATOM 3051 C C . GLY A 1 404 ? 2.688 -14.224 -5.013 1.00 92.88 404 GLY A C 1
ATOM 3052 O O . GLY A 1 404 ? 1.716 -14.845 -4.590 1.00 92.88 404 GLY A O 1
ATOM 3053 N N . SER A 1 405 ? 3.839 -14.826 -5.323 1.00 95.31 405 SER A N 1
ATOM 3054 C CA . SER A 1 405 ? 4.099 -16.256 -5.112 1.00 95.31 405 SER A CA 1
ATOM 3055 C C . SER A 1 405 ? 4.934 -16.478 -3.848 1.00 95.31 405 SER A C 1
ATOM 3057 O O . SER A 1 405 ? 5.749 -15.616 -3.526 1.00 95.31 405 SER A O 1
ATOM 3059 N N . PRO A 1 406 ? 4.774 -17.594 -3.113 1.00 97.12 406 PRO A N 1
ATOM 3060 C CA . PRO A 1 406 ? 5.645 -17.917 -1.984 1.00 97.12 406 PRO A CA 1
ATOM 3061 C C . PRO A 1 406 ? 7.122 -17.887 -2.389 1.00 97.12 406 PRO A C 1
ATOM 3063 O O . PRO A 1 406 ? 7.487 -18.437 -3.426 1.00 97.12 406 PRO A O 1
ATOM 3066 N N . ALA A 1 407 ? 7.950 -17.231 -1.582 1.00 95.88 407 ALA A N 1
ATOM 3067 C CA . ALA A 1 407 ? 9.386 -17.168 -1.814 1.00 95.88 407 ALA A CA 1
ATOM 3068 C C . ALA A 1 407 ? 10.080 -18.495 -1.463 1.00 95.88 407 ALA A C 1
ATOM 3070 O O . ALA A 1 407 ? 9.634 -19.201 -0.553 1.00 95.88 407 ALA A O 1
ATOM 3071 N N . ASP A 1 408 ? 11.202 -18.800 -2.125 1.00 93.94 408 ASP A N 1
ATOM 3072 C CA . ASP A 1 408 ? 12.078 -19.886 -1.682 1.00 93.94 408 ASP A CA 1
ATOM 3073 C C . ASP A 1 408 ? 12.726 -19.510 -0.340 1.00 93.94 408 ASP A C 1
ATOM 3075 O O . ASP A 1 408 ? 13.202 -18.389 -0.140 1.00 93.94 408 ASP A O 1
ATOM 3079 N N . ALA A 1 409 ? 12.741 -20.453 0.600 1.00 91.62 409 ALA A N 1
ATOM 3080 C CA . ALA A 1 409 ? 13.332 -20.260 1.917 1.00 91.62 409 ALA A CA 1
ATOM 3081 C C . ALA A 1 409 ? 14.862 -20.109 1.870 1.00 91.62 409 ALA A C 1
ATOM 3083 O O . ALA A 1 409 ? 15.438 -19.638 2.849 1.00 91.62 409 ALA A O 1
ATOM 3084 N N . SER A 1 410 ? 15.529 -20.497 0.773 1.00 94.81 410 SER A N 1
ATOM 3085 C CA . SER A 1 410 ? 16.963 -20.234 0.584 1.00 94.81 410 SER A CA 1
ATOM 3086 C C . SER A 1 410 ? 17.286 -18.773 0.285 1.00 94.81 410 SER A C 1
ATOM 3088 O O . SER A 1 410 ? 18.415 -18.343 0.526 1.00 94.81 410 SER A O 1
ATOM 3090 N N . ASP A 1 411 ? 16.321 -18.014 -0.233 1.00 95.62 411 ASP A N 1
ATOM 3091 C CA . ASP A 1 411 ? 16.568 -16.662 -0.740 1.00 95.62 411 ASP A CA 1
ATOM 3092 C C . ASP A 1 411 ? 16.490 -15.610 0.363 1.00 95.62 411 ASP A C 1
ATOM 3094 O O . ASP A 1 411 ? 16.996 -14.496 0.203 1.00 95.62 411 ASP A O 1
ATOM 3098 N N . TYR A 1 412 ? 15.885 -15.952 1.502 1.00 97.25 412 TYR A N 1
ATOM 3099 C CA . TYR A 1 412 ? 15.672 -15.018 2.595 1.00 97.25 412 TYR A CA 1
ATOM 3100 C C . TYR A 1 412 ? 16.114 -15.546 3.948 1.00 97.25 412 TYR A C 1
ATOM 3102 O O . TYR A 1 412 ? 16.176 -16.743 4.213 1.00 97.25 412 TYR A O 1
ATOM 3110 N N . SER A 1 413 ? 16.392 -14.610 4.846 1.00 97.12 413 SER A N 1
ATOM 3111 C CA . SER A 1 413 ? 16.717 -14.904 6.234 1.00 97.12 413 SER A CA 1
ATOM 3112 C C . SER A 1 413 ? 16.107 -13.862 7.159 1.00 97.12 413 SER A C 1
ATOM 3114 O O . SER A 1 413 ? 15.889 -12.712 6.780 1.00 97.12 413 SER A O 1
ATOM 3116 N N . TYR A 1 414 ? 15.815 -14.285 8.384 1.00 97.12 414 TYR A N 1
ATOM 3117 C CA . TYR A 1 414 ? 15.453 -13.399 9.477 1.00 97.12 414 TYR A CA 1
ATOM 3118 C C . TYR A 1 414 ? 16.299 -13.763 10.691 1.00 97.12 414 TYR A C 1
ATOM 3120 O O . TYR A 1 414 ? 16.295 -14.918 11.121 1.00 97.12 414 TYR A O 1
ATOM 3128 N N . ASP A 1 415 ? 17.012 -12.784 11.237 1.00 95.88 415 ASP A N 1
ATOM 3129 C CA . ASP A 1 415 ? 17.746 -12.920 12.490 1.00 95.88 415 ASP A CA 1
ATOM 3130 C C . ASP A 1 415 ? 16.930 -12.298 13.637 1.00 95.88 415 ASP A C 1
ATOM 3132 O O . ASP A 1 415 ? 16.803 -11.074 13.699 1.00 95.88 415 ASP A O 1
ATOM 3136 N N . PRO A 1 416 ? 16.402 -13.099 14.584 1.00 91.31 416 PRO A N 1
ATOM 3137 C CA . PRO A 1 416 ? 15.625 -12.585 15.712 1.00 91.31 416 PRO A CA 1
ATOM 3138 C C . PRO A 1 416 ? 16.413 -11.669 16.657 1.00 91.31 416 PRO A C 1
ATOM 3140 O O . PRO A 1 416 ? 15.807 -10.872 17.371 1.00 91.31 416 PRO A O 1
ATOM 3143 N N . SER A 1 417 ? 17.746 -11.785 16.695 1.00 92.31 417 SER A N 1
ATOM 3144 C CA . SER A 1 417 ? 18.589 -11.015 17.615 1.00 92.31 417 SER A CA 1
ATOM 3145 C C . SER A 1 417 ? 18.809 -9.582 17.131 1.00 92.31 417 SER A C 1
ATOM 3147 O O . SER A 1 417 ? 18.623 -8.639 17.899 1.00 92.31 417 SER A O 1
ATOM 3149 N N . SER A 1 418 ? 19.132 -9.412 15.847 1.00 94.69 418 SER A N 1
ATOM 3150 C CA . SER A 1 418 ? 19.237 -8.101 15.198 1.00 94.69 418 SER A CA 1
ATOM 3151 C C . SER A 1 418 ? 17.902 -7.580 14.659 1.00 94.69 418 SER A C 1
ATOM 3153 O O . SER A 1 418 ? 17.807 -6.410 14.300 1.00 94.69 418 SER A O 1
ATOM 3155 N N . LYS A 1 419 ? 16.870 -8.435 14.607 1.00 94.75 419 LYS A N 1
ATOM 3156 C CA . LYS A 1 419 ? 15.569 -8.195 13.960 1.00 94.75 419 LYS A CA 1
ATOM 3157 C C . LYS A 1 419 ? 15.674 -7.872 12.468 1.00 94.75 419 LYS A C 1
ATOM 3159 O O . LYS A 1 419 ? 14.741 -7.307 11.896 1.00 94.75 419 LYS A O 1
ATOM 3164 N N . LYS A 1 420 ? 16.785 -8.244 11.834 1.00 97.25 420 LYS A N 1
ATOM 3165 C CA . LYS A 1 420 ? 17.054 -7.956 10.430 1.00 97.25 420 LYS A CA 1
ATOM 3166 C C . LYS A 1 420 ? 16.468 -9.055 9.542 1.00 97.25 420 LYS A C 1
ATOM 3168 O O . LYS A 1 420 ? 16.790 -10.233 9.701 1.00 97.25 420 LYS A O 1
ATOM 3173 N N . PHE A 1 421 ? 15.599 -8.660 8.623 1.00 98.19 421 PHE A N 1
ATOM 3174 C CA . PHE A 1 421 ? 15.099 -9.458 7.511 1.00 98.19 421 PHE A CA 1
ATOM 3175 C C . PHE A 1 421 ? 15.899 -9.114 6.252 1.00 98.19 421 PHE A C 1
ATOM 3177 O O . PHE A 1 421 ? 16.097 -7.940 5.949 1.00 98.19 421 PHE A O 1
ATOM 3184 N N . ILE A 1 422 ? 16.355 -10.131 5.523 1.00 98.38 422 ILE A N 1
ATOM 3185 C CA . ILE A 1 422 ? 17.087 -9.969 4.262 1.00 98.38 422 ILE A CA 1
ATOM 3186 C C . ILE A 1 422 ? 16.458 -10.880 3.215 1.00 98.38 422 ILE A C 1
ATOM 3188 O O . ILE A 1 422 ? 16.259 -12.063 3.488 1.00 98.38 422 ILE A O 1
ATOM 3192 N N . TYR A 1 423 ? 16.213 -10.353 2.017 1.00 98.50 423 TYR A N 1
ATOM 3193 C CA . TYR A 1 423 ? 15.865 -11.126 0.826 1.00 98.50 423 TYR A CA 1
ATOM 3194 C C . TYR A 1 423 ? 16.885 -10.879 -0.287 1.00 98.50 423 TYR A C 1
ATOM 3196 O O . TYR A 1 423 ? 17.176 -9.729 -0.611 1.00 98.50 423 TYR A O 1
ATOM 3204 N N . ASN A 1 424 ? 17.401 -11.940 -0.900 1.00 98.12 424 ASN A N 1
ATOM 3205 C CA . ASN A 1 424 ? 18.392 -11.872 -1.968 1.00 98.12 424 ASN A CA 1
ATOM 3206 C C . ASN A 1 424 ? 17.729 -12.159 -3.316 1.00 98.12 424 ASN A C 1
ATOM 3208 O O . ASN A 1 424 ? 17.242 -13.259 -3.545 1.00 98.12 424 ASN A O 1
ATOM 3212 N N . PHE A 1 425 ? 17.747 -11.182 -4.221 1.00 97.00 425 PHE A N 1
ATOM 3213 C CA . PHE A 1 425 ? 17.228 -11.344 -5.580 1.00 97.00 425 PHE A CA 1
ATOM 3214 C C . PHE A 1 425 ? 18.292 -11.845 -6.568 1.00 97.00 425 PHE A C 1
ATOM 3216 O O . PHE A 1 425 ? 17.952 -12.370 -7.624 1.00 97.00 425 PHE A O 1
ATOM 3223 N N . GLY A 1 426 ? 19.580 -11.654 -6.264 1.00 96.50 426 GLY A N 1
ATOM 3224 C CA . GLY A 1 426 ? 20.643 -11.880 -7.241 1.00 96.50 426 GLY A CA 1
ATOM 3225 C C . GLY A 1 426 ? 20.589 -10.825 -8.348 1.00 96.50 426 GLY A C 1
ATOM 3226 O O . GLY A 1 426 ? 20.481 -9.637 -8.059 1.00 96.50 426 GLY A O 1
ATOM 3227 N N . ASN A 1 427 ? 20.677 -11.232 -9.611 1.00 96.44 427 ASN A N 1
ATOM 3228 C CA . ASN A 1 427 ? 20.590 -10.297 -10.734 1.00 96.44 427 ASN A CA 1
ATOM 3229 C C . ASN A 1 427 ? 19.142 -10.178 -11.207 1.00 96.44 427 ASN A C 1
ATOM 3231 O O . ASN A 1 427 ? 18.510 -11.188 -11.508 1.00 96.44 427 ASN A O 1
ATOM 3235 N N . ILE A 1 428 ? 18.640 -8.949 -11.312 1.00 95.56 428 ILE A N 1
ATOM 3236 C CA . ILE A 1 428 ? 17.281 -8.660 -11.784 1.00 95.56 428 ILE A CA 1
ATOM 3237 C C . ILE A 1 428 ? 17.313 -7.620 -12.896 1.00 95.56 428 ILE A C 1
ATOM 3239 O O . ILE A 1 428 ? 18.159 -6.734 -12.900 1.00 95.56 428 ILE A O 1
ATOM 3243 N N . ASN A 1 429 ? 16.370 -7.716 -13.825 1.00 93.44 429 ASN A N 1
ATOM 3244 C CA . ASN A 1 429 ? 16.172 -6.750 -14.911 1.00 93.44 429 ASN A CA 1
ATOM 3245 C C . ASN A 1 429 ? 14.724 -6.247 -14.999 1.00 93.44 429 ASN A C 1
ATOM 3247 O O . ASN A 1 429 ? 14.404 -5.398 -15.820 1.00 93.44 429 ASN A O 1
ATOM 3251 N N . THR A 1 430 ? 13.843 -6.747 -14.135 1.00 95.00 430 THR A N 1
ATOM 3252 C CA . THR A 1 430 ? 12.463 -6.283 -14.013 1.00 95.00 430 THR A CA 1
ATOM 3253 C C . THR A 1 430 ? 12.163 -5.860 -12.587 1.00 95.00 430 THR A C 1
ATOM 3255 O O . THR A 1 430 ? 12.857 -6.253 -11.640 1.00 95.00 430 THR A O 1
ATOM 3258 N N . GLN A 1 431 ? 11.073 -5.117 -12.436 1.00 97.31 431 GLN A N 1
ATOM 3259 C CA . GLN A 1 431 ? 10.449 -4.835 -11.156 1.00 97.31 431 GLN A CA 1
ATOM 3260 C C . GLN A 1 431 ? 10.221 -6.124 -10.362 1.00 97.31 431 GLN A C 1
ATOM 3262 O O . GLN A 1 431 ? 9.747 -7.127 -10.900 1.00 97.31 431 GLN A O 1
ATOM 3267 N N . GLN A 1 432 ? 10.517 -6.066 -9.064 1.00 98.19 432 GLN A N 1
ATOM 3268 C CA . GLN A 1 432 ? 10.201 -7.123 -8.108 1.00 98.19 432 GLN A CA 1
ATOM 3269 C C . GLN A 1 432 ? 9.385 -6.548 -6.952 1.00 98.19 432 GLN A C 1
ATOM 3271 O O . GLN A 1 432 ? 9.619 -5.424 -6.502 1.00 98.19 432 GLN A O 1
ATOM 3276 N N . VAL A 1 433 ? 8.430 -7.327 -6.451 1.00 98.38 433 VAL A N 1
ATOM 3277 C CA . VAL A 1 433 ? 7.604 -6.971 -5.296 1.00 98.38 433 VAL A CA 1
ATOM 3278 C C . VAL A 1 433 ? 7.729 -8.062 -4.252 1.00 98.38 433 VAL A C 1
ATOM 3280 O O . VAL A 1 433 ? 7.229 -9.165 -4.448 1.00 98.38 433 VAL A O 1
ATOM 3283 N N . ILE A 1 434 ? 8.351 -7.753 -3.121 1.00 98.25 434 ILE A N 1
ATOM 3284 C CA . ILE A 1 434 ? 8.382 -8.646 -1.968 1.00 98.25 434 ILE A CA 1
ATOM 3285 C C . ILE A 1 434 ? 7.335 -8.222 -0.947 1.00 98.25 434 ILE A C 1
ATOM 3287 O O . ILE A 1 434 ? 7.154 -7.036 -0.684 1.00 98.25 434 ILE A O 1
ATOM 3291 N N . ALA A 1 435 ? 6.651 -9.189 -0.351 1.00 98.44 435 ALA A N 1
ATOM 3292 C CA . ALA A 1 435 ? 5.815 -8.966 0.815 1.00 98.44 435 ALA A CA 1
ATOM 3293 C C . ALA A 1 435 ? 6.170 -9.955 1.921 1.00 98.44 435 ALA A C 1
ATOM 3295 O O . ALA A 1 435 ? 6.499 -11.102 1.640 1.00 98.44 435 ALA A O 1
ATOM 3296 N N . PHE A 1 436 ? 6.102 -9.507 3.170 1.00 98.38 436 PHE A N 1
ATOM 3297 C CA . PHE A 1 436 ? 6.270 -10.341 4.357 1.00 98.38 436 PHE A CA 1
ATOM 3298 C C . PHE A 1 436 ? 5.385 -9.813 5.485 1.00 98.38 436 PHE A C 1
ATOM 3300 O O . PHE A 1 436 ? 4.948 -8.659 5.461 1.00 98.38 436 PHE A O 1
ATOM 3307 N N . LYS A 1 437 ? 5.110 -10.648 6.485 1.00 98.19 437 LYS A N 1
ATOM 3308 C CA . LYS A 1 437 ? 4.238 -10.286 7.602 1.00 98.19 437 LYS A CA 1
ATOM 3309 C C . LYS A 1 437 ? 4.980 -10.226 8.924 1.00 98.19 437 LYS A C 1
ATOM 3311 O O . LYS A 1 437 ? 5.917 -10.980 9.186 1.00 98.19 437 LYS A O 1
ATOM 3316 N N . THR A 1 438 ? 4.483 -9.359 9.791 1.00 96.25 438 THR A N 1
ATOM 3317 C CA . THR A 1 438 ? 4.858 -9.294 11.201 1.00 96.25 438 THR A CA 1
ATOM 3318 C C . THR A 1 438 ? 3.609 -9.348 12.062 1.00 96.25 438 THR A C 1
ATOM 3320 O O . THR A 1 438 ? 2.698 -8.557 11.834 1.00 96.25 438 THR A O 1
ATOM 3323 N N . SER A 1 439 ? 3.567 -10.222 13.058 1.00 91.31 439 SER A N 1
ATOM 3324 C CA . SER A 1 439 ? 2.534 -10.211 14.090 1.00 91.31 439 SER A CA 1
ATOM 3325 C C . SER A 1 439 ? 2.864 -9.161 15.139 1.00 91.31 439 SER A C 1
ATOM 3327 O O . SER A 1 439 ? 4.038 -8.889 15.416 1.00 91.31 439 SER A O 1
ATOM 3329 N N . ILE A 1 440 ? 1.831 -8.610 15.757 1.00 86.19 440 ILE A N 1
ATOM 3330 C CA . ILE A 1 440 ? 1.975 -7.648 16.838 1.00 86.19 440 ILE A CA 1
ATOM 3331 C C . ILE A 1 440 ? 2.000 -8.398 18.173 1.00 86.19 440 ILE A C 1
ATOM 3333 O O . ILE A 1 440 ? 0.977 -8.665 18.795 1.00 86.19 440 ILE A O 1
ATOM 3337 N N . HIS A 1 441 ? 3.201 -8.767 18.606 1.00 71.25 441 HIS A N 1
ATOM 3338 C CA . HIS A 1 441 ? 3.446 -9.356 19.917 1.00 71.25 441 HIS A CA 1
ATOM 3339 C C . HIS A 1 441 ? 4.612 -8.619 20.577 1.00 71.25 441 HIS A C 1
ATOM 3341 O O . HIS A 1 441 ? 5.506 -8.134 19.887 1.00 71.25 441 HIS A O 1
ATOM 3347 N N . ASP A 1 442 ? 4.551 -8.541 21.904 1.00 64.44 442 ASP A N 1
ATOM 3348 C CA . ASP A 1 442 ? 5.199 -7.574 22.800 1.00 64.44 442 ASP A CA 1
ATOM 3349 C C . ASP A 1 442 ? 4.300 -6.361 23.111 1.00 64.44 442 ASP A C 1
ATOM 3351 O O . ASP A 1 442 ? 3.429 -5.963 22.338 1.00 64.44 442 ASP A O 1
ATOM 3355 N N . ASP A 1 443 ? 4.431 -5.888 24.344 1.00 63.56 443 ASP A N 1
ATOM 3356 C CA . ASP A 1 443 ? 3.470 -5.192 25.205 1.00 63.56 443 ASP A CA 1
ATOM 3357 C C . ASP A 1 443 ? 2.842 -3.882 24.685 1.00 63.56 443 ASP A C 1
ATOM 3359 O O . ASP A 1 443 ? 2.882 -2.853 25.352 1.00 63.56 443 ASP A O 1
ATOM 3363 N N . LEU A 1 444 ? 2.092 -3.908 23.578 1.00 67.44 444 LEU A N 1
ATOM 3364 C CA . LEU A 1 444 ? 1.232 -2.777 23.190 1.00 67.44 444 LEU A CA 1
ATOM 3365 C C . LEU A 1 444 ? 0.257 -2.332 24.296 1.00 67.44 444 LEU A C 1
ATOM 3367 O O . LEU A 1 444 ? -0.242 -1.211 24.231 1.00 67.44 444 LEU A O 1
ATOM 3371 N N . ALA A 1 445 ? 0.005 -3.164 25.316 1.00 59.84 445 ALA A N 1
ATOM 3372 C CA . ALA A 1 445 ? -0.647 -2.723 26.547 1.00 59.84 445 ALA A CA 1
ATOM 3373 C C . ALA A 1 445 ? 0.012 -1.449 27.114 1.00 59.84 445 ALA A C 1
A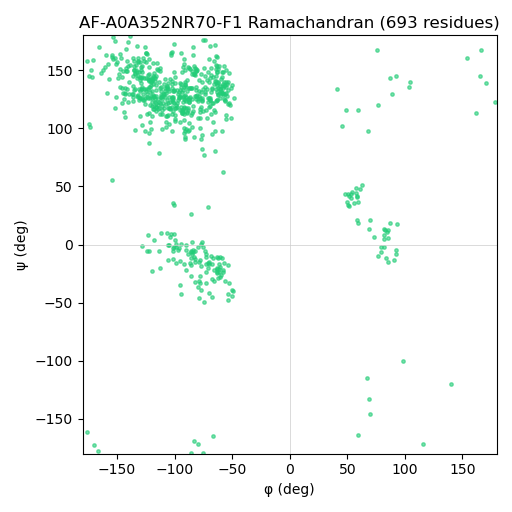TOM 3375 O O . ALA A 1 445 ? -0.709 -0.518 27.457 1.00 59.84 445 ALA A O 1
ATOM 3376 N N . ALA A 1 446 ? 1.347 -1.348 27.075 1.00 76.06 446 ALA A N 1
ATOM 3377 C CA . ALA A 1 446 ? 2.138 -0.211 27.554 1.00 76.06 446 ALA A CA 1
ATOM 3378 C C . ALA A 1 446 ? 1.998 1.057 26.711 1.00 76.06 446 ALA A C 1
ATOM 3380 O O . ALA A 1 446 ? 2.352 2.140 27.173 1.00 76.06 446 ALA A O 1
ATOM 3381 N N . GLN A 1 447 ? 1.459 0.956 25.494 1.00 78.62 447 GLN A N 1
ATOM 3382 C CA . GLN A 1 447 ? 1.281 2.105 24.601 1.00 78.62 447 GLN A CA 1
ATOM 3383 C C . GLN A 1 447 ? -0.034 2.861 24.849 1.00 78.62 447 GLN A C 1
ATOM 3385 O O . GLN A 1 447 ? -0.237 3.937 24.288 1.00 78.62 447 GLN A O 1
ATOM 3390 N N . GLY A 1 448 ? -0.891 2.342 25.735 1.00 78.19 448 GLY A N 1
ATOM 3391 C CA . GLY A 1 448 ? -2.113 3.007 26.188 1.00 78.19 448 GLY A CA 1
ATOM 3392 C C . GLY A 1 448 ? -3.250 2.967 25.174 1.00 78.19 448 GLY A C 1
ATOM 3393 O O . GLY A 1 448 ? -3.082 2.602 24.014 1.00 78.19 448 GLY A O 1
ATOM 3394 N N . GLN A 1 449 ? -4.450 3.323 25.630 1.00 88.25 449 GLN A N 1
ATOM 3395 C CA . GLN A 1 449 ? -5.649 3.348 24.793 1.00 88.25 449 GLN A CA 1
ATOM 3396 C C . GLN A 1 449 ? -5.527 4.374 23.650 1.00 88.25 449 GLN A C 1
ATOM 3398 O O . GLN A 1 449 ? -5.197 5.534 23.885 1.00 88.25 449 GLN A O 1
ATOM 3403 N N . GLY A 1 450 ? -5.842 3.968 22.415 1.00 88.75 450 GLY A N 1
ATOM 3404 C CA . GLY A 1 450 ? -5.801 4.826 21.231 1.00 88.75 450 GLY A CA 1
ATOM 3405 C C . GLY A 1 450 ? -5.257 4.105 20.000 1.00 88.75 450 GLY A C 1
ATOM 3406 O O . GLY A 1 450 ? -5.835 3.124 19.531 1.00 88.75 450 GLY A O 1
ATOM 3407 N N . SER A 1 451 ? -4.158 4.615 19.444 1.00 89.06 451 SER A N 1
ATOM 3408 C CA . SER A 1 451 ? -3.468 4.009 18.305 1.00 89.06 451 SER A CA 1
ATOM 3409 C C . SER A 1 451 ? -1.960 4.168 18.443 1.00 89.06 451 SER A C 1
ATOM 3411 O O . SER A 1 451 ? -1.466 5.276 18.644 1.00 89.06 451 SER A O 1
ATOM 3413 N N . TYR A 1 452 ? -1.237 3.066 18.265 1.00 88.62 452 TYR A N 1
ATOM 3414 C CA . TYR A 1 452 ? 0.215 3.050 18.159 1.00 88.62 452 TYR A CA 1
ATOM 3415 C C . TYR A 1 452 ? 0.656 3.121 16.691 1.00 88.62 452 TYR A C 1
ATOM 3417 O O . TYR A 1 452 ? -0.045 2.627 15.807 1.00 88.62 452 TYR A O 1
ATOM 3425 N N . LYS A 1 453 ? 1.809 3.742 16.419 1.00 91.88 453 LYS A N 1
ATOM 3426 C CA . LYS A 1 453 ? 2.320 3.964 15.058 1.00 91.88 453 LYS A CA 1
ATOM 3427 C C . LYS A 1 453 ? 3.634 3.221 14.843 1.00 91.88 453 LYS A C 1
ATOM 3429 O O . LYS A 1 453 ? 4.633 3.554 15.473 1.00 91.88 453 LYS A O 1
ATOM 3434 N N . TYR A 1 454 ? 3.650 2.288 13.897 1.00 93.06 454 TYR A N 1
ATOM 3435 C CA . TYR A 1 454 ? 4.874 1.649 13.418 1.00 93.06 454 TYR A CA 1
ATOM 3436 C C . TYR A 1 454 ? 5.383 2.378 12.178 1.00 93.06 454 TYR A C 1
ATOM 3438 O O . TYR A 1 454 ? 4.688 2.423 11.167 1.00 93.06 454 TYR A O 1
ATOM 3446 N N . ASN A 1 455 ? 6.589 2.940 12.253 1.00 95.12 455 ASN A N 1
ATOM 3447 C CA . ASN A 1 455 ? 7.278 3.563 11.123 1.00 95.12 455 ASN A CA 1
ATOM 3448 C C . ASN A 1 455 ? 8.401 2.643 10.657 1.00 95.12 455 ASN A C 1
ATOM 3450 O O . ASN A 1 455 ? 9.278 2.353 11.464 1.00 95.12 455 ASN A O 1
ATOM 3454 N N . ASN A 1 456 ? 8.400 2.210 9.401 1.00 97.31 456 ASN A N 1
ATOM 3455 C CA . ASN A 1 456 ? 9.425 1.300 8.892 1.00 97.31 456 ASN A CA 1
ATOM 3456 C C . ASN A 1 456 ? 9.971 1.756 7.524 1.00 97.31 456 ASN A C 1
ATOM 3458 O O . ASN A 1 456 ? 9.248 2.375 6.738 1.00 97.31 456 ASN A O 1
ATOM 3462 N N . THR A 1 457 ? 11.233 1.440 7.250 1.00 98.25 457 THR A N 1
ATOM 3463 C CA . THR A 1 457 ? 11.978 1.686 6.003 1.00 98.25 457 THR A CA 1
ATOM 3464 C C . THR A 1 457 ? 12.686 0.400 5.581 1.00 98.25 457 THR A C 1
ATOM 3466 O O . THR A 1 457 ? 12.897 -0.484 6.403 1.00 98.25 457 THR A O 1
ATOM 3469 N N . ALA A 1 458 ? 13.062 0.297 4.312 1.00 98.56 458 ALA A N 1
ATOM 3470 C CA . ALA A 1 458 ? 13.865 -0.808 3.803 1.00 98.56 458 ALA A CA 1
ATOM 3471 C C . ALA A 1 458 ? 14.977 -0.293 2.892 1.00 98.56 458 ALA A C 1
ATOM 3473 O O . ALA A 1 458 ? 14.816 0.739 2.238 1.00 98.56 458 ALA A O 1
ATOM 3474 N N . ASP A 1 459 ? 16.055 -1.060 2.808 1.00 98.69 459 ASP A N 1
ATOM 3475 C CA . ASP A 1 459 ? 17.247 -0.730 2.045 1.00 98.69 459 ASP A CA 1
ATOM 3476 C C . ASP A 1 459 ? 17.377 -1.689 0.858 1.00 98.69 459 ASP A C 1
ATOM 3478 O O . ASP A 1 459 ? 17.315 -2.907 1.023 1.00 98.69 459 ASP A O 1
ATOM 3482 N N . LEU A 1 460 ? 17.562 -1.149 -0.346 1.00 98.69 460 LEU A N 1
ATOM 3483 C CA . LEU A 1 460 ? 17.979 -1.897 -1.530 1.00 98.69 460 LEU A CA 1
ATOM 3484 C C . LEU A 1 460 ? 19.499 -1.811 -1.643 1.00 98.69 460 LEU A C 1
ATOM 3486 O O . LEU A 1 460 ? 20.035 -0.738 -1.921 1.00 98.69 460 LEU A O 1
ATOM 3490 N N . ASN A 1 461 ? 20.175 -2.941 -1.475 1.00 98.44 461 ASN A N 1
ATOM 3491 C CA . ASN A 1 461 ? 21.610 -3.080 -1.691 1.00 98.44 461 ASN A CA 1
ATOM 3492 C C . ASN A 1 461 ? 21.863 -3.734 -3.052 1.00 98.44 461 ASN A C 1
ATOM 3494 O O . ASN A 1 461 ? 21.230 -4.737 -3.376 1.00 98.44 461 ASN A O 1
ATOM 3498 N N . TYR A 1 462 ? 22.781 -3.187 -3.846 1.00 98.00 462 TYR A N 1
ATOM 3499 C CA . TYR A 1 462 ? 23.156 -3.730 -5.157 1.00 98.00 462 TYR A CA 1
ATOM 3500 C C . TYR A 1 462 ? 24.600 -3.375 -5.520 1.00 98.00 462 TYR A C 1
ATOM 3502 O O . TYR A 1 462 ? 25.285 -2.664 -4.788 1.00 98.00 462 TYR A O 1
ATOM 3510 N N . THR A 1 463 ? 25.093 -3.899 -6.640 1.00 96.31 463 THR A N 1
ATOM 3511 C CA . THR A 1 463 ? 26.411 -3.568 -7.193 1.00 96.31 463 THR A CA 1
ATOM 3512 C C . THR A 1 463 ? 26.253 -2.786 -8.492 1.00 96.31 463 THR A C 1
ATOM 3514 O O . THR A 1 463 ? 25.589 -3.257 -9.413 1.00 96.31 463 THR A O 1
ATOM 3517 N N . ASP A 1 464 ? 26.908 -1.632 -8.579 1.00 90.19 464 ASP A N 1
ATOM 3518 C CA . ASP A 1 464 ? 27.018 -0.812 -9.786 1.00 90.19 464 ASP A CA 1
ATOM 3519 C C . ASP A 1 464 ? 28.489 -0.751 -10.213 1.00 90.19 464 ASP A C 1
ATOM 3521 O O . ASP A 1 464 ? 29.339 -0.281 -9.453 1.00 90.19 464 ASP A O 1
ATOM 3525 N N . ASN A 1 465 ? 28.815 -1.308 -11.384 1.00 85.12 465 ASN A N 1
ATOM 3526 C CA . ASN A 1 465 ? 30.183 -1.384 -11.917 1.00 85.12 465 ASN A CA 1
ATOM 3527 C C . ASN A 1 465 ? 31.227 -1.893 -10.897 1.00 85.12 465 ASN A C 1
ATOM 3529 O O . ASN A 1 465 ? 32.316 -1.341 -10.742 1.00 85.12 465 ASN A O 1
ATOM 3533 N N . GLY A 1 466 ? 30.874 -2.943 -10.149 1.00 88.38 466 GLY A N 1
ATOM 3534 C CA . GLY A 1 466 ? 31.727 -3.537 -9.110 1.00 88.38 466 GLY A CA 1
ATOM 3535 C C . GLY A 1 466 ? 31.746 -2.786 -7.771 1.00 88.38 466 GLY A C 1
ATOM 3536 O O . GLY A 1 466 ? 32.375 -3.258 -6.826 1.00 88.38 466 GLY A O 1
ATOM 3537 N N . THR A 1 467 ? 31.039 -1.660 -7.657 1.00 93.38 467 THR A N 1
ATOM 3538 C CA . THR A 1 467 ? 30.953 -0.854 -6.433 1.00 93.38 467 THR A CA 1
ATOM 3539 C C . THR A 1 467 ? 29.617 -1.092 -5.716 1.00 93.38 467 THR A C 1
ATOM 3541 O O . THR A 1 467 ? 28.567 -0.940 -6.342 1.00 93.38 467 THR A O 1
ATOM 3544 N N . PRO A 1 468 ? 29.608 -1.436 -4.414 1.00 97.12 468 PRO A N 1
ATOM 3545 C CA . PRO A 1 468 ? 28.374 -1.563 -3.641 1.00 97.12 468 PRO A CA 1
ATOM 3546 C C . PRO A 1 468 ? 27.615 -0.236 -3.528 1.00 97.12 468 PRO A C 1
ATOM 3548 O O . PRO A 1 468 ? 28.212 0.807 -3.266 1.00 97.12 468 PRO A O 1
ATOM 3551 N N . GLN A 1 469 ? 26.297 -0.297 -3.680 1.00 97.69 469 GLN A N 1
ATOM 3552 C CA . GLN A 1 469 ? 25.368 0.822 -3.563 1.00 97.69 469 GLN A CA 1
ATOM 3553 C C . GLN A 1 469 ? 24.219 0.453 -2.622 1.00 97.69 469 GLN A C 1
ATOM 3555 O O . GLN A 1 469 ? 23.808 -0.708 -2.567 1.00 97.69 469 GLN A O 1
ATOM 3560 N N . THR A 1 470 ? 23.664 1.458 -1.942 1.00 98.06 470 THR A N 1
ATOM 3561 C CA . THR A 1 470 ? 22.491 1.312 -1.070 1.00 98.06 470 THR A CA 1
ATOM 3562 C C . THR A 1 470 ? 21.507 2.451 -1.320 1.00 98.06 470 THR A C 1
ATOM 3564 O O . THR A 1 470 ? 21.901 3.618 -1.364 1.00 98.06 470 THR A O 1
ATOM 3567 N N . ILE A 1 471 ? 20.223 2.124 -1.463 1.00 98.31 471 ILE A N 1
ATOM 3568 C CA . ILE A 1 471 ? 19.124 3.091 -1.582 1.00 98.31 471 ILE A CA 1
ATOM 3569 C C . ILE A 1 471 ? 18.108 2.801 -0.483 1.00 98.31 471 ILE A C 1
ATOM 3571 O O . ILE A 1 471 ? 17.671 1.665 -0.336 1.00 98.31 471 ILE A O 1
ATOM 3575 N N . ILE A 1 472 ? 17.714 3.830 0.264 1.00 98.44 472 ILE A N 1
ATOM 3576 C CA . ILE A 1 472 ? 16.738 3.727 1.355 1.00 98.44 472 ILE A CA 1
ATOM 3577 C C . ILE A 1 472 ? 15.346 4.075 0.816 1.00 98.44 472 ILE A C 1
ATOM 3579 O O . ILE A 1 472 ? 15.179 5.054 0.084 1.00 98.44 472 ILE A O 1
ATOM 3583 N N . SER A 1 473 ? 14.336 3.289 1.182 1.00 98.62 473 SER A N 1
ATOM 3584 C CA . SER A 1 473 ? 12.941 3.525 0.810 1.00 98.62 473 SER A CA 1
ATOM 3585 C C . SER A 1 473 ? 12.341 4.754 1.499 1.00 98.62 473 SER A C 1
ATOM 3587 O O . SER A 1 473 ? 12.857 5.284 2.483 1.00 98.62 473 SER A O 1
ATOM 3589 N N . ASN A 1 474 ? 11.140 5.146 1.068 1.00 98.38 474 ASN A N 1
ATOM 3590 C CA . ASN A 1 474 ? 10.275 5.990 1.889 1.00 98.38 474 ASN A CA 1
ATOM 3591 C C . ASN A 1 474 ? 9.985 5.331 3.253 1.00 98.38 474 ASN A C 1
ATOM 3593 O O . ASN A 1 474 ? 9.946 4.103 3.368 1.00 98.38 474 ASN A O 1
ATOM 3597 N N . THR A 1 475 ? 9.697 6.144 4.271 1.00 98.25 475 THR A N 1
ATOM 3598 C CA . THR A 1 475 ? 9.155 5.652 5.543 1.00 98.25 475 THR A CA 1
ATOM 3599 C C . THR A 1 475 ? 7.667 5.359 5.395 1.00 98.25 475 THR A C 1
ATOM 3601 O O . THR A 1 475 ? 6.892 6.232 4.997 1.00 98.25 475 THR A O 1
ATOM 3604 N N . LYS A 1 476 ? 7.246 4.145 5.749 1.00 98.00 476 LYS A N 1
ATOM 3605 C CA . LYS A 1 476 ? 5.834 3.776 5.840 1.00 98.00 476 LYS A CA 1
ATOM 3606 C C . LYS A 1 476 ? 5.373 3.767 7.293 1.00 98.00 476 LYS A C 1
ATOM 3608 O O . LYS A 1 476 ? 5.926 3.036 8.110 1.00 98.00 476 LYS A O 1
ATOM 3613 N N . THR A 1 477 ? 4.313 4.523 7.582 1.00 97.69 477 THR A N 1
ATOM 3614 C CA . THR A 1 477 ? 3.604 4.502 8.869 1.00 97.69 477 THR A CA 1
ATOM 3615 C C . THR A 1 477 ? 2.380 3.592 8.803 1.00 97.69 477 THR A C 1
ATOM 3617 O O . THR A 1 477 ? 1.513 3.780 7.947 1.00 97.69 477 THR A O 1
ATOM 3620 N N . VAL A 1 478 ? 2.274 2.646 9.735 1.00 96.31 478 VAL A N 1
ATOM 3621 C CA . VAL A 1 478 ? 1.091 1.803 9.951 1.00 96.31 478 VAL A CA 1
ATOM 3622 C C . VAL A 1 478 ? 0.530 2.076 11.346 1.00 96.31 478 VAL A C 1
ATOM 3624 O O . VAL A 1 478 ? 1.247 1.991 12.342 1.00 96.31 478 VAL A O 1
ATOM 3627 N N . ASN A 1 479 ? -0.757 2.422 11.412 1.00 93.56 479 ASN A N 1
ATOM 3628 C CA . ASN A 1 479 ? -1.468 2.696 12.660 1.00 93.56 479 ASN A CA 1
ATOM 3629 C C . ASN A 1 479 ? -2.146 1.414 13.160 1.00 93.56 479 ASN A C 1
ATOM 3631 O O . ASN A 1 479 ? -2.983 0.850 12.456 1.00 93.56 479 ASN A O 1
ATOM 3635 N N . VAL A 1 480 ? -1.821 0.988 14.379 1.00 91.00 480 VAL A N 1
ATOM 3636 C CA . VAL A 1 480 ? -2.426 -0.168 15.051 1.00 91.00 480 VAL A CA 1
ATOM 3637 C C . VAL A 1 480 ? -3.292 0.333 16.211 1.00 91.00 480 VAL A C 1
ATOM 3639 O O . VAL A 1 480 ? -2.778 1.042 17.080 1.00 91.00 480 VAL A O 1
ATOM 3642 N N . PRO A 1 481 ? -4.602 0.031 16.247 1.00 89.00 481 PRO A N 1
ATOM 3643 C CA . PRO A 1 481 ? -5.478 0.435 17.338 1.00 89.00 481 PRO A CA 1
ATOM 3644 C C . PRO A 1 481 ? -5.164 -0.337 18.627 1.00 89.00 481 PRO A C 1
ATOM 3646 O O . PRO A 1 481 ? -4.952 -1.550 18.614 1.00 89.00 481 PRO A O 1
ATOM 3649 N N . VAL A 1 482 ? -5.203 0.368 19.754 1.00 89.38 482 VAL A N 1
ATOM 3650 C CA . VAL A 1 482 ? -5.033 -0.189 21.099 1.00 89.38 482 VAL A CA 1
ATOM 3651 C C . VAL A 1 482 ? -6.303 0.100 21.899 1.00 89.38 482 VAL A C 1
ATOM 3653 O O . VAL A 1 482 ? -6.614 1.248 22.209 1.00 89.38 482 VAL A O 1
ATOM 3656 N N . LYS A 1 483 ? -7.072 -0.945 22.204 1.00 90.25 483 LYS A N 1
ATOM 3657 C CA . LYS A 1 483 ? -8.353 -0.883 22.914 1.00 90.25 483 LYS A CA 1
ATOM 3658 C C . LYS A 1 483 ? -8.270 -1.741 24.170 1.00 90.25 483 LYS A C 1
ATOM 3660 O O . LYS A 1 483 ? -8.443 -2.962 24.117 1.00 90.25 483 LYS A O 1
ATOM 3665 N N . LEU A 1 484 ? -7.962 -1.093 25.291 1.00 93.50 484 LEU A N 1
ATOM 3666 C CA . LEU A 1 484 ? -7.745 -1.765 26.573 1.00 93.50 484 LEU A CA 1
ATOM 3667 C C . LEU A 1 484 ? -9.005 -1.780 27.430 1.00 93.50 484 LEU A C 1
ATOM 3669 O O . LEU A 1 484 ? -9.237 -2.764 28.126 1.00 93.50 484 LEU A O 1
ATOM 3673 N N . ILE A 1 485 ? -9.829 -0.736 27.366 1.00 96.50 485 ILE A N 1
ATOM 3674 C CA . ILE A 1 485 ? -11.093 -0.673 28.091 1.00 96.50 485 ILE A CA 1
ATOM 3675 C C . ILE A 1 485 ? -12.136 0.123 27.303 1.00 96.50 485 ILE A C 1
ATOM 3677 O O . ILE A 1 485 ? -11.851 1.189 26.764 1.00 96.50 485 ILE A O 1
ATOM 3681 N N . SER A 1 486 ? -13.359 -0.388 27.241 1.00 97.44 486 SER A N 1
ATOM 3682 C CA . SER A 1 486 ? -14.515 0.348 26.737 1.00 97.44 486 SER A CA 1
ATOM 3683 C C . SER A 1 486 ? -15.703 0.171 27.673 1.00 97.44 486 SER A C 1
ATOM 3685 O O . SER A 1 486 ? -15.865 -0.880 28.299 1.00 97.44 486 SER A O 1
ATOM 3687 N N . LYS A 1 487 ? -16.541 1.199 27.791 1.00 97.94 487 LYS A N 1
ATOM 3688 C CA . LYS A 1 487 ? -17.688 1.223 28.689 1.00 97.94 487 LYS A CA 1
ATOM 3689 C C . LYS A 1 487 ? -18.949 1.642 27.951 1.00 97.94 487 LYS A C 1
ATOM 3691 O O . LYS A 1 487 ? -18.984 2.620 27.219 1.00 97.94 487 LYS A O 1
ATOM 3696 N N . ASN A 1 488 ? -20.021 0.901 28.195 1.00 98.44 488 ASN A N 1
ATOM 3697 C CA . ASN A 1 488 ? -21.350 1.176 27.672 1.00 98.44 488 ASN A CA 1
ATOM 3698 C C . ASN A 1 488 ? -22.387 1.091 28.793 1.00 98.44 488 ASN A C 1
ATOM 3700 O O . ASN A 1 488 ? -22.164 0.447 29.824 1.00 98.44 488 ASN A O 1
ATOM 3704 N N . GLY A 1 489 ? -23.525 1.747 28.586 1.00 97.75 489 GLY A N 1
ATOM 3705 C CA . GLY A 1 489 ? -24.629 1.757 29.534 1.00 97.75 489 GLY A CA 1
ATOM 3706 C C . GLY A 1 489 ? -25.971 1.891 28.826 1.00 97.75 489 GLY A C 1
ATOM 3707 O O . GLY A 1 489 ? -26.086 2.601 27.828 1.00 97.75 489 GLY A O 1
ATOM 3708 N N . HIS A 1 490 ? -26.985 1.205 29.342 1.00 97.94 490 HIS A N 1
ATOM 3709 C CA . HIS A 1 490 ? -28.346 1.256 28.826 1.00 97.94 490 HIS A CA 1
ATOM 3710 C C . HIS A 1 490 ? -29.344 1.374 29.975 1.00 97.94 490 HIS A C 1
ATOM 3712 O O . HIS A 1 490 ? -29.323 0.574 30.907 1.00 97.94 490 HIS A O 1
ATOM 3718 N N . TYR A 1 491 ? -30.217 2.376 29.915 1.00 95.94 491 TYR A N 1
ATOM 3719 C CA . TYR A 1 491 ? -31.269 2.550 30.907 1.00 95.94 491 TYR A CA 1
ATOM 3720 C C . TYR A 1 491 ? -32.488 1.680 30.569 1.00 95.94 491 TYR A C 1
ATOM 3722 O O . TYR A 1 491 ? -33.125 1.867 29.534 1.00 95.94 491 TYR A O 1
ATOM 3730 N N . ASP A 1 492 ? -32.822 0.763 31.473 1.00 94.12 492 ASP A N 1
ATOM 3731 C CA . ASP A 1 492 ? -34.032 -0.051 31.444 1.00 94.12 492 ASP A CA 1
ATOM 3732 C C . ASP A 1 492 ? -35.135 0.655 32.240 1.00 94.12 492 ASP A C 1
ATOM 3734 O O . ASP A 1 492 ? -35.196 0.610 33.476 1.00 94.12 492 ASP A O 1
ATOM 3738 N N . GLU A 1 493 ? -36.034 1.313 31.509 1.00 87.19 493 GLU A N 1
ATOM 3739 C CA . GLU A 1 493 ? -37.134 2.067 32.100 1.00 87.19 493 GLU A CA 1
ATOM 3740 C C . GLU A 1 493 ? -38.166 1.184 32.809 1.00 87.19 493 GLU A C 1
ATOM 3742 O O . GLU A 1 493 ? -38.788 1.635 33.775 1.00 87.19 493 GLU A O 1
ATOM 3747 N N . ALA A 1 494 ? -38.365 -0.058 32.368 1.00 86.31 494 ALA A N 1
ATOM 3748 C CA . ALA A 1 494 ? -39.366 -0.939 32.959 1.00 86.31 494 ALA A CA 1
ATOM 3749 C C . ALA A 1 494 ? -38.946 -1.372 34.367 1.00 86.31 494 ALA A C 1
ATOM 3751 O O . ALA A 1 494 ? -39.762 -1.354 35.288 1.00 86.31 494 ALA A O 1
ATOM 3752 N N . ASN A 1 495 ? -37.662 -1.695 34.531 1.00 89.75 495 ASN A N 1
ATOM 3753 C CA . ASN A 1 495 ? -37.101 -2.169 35.795 1.00 89.75 495 ASN A CA 1
ATOM 3754 C C . ASN A 1 495 ? -36.372 -1.076 36.590 1.00 89.75 495 ASN A C 1
ATOM 3756 O O . ASN A 1 495 ? -35.809 -1.363 37.645 1.00 89.75 495 ASN A O 1
ATOM 3760 N N . LYS A 1 496 ? -36.391 0.174 36.103 1.00 90.44 496 LYS A N 1
ATOM 3761 C CA . LYS A 1 496 ? -35.818 1.351 36.777 1.00 90.44 496 LYS A CA 1
ATOM 3762 C C . LYS A 1 496 ? -34.333 1.177 37.128 1.00 90.44 496 LYS A C 1
ATOM 3764 O O . LYS A 1 496 ? -33.863 1.677 38.154 1.00 90.44 496 LYS A O 1
ATOM 3769 N N . LYS A 1 497 ? -33.590 0.493 36.256 1.00 95.56 497 LYS A N 1
ATOM 3770 C CA . LYS A 1 497 ? -32.166 0.169 36.423 1.00 95.56 497 LYS A CA 1
ATOM 3771 C C . LYS A 1 497 ? -31.355 0.609 35.209 1.00 95.56 497 LYS A C 1
ATOM 3773 O O . LYS A 1 497 ? -31.902 0.805 34.130 1.00 95.56 497 LYS A O 1
ATOM 3778 N N . ILE A 1 498 ? -30.047 0.739 35.378 1.00 98.25 498 ILE A N 1
ATOM 3779 C CA . ILE A 1 498 ? -29.100 0.922 34.276 1.00 98.25 498 ILE A CA 1
ATOM 3780 C C . ILE A 1 498 ? -28.241 -0.333 34.183 1.00 98.25 498 ILE A C 1
ATOM 3782 O O . ILE A 1 498 ? -27.652 -0.746 35.180 1.00 98.25 498 ILE A O 1
ATOM 3786 N N . ASP A 1 499 ? -28.184 -0.922 32.995 1.00 98.56 499 ASP A N 1
ATOM 3787 C CA . ASP A 1 499 ? -27.322 -2.048 32.665 1.00 98.56 499 ASP A CA 1
ATOM 3788 C C . ASP A 1 499 ? -26.002 -1.519 32.098 1.00 98.56 499 ASP A C 1
ATOM 3790 O O . ASP A 1 499 ? -25.974 -0.840 31.071 1.00 98.56 499 ASP A O 1
ATOM 3794 N N . TRP A 1 500 ? -24.903 -1.822 32.780 1.00 98.62 500 TRP A N 1
ATOM 3795 C CA . TRP A 1 500 ? -23.549 -1.414 32.428 1.00 98.62 500 TRP A CA 1
ATOM 3796 C C . TRP A 1 500 ? -22.781 -2.580 31.818 1.00 98.62 500 TRP A C 1
ATOM 3798 O O . TRP A 1 500 ? -22.897 -3.725 32.256 1.00 98.62 500 TRP A O 1
ATOM 3808 N N . THR A 1 501 ? -21.956 -2.281 30.820 1.00 98.75 501 THR A N 1
ATOM 3809 C CA . THR A 1 501 ? -21.018 -3.231 30.214 1.00 98.75 501 THR A CA 1
ATOM 3810 C C . THR A 1 501 ? -19.640 -2.591 30.149 1.00 98.75 501 THR A C 1
ATOM 3812 O O . THR A 1 501 ? -19.499 -1.499 29.604 1.00 98.75 501 THR A O 1
ATOM 3815 N N . ILE A 1 502 ? -18.632 -3.265 30.692 1.00 98.69 502 ILE A N 1
ATOM 3816 C CA . ILE A 1 502 ? -17.221 -2.901 30.577 1.00 98.69 502 ILE A CA 1
ATOM 3817 C C . ILE A 1 502 ? -16.535 -4.010 29.784 1.00 98.69 502 ILE A C 1
ATOM 3819 O O . ILE A 1 502 ? -16.484 -5.157 30.229 1.00 98.69 502 ILE A O 1
ATOM 3823 N N . THR A 1 503 ? -16.009 -3.678 28.612 1.00 98.31 503 THR A N 1
ATOM 3824 C CA . THR A 1 503 ? -15.169 -4.588 27.834 1.00 98.31 503 THR A CA 1
ATOM 3825 C C . THR A 1 503 ? -13.716 -4.267 28.128 1.00 98.31 503 THR A C 1
ATOM 3827 O O . THR A 1 503 ? -13.312 -3.112 28.082 1.00 98.31 503 THR A O 1
ATOM 3830 N N . VAL A 1 504 ? -12.925 -5.287 28.422 1.00 97.06 504 VAL A N 1
ATOM 3831 C CA . VAL A 1 504 ? -11.506 -5.172 28.743 1.00 97.06 504 VAL A CA 1
ATOM 3832 C C . VAL A 1 504 ? -10.712 -5.959 27.713 1.00 97.06 504 VAL A C 1
ATOM 3834 O O . VAL A 1 504 ? -11.084 -7.080 27.362 1.00 97.06 504 VAL A O 1
ATOM 3837 N N . ASN A 1 505 ? -9.600 -5.385 27.265 1.00 92.75 505 ASN A N 1
ATOM 3838 C CA . ASN A 1 505 ? -8.596 -6.027 26.429 1.00 92.75 505 ASN A CA 1
ATOM 3839 C C . ASN A 1 505 ? -9.120 -6.518 25.063 1.00 92.75 505 ASN A C 1
ATOM 3841 O O . ASN A 1 505 ? -8.865 -7.647 24.646 1.00 92.75 505 ASN A O 1
ATOM 3845 N N . GLU A 1 506 ? -9.852 -5.667 24.335 1.00 89.75 506 GLU A N 1
ATOM 3846 C CA . GLU A 1 506 ? -10.292 -5.972 22.962 1.00 89.75 506 GLU A CA 1
ATOM 3847 C C . GLU A 1 506 ? -9.110 -6.208 22.013 1.00 89.75 506 GLU A C 1
ATOM 3849 O O . GLU A 1 506 ? -9.226 -6.983 21.067 1.00 89.75 506 GLU A O 1
ATOM 3854 N N . SER A 1 507 ? -7.963 -5.590 22.305 1.00 85.31 507 SER A N 1
ATOM 3855 C CA . SER A 1 507 ? -6.706 -5.817 21.595 1.00 85.31 507 SER A CA 1
ATOM 3856 C C . SER A 1 507 ? -5.992 -7.125 21.963 1.00 85.31 507 SER A C 1
ATOM 3858 O O . SER A 1 507 ? -4.909 -7.345 21.447 1.00 85.31 507 SER A O 1
ATOM 3860 N N . ARG A 1 508 ? -6.527 -7.999 22.830 1.00 85.56 508 ARG A N 1
ATOM 3861 C CA . ARG A 1 508 ? -5.917 -9.306 23.178 1.00 85.56 508 ARG A CA 1
ATOM 3862 C C . ARG A 1 508 ? -4.434 -9.226 23.579 1.00 85.56 508 ARG A C 1
ATOM 3864 O O . ARG A 1 508 ? -3.587 -9.990 23.118 1.00 85.56 508 ARG A O 1
ATOM 3871 N N . ARG A 1 509 ? -4.087 -8.234 24.394 1.00 85.69 509 ARG A N 1
ATOM 3872 C CA . ARG A 1 509 ? -2.741 -8.063 24.949 1.00 85.69 509 ARG A CA 1
ATOM 3873 C C . ARG A 1 509 ? -2.617 -8.870 26.237 1.00 85.69 509 ARG A C 1
ATOM 3875 O O . ARG A 1 509 ? -3.604 -9.077 26.938 1.00 85.69 509 ARG A O 1
ATOM 3882 N N . ALA A 1 510 ? -1.414 -9.328 26.562 1.00 88.25 510 ALA A N 1
ATOM 3883 C CA . ALA A 1 510 ? -1.165 -9.899 27.879 1.00 88.25 510 ALA A CA 1
ATOM 3884 C C . ALA A 1 510 ? -1.192 -8.773 28.922 1.00 88.25 510 ALA A C 1
ATOM 3886 O O . ALA A 1 510 ? -0.446 -7.803 28.801 1.00 88.25 510 ALA A O 1
ATOM 3887 N N . ILE A 1 511 ? -2.070 -8.891 29.915 1.00 91.62 511 ILE A N 1
ATOM 3888 C CA . ILE A 1 511 ? -2.173 -7.964 31.042 1.00 91.62 511 ILE A CA 1
ATOM 3889 C C . ILE A 1 511 ? -2.182 -8.798 32.317 1.00 91.62 511 ILE A C 1
ATOM 3891 O O . ILE A 1 511 ? -3.151 -9.504 32.599 1.00 91.62 511 ILE A O 1
ATOM 3895 N N . ASP A 1 512 ? -1.106 -8.712 33.091 1.00 93.19 512 ASP A N 1
ATOM 3896 C CA . ASP A 1 512 ? -1.028 -9.349 34.403 1.00 93.19 512 ASP A CA 1
ATOM 3897 C C . ASP A 1 512 ? -1.635 -8.456 35.483 1.00 93.19 512 ASP A C 1
ATOM 3899 O O . ASP A 1 512 ? -1.515 -7.231 35.432 1.00 93.19 512 ASP A O 1
ATOM 3903 N N . ASN A 1 513 ? -2.249 -9.074 36.495 1.00 95.56 513 ASN A N 1
ATOM 3904 C CA . ASN A 1 513 ? -2.899 -8.370 37.607 1.00 95.56 513 ASN A CA 1
ATOM 3905 C C . ASN A 1 513 ? -3.924 -7.318 37.141 1.00 95.56 513 ASN A C 1
ATOM 3907 O O . ASN A 1 513 ? -4.000 -6.232 37.713 1.00 95.56 513 ASN A O 1
ATOM 3911 N N . ALA A 1 514 ? -4.701 -7.632 36.102 1.00 96.75 514 ALA A N 1
ATOM 3912 C CA . ALA A 1 514 ? -5.732 -6.752 35.576 1.00 96.75 514 ALA A CA 1
ATOM 3913 C C . ALA A 1 514 ? -6.829 -6.510 36.625 1.00 96.75 514 ALA A C 1
ATOM 3915 O O . ALA A 1 514 ? -7.452 -7.451 37.132 1.00 96.75 514 ALA A O 1
ATOM 3916 N N . VAL A 1 515 ? -7.090 -5.240 36.927 1.00 98.00 515 VAL A N 1
ATOM 3917 C CA . VAL A 1 515 ? -8.127 -4.804 37.865 1.00 98.00 515 VAL A CA 1
ATOM 3918 C C . VAL A 1 515 ? -8.945 -3.693 37.226 1.00 98.00 515 VAL A C 1
ATOM 3920 O O . VAL A 1 515 ? -8.404 -2.705 36.736 1.00 98.00 515 VAL A O 1
ATOM 3923 N N . VAL A 1 516 ? -10.266 -3.850 37.250 1.00 98.50 516 VAL A N 1
ATOM 3924 C CA . VAL A 1 516 ? -11.210 -2.813 36.830 1.00 98.50 516 VAL A CA 1
ATOM 3925 C C . VAL A 1 516 ? -11.754 -2.118 38.065 1.00 98.50 516 VAL A C 1
ATOM 3927 O O . VAL A 1 516 ? -12.197 -2.781 39.000 1.00 98.50 516 VAL A O 1
ATOM 3930 N N . THR A 1 517 ? -11.753 -0.791 38.051 1.00 98.25 517 THR A N 1
ATOM 3931 C CA . THR A 1 517 ? -12.398 0.045 39.069 1.00 98.25 517 THR A CA 1
ATOM 3932 C C . THR A 1 517 ? -13.440 0.942 38.424 1.00 98.25 517 THR A C 1
ATOM 3934 O O . THR A 1 517 ? -13.243 1.421 37.314 1.00 98.25 517 THR A O 1
ATOM 3937 N N . ASP A 1 518 ? -14.558 1.160 39.100 1.00 98.31 518 ASP A N 1
ATOM 3938 C CA . ASP A 1 518 ? -15.689 1.940 38.605 1.00 98.31 518 ASP A CA 1
ATOM 3939 C C . ASP A 1 518 ? -16.324 2.675 39.785 1.00 98.31 518 ASP A C 1
ATOM 3941 O O . ASP A 1 518 ? -16.691 2.057 40.786 1.00 98.31 518 ASP A O 1
ATOM 3945 N N . MET A 1 519 ? -16.396 4.002 39.709 1.00 97.25 519 MET A N 1
ATOM 3946 C CA . MET A 1 519 ? -17.051 4.793 40.747 1.00 97.25 519 MET A CA 1
ATOM 3947 C C . MET A 1 519 ? -18.518 4.959 40.370 1.00 97.25 519 MET A C 1
ATOM 3949 O O . MET A 1 519 ? -18.853 5.853 39.591 1.00 97.25 519 MET A O 1
ATOM 3953 N N . ILE A 1 520 ? -19.382 4.121 40.946 1.00 97.19 520 ILE A N 1
ATOM 3954 C CA . ILE A 1 520 ? -20.819 4.154 40.681 1.00 97.19 520 ILE A CA 1
ATOM 3955 C C . ILE A 1 520 ? -21.348 5.569 40.999 1.00 97.19 520 ILE A C 1
ATOM 3957 O O . ILE A 1 520 ? -21.132 6.073 42.102 1.00 97.19 520 ILE A O 1
ATOM 3961 N N . PRO A 1 521 ? -22.001 6.252 40.041 1.00 97.38 521 PRO A N 1
ATOM 3962 C CA . PRO A 1 521 ? -22.488 7.614 40.247 1.00 97.38 521 PRO A CA 1
ATOM 3963 C C . PRO A 1 521 ? -23.549 7.752 41.348 1.00 97.38 521 PRO A C 1
ATOM 3965 O O . PRO A 1 521 ? -24.419 6.897 41.498 1.00 97.38 521 PRO A O 1
ATOM 3968 N N . GLU A 1 522 ? -23.568 8.907 42.022 1.00 95.06 522 GLU A N 1
ATOM 3969 C CA . GLU A 1 522 ? -24.531 9.196 43.091 1.00 95.06 522 GLU A CA 1
ATOM 3970 C C . GLU A 1 522 ? -25.994 9.121 42.630 1.00 95.06 522 GLU A C 1
ATOM 3972 O O . GLU A 1 522 ? -26.435 9.767 41.667 1.00 95.06 522 GLU A O 1
ATOM 3977 N N . GLY A 1 523 ? -26.790 8.389 43.403 1.00 93.12 523 GLY A N 1
ATOM 3978 C CA . GLY A 1 523 ? -28.185 8.095 43.110 1.00 93.12 523 GLY A CA 1
ATOM 3979 C C . GLY A 1 523 ? -28.372 6.853 42.244 1.00 93.12 523 GLY A C 1
ATOM 3980 O O . GLY A 1 523 ? -29.416 6.720 41.597 1.00 93.12 523 GLY A O 1
ATOM 3981 N N . LEU A 1 524 ? -27.339 6.009 42.183 1.00 97.12 524 LEU A N 1
ATOM 3982 C CA . LEU A 1 524 ? -27.366 4.639 41.702 1.00 97.12 524 LEU A CA 1
ATOM 3983 C C . LEU A 1 524 ? -26.869 3.714 42.818 1.00 97.12 524 LEU A C 1
ATOM 3985 O O . LEU A 1 524 ? -25.978 4.071 43.583 1.00 97.12 524 LEU A O 1
ATOM 3989 N N . THR A 1 525 ? -27.415 2.505 42.886 1.00 96.44 525 THR A N 1
ATOM 3990 C CA . THR A 1 525 ? -26.960 1.457 43.814 1.00 96.44 525 THR A CA 1
ATOM 3991 C C . THR A 1 525 ? -26.694 0.179 43.029 1.00 96.44 525 THR A C 1
ATOM 3993 O O . THR A 1 525 ? -27.512 -0.186 42.186 1.00 96.44 525 THR A O 1
ATOM 3996 N N . LEU A 1 526 ? -25.562 -0.498 43.266 1.00 97.06 526 LEU A N 1
ATOM 3997 C CA . LEU A 1 526 ? -25.274 -1.785 42.623 1.00 97.06 526 LEU A CA 1
ATOM 3998 C C . LEU A 1 526 ? -26.346 -2.816 42.994 1.00 97.06 526 LEU A C 1
ATOM 4000 O O . LEU A 1 526 ? -26.727 -2.942 44.154 1.00 97.06 526 LEU A O 1
ATOM 4004 N N . ILE A 1 527 ? -26.802 -3.576 42.003 1.00 96.81 527 ILE A N 1
ATOM 4005 C CA . ILE A 1 527 ? -27.601 -4.779 42.218 1.00 96.81 527 ILE A CA 1
ATOM 4006 C C . ILE A 1 527 ? -26.612 -5.947 42.324 1.00 96.81 527 ILE A C 1
ATOM 4008 O O . ILE A 1 527 ? -26.096 -6.402 41.306 1.00 96.81 527 ILE A O 1
ATOM 4012 N N . ASP A 1 528 ? -26.281 -6.383 43.540 1.00 89.38 528 ASP A N 1
ATOM 4013 C CA . ASP A 1 528 ? -25.143 -7.285 43.796 1.00 89.38 528 ASP A CA 1
ATOM 4014 C C . ASP A 1 528 ? -25.161 -8.577 42.955 1.00 89.38 528 ASP A C 1
ATOM 4016 O O . ASP A 1 528 ? -24.149 -8.965 42.379 1.00 89.38 528 ASP A O 1
ATOM 4020 N N . ASP A 1 529 ? -26.316 -9.218 42.793 1.00 91.88 529 ASP A N 1
ATOM 4021 C CA . ASP A 1 529 ? -26.466 -10.473 42.042 1.00 91.88 529 ASP A CA 1
ATOM 4022 C C . ASP A 1 529 ? -26.464 -10.303 40.508 1.00 91.88 529 ASP A C 1
ATOM 4024 O O . ASP A 1 529 ? -26.555 -11.284 39.764 1.00 91.88 529 ASP A O 1
ATOM 4028 N N . SER A 1 530 ? -26.322 -9.072 40.010 1.00 97.12 530 SER A N 1
ATOM 4029 C CA . SER A 1 530 ? -26.275 -8.774 38.573 1.00 97.12 530 SER A CA 1
ATOM 4030 C C . SER A 1 530 ? -24.878 -8.885 37.952 1.00 97.12 530 SER A C 1
ATOM 4032 O O . SER A 1 530 ? -24.769 -8.934 36.723 1.00 97.12 530 SER A O 1
ATOM 4034 N N . VAL A 1 531 ? -23.816 -8.918 38.768 1.00 98.19 531 VAL A N 1
ATOM 4035 C CA . VAL A 1 531 ? -22.429 -8.888 38.285 1.00 98.19 531 VAL A CA 1
ATOM 4036 C C . VAL A 1 531 ? -22.081 -10.192 37.569 1.00 98.19 531 VAL A C 1
ATOM 4038 O O . VAL A 1 531 ? -22.164 -11.288 38.128 1.00 98.19 531 VAL A O 1
ATOM 4041 N N . LYS A 1 532 ? -21.637 -10.077 36.318 1.00 97.94 532 LYS A N 1
ATOM 4042 C CA . LYS A 1 532 ? -21.198 -11.200 35.489 1.00 97.94 532 LYS A CA 1
ATOM 4043 C C . LYS A 1 532 ? -19.899 -10.882 34.767 1.00 97.94 532 LYS A C 1
ATOM 4045 O O . LYS A 1 532 ? -19.664 -9.736 34.396 1.00 97.94 532 LYS A O 1
ATOM 4050 N N . VAL A 1 533 ? -19.102 -11.916 34.515 1.00 97.88 533 VAL A N 1
ATOM 4051 C CA . VAL A 1 533 ? -17.940 -11.877 33.621 1.00 97.88 533 VAL A CA 1
ATOM 4052 C C . VAL A 1 533 ? -18.104 -12.936 32.551 1.00 97.88 533 VAL A C 1
ATOM 4054 O O . VAL A 1 533 ? -18.355 -14.100 32.856 1.00 97.88 533 VAL A O 1
ATOM 4057 N N . ASP A 1 534 ? -18.011 -12.520 31.291 1.00 97.12 534 ASP A N 1
ATOM 4058 C CA . ASP A 1 534 ? -18.225 -13.367 30.116 1.00 97.12 534 ASP A CA 1
ATOM 4059 C C . ASP A 1 534 ? -19.564 -14.144 30.194 1.00 97.12 534 ASP A C 1
ATOM 4061 O O . ASP A 1 534 ? -19.686 -15.282 29.748 1.00 97.12 534 ASP A O 1
ATOM 4065 N N . GLY A 1 535 ? -20.583 -13.527 30.808 1.00 96.31 535 GLY A N 1
ATOM 4066 C CA . GLY A 1 535 ? -21.921 -14.096 31.012 1.00 96.31 535 GLY A CA 1
ATOM 4067 C C . GLY A 1 535 ? -22.080 -15.017 32.231 1.00 96.31 535 GLY A C 1
ATOM 4068 O O . GLY A 1 535 ? -23.217 -15.312 32.608 1.00 96.31 535 GLY A O 1
ATOM 4069 N N . ALA A 1 536 ? -20.991 -15.431 32.882 1.00 96.44 536 ALA A N 1
ATOM 4070 C CA . ALA A 1 536 ? -21.021 -16.210 34.121 1.00 96.44 536 ALA A CA 1
ATOM 4071 C C . ALA A 1 536 ? -21.095 -15.297 35.354 1.00 96.44 536 ALA A C 1
ATOM 4073 O O . ALA A 1 536 ? -20.611 -14.172 35.311 1.00 96.44 536 ALA A O 1
ATOM 4074 N N . ALA A 1 537 ? -21.680 -15.770 36.459 1.00 95.50 537 ALA A N 1
ATOM 4075 C CA . ALA A 1 537 ? -21.739 -15.003 37.707 1.00 95.50 537 ALA A CA 1
ATOM 4076 C C . ALA A 1 537 ? -20.326 -14.626 38.193 1.00 95.50 537 ALA A C 1
ATOM 4078 O O . ALA A 1 537 ? -19.448 -15.486 38.281 1.00 95.50 537 ALA A O 1
ATOM 4079 N N . GLY A 1 538 ? -20.110 -13.343 38.487 1.00 90.88 538 GLY A N 1
ATOM 4080 C CA . GLY A 1 538 ? -18.833 -12.833 38.978 1.00 90.88 538 GLY A CA 1
ATOM 4081 C C . GLY A 1 538 ? -18.735 -12.938 40.499 1.00 90.88 538 GLY A C 1
ATOM 4082 O O . GLY A 1 538 ? -19.665 -12.564 41.202 1.00 90.88 538 GLY A O 1
ATOM 4083 N N . SER A 1 539 ? -17.603 -13.416 41.021 1.00 89.12 539 SER A N 1
ATOM 4084 C CA . SER A 1 539 ? -17.368 -13.549 42.472 1.00 89.12 539 SER A CA 1
ATOM 4085 C C . SER A 1 539 ? -16.139 -12.790 42.982 1.00 89.12 539 SER A C 1
ATOM 4087 O O . SER A 1 539 ? -15.898 -12.757 44.184 1.00 89.12 539 SER A O 1
ATOM 4089 N N . SER A 1 540 ? -15.344 -12.199 42.087 1.00 90.81 540 SER A N 1
ATOM 4090 C CA . SER A 1 540 ? -14.053 -11.569 42.411 1.00 90.81 540 SER A CA 1
ATOM 4091 C C . SER A 1 540 ? -14.143 -10.043 42.491 1.00 90.81 540 SER A C 1
ATOM 4093 O O . SER A 1 540 ? -13.216 -9.347 42.067 1.00 90.81 540 SER A O 1
ATOM 4095 N N . TYR A 1 541 ? -15.264 -9.521 42.995 1.00 94.56 541 TYR A N 1
ATOM 4096 C CA . TYR A 1 541 ? -15.485 -8.084 43.132 1.00 94.56 541 TYR A CA 1
ATOM 4097 C C . TYR A 1 541 ? -15.704 -7.653 44.581 1.00 94.56 541 TYR A C 1
ATOM 4099 O O . TYR A 1 541 ? -16.118 -8.437 45.433 1.00 94.56 541 TYR A O 1
ATOM 4107 N N . THR A 1 542 ? -15.425 -6.382 44.848 1.00 95.94 542 THR A N 1
ATOM 4108 C CA . THR A 1 542 ? -15.665 -5.724 46.135 1.00 95.94 542 THR A CA 1
ATOM 4109 C C . THR A 1 542 ? -16.356 -4.389 45.917 1.00 95.94 542 THR A C 1
ATOM 4111 O O . THR A 1 542 ? -16.063 -3.709 44.932 1.00 95.94 542 THR A O 1
ATOM 4114 N N . ILE A 1 543 ? -17.194 -3.986 46.873 1.00 94.62 543 ILE A N 1
ATOM 4115 C CA . ILE A 1 543 ? -17.784 -2.648 46.936 1.00 94.62 543 ILE A CA 1
ATOM 4116 C C . ILE A 1 543 ? -17.313 -1.939 48.202 1.00 94.62 543 ILE A C 1
ATOM 4118 O O . ILE A 1 543 ? -17.532 -2.429 49.309 1.00 94.62 543 ILE A O 1
ATOM 4122 N N . LEU A 1 544 ? -16.687 -0.771 48.042 1.00 94.94 544 LEU A N 1
ATOM 4123 C CA . LEU A 1 544 ? -16.351 0.133 49.143 1.00 94.94 544 LEU A CA 1
ATOM 4124 C C . LEU A 1 544 ? -17.027 1.488 48.906 1.00 94.94 544 LEU A C 1
ATOM 4126 O O . LEU A 1 544 ? -16.555 2.309 48.120 1.00 94.94 544 LEU A O 1
ATOM 4130 N N . GLY A 1 545 ? -18.159 1.722 49.574 1.00 93.25 545 GLY A N 1
ATOM 4131 C CA . GLY A 1 545 ? -19.015 2.870 49.269 1.00 93.25 545 GLY A CA 1
ATOM 4132 C C . GLY A 1 545 ? -19.632 2.719 47.877 1.00 93.25 545 GLY A C 1
ATOM 4133 O O . GLY A 1 545 ? -20.403 1.795 47.657 1.00 93.25 545 GLY A O 1
ATOM 4134 N N . GLN A 1 546 ? -19.274 3.606 46.946 1.00 95.19 546 GLN A N 1
ATOM 4135 C CA . GLN A 1 546 ? -19.677 3.519 45.533 1.00 95.19 546 GLN A CA 1
ATOM 4136 C C . GLN A 1 546 ? -18.576 2.961 44.618 1.00 95.19 546 GLN A C 1
ATOM 4138 O O . GLN A 1 546 ? -18.798 2.793 43.421 1.00 95.19 546 GLN A O 1
ATOM 4143 N N . LEU A 1 547 ? -17.389 2.670 45.157 1.00 97.44 547 LEU A N 1
ATOM 4144 C CA . LEU A 1 547 ? -16.292 2.125 44.369 1.00 97.44 547 LEU A CA 1
ATOM 4145 C C . LEU A 1 547 ? -16.499 0.623 44.157 1.00 97.44 547 LEU A C 1
ATOM 4147 O O . LEU A 1 547 ? -16.344 -0.165 45.094 1.00 97.44 547 LEU A O 1
ATOM 4151 N N . PHE A 1 548 ? -16.824 0.247 42.923 1.00 97.75 548 PHE A N 1
ATOM 4152 C CA . PHE A 1 548 ? -16.813 -1.124 42.431 1.00 97.75 548 PHE A CA 1
ATOM 4153 C C . PHE A 1 548 ? -15.417 -1.482 41.932 1.00 97.75 548 PHE A C 1
ATOM 4155 O O . PHE A 1 548 ? -14.854 -0.783 41.094 1.00 97.75 548 PHE A O 1
ATOM 4162 N N . THR A 1 549 ? -14.871 -2.590 42.426 1.00 98.06 549 THR A N 1
ATOM 4163 C CA . THR A 1 549 ? -13.567 -3.112 42.001 1.00 98.06 549 THR A CA 1
ATOM 4164 C C . THR A 1 549 ? -13.712 -4.575 41.625 1.00 98.06 549 THR A C 1
ATOM 4166 O O . THR A 1 549 ? -14.172 -5.357 42.451 1.00 98.06 549 THR A O 1
ATOM 4169 N N . TYR A 1 550 ? -13.283 -4.962 40.423 1.00 98.12 550 TYR A N 1
ATOM 4170 C CA . TYR A 1 550 ? -13.257 -6.348 39.953 1.00 98.12 550 TYR A CA 1
ATOM 4171 C C . TYR A 1 550 ? -11.823 -6.774 39.623 1.00 98.12 550 TYR A C 1
ATOM 4173 O O . TYR A 1 550 ? -11.157 -6.134 38.809 1.00 98.12 550 TYR A O 1
ATOM 4181 N N . SER A 1 551 ? -11.359 -7.883 40.205 1.00 97.69 551 SER A N 1
ATOM 4182 C CA . SER A 1 551 ? -10.050 -8.465 39.886 1.00 97.69 551 SER A CA 1
ATOM 4183 C C . SER A 1 551 ? -10.177 -9.544 38.808 1.00 97.69 551 SER A C 1
ATOM 4185 O O . SER A 1 551 ? -10.820 -10.574 39.021 1.00 97.69 551 SER A O 1
ATOM 4187 N N . LEU A 1 552 ? -9.575 -9.300 37.640 1.00 96.81 552 LEU A N 1
ATOM 4188 C CA . LEU A 1 552 ? -9.544 -10.231 36.505 1.00 96.81 552 LEU A CA 1
ATOM 4189 C C . LEU A 1 552 ? -8.308 -11.148 36.526 1.00 96.81 552 LEU A C 1
ATOM 4191 O O . LEU A 1 552 ? -8.309 -12.174 35.848 1.00 96.81 552 LEU A O 1
ATOM 4195 N N . GLY A 1 553 ? -7.277 -10.810 37.308 1.00 95.69 553 GLY A N 1
ATOM 4196 C CA . GLY A 1 553 ? -6.012 -11.549 37.333 1.00 95.69 553 GLY A CA 1
ATOM 4197 C C . GLY A 1 553 ? -5.220 -11.370 36.035 1.00 95.69 553 GLY A C 1
ATOM 4198 O O . GLY A 1 553 ? -5.251 -10.299 35.437 1.00 95.69 553 GLY A O 1
ATOM 4199 N N . SER A 1 554 ? -4.492 -12.398 35.601 1.00 94.88 554 SER A N 1
ATOM 4200 C CA . SER A 1 554 ? -3.792 -12.373 34.311 1.00 94.88 554 SER A CA 1
ATOM 4201 C C . SER A 1 554 ? -4.741 -12.717 33.166 1.00 94.88 554 SER A C 1
ATOM 4203 O O . SER A 1 554 ? -5.373 -13.775 33.171 1.00 94.88 554 SER A O 1
ATOM 4205 N N . ILE A 1 555 ? -4.822 -11.837 32.168 1.00 93.31 555 ILE A N 1
ATOM 4206 C CA . ILE A 1 555 ? -5.667 -12.006 30.984 1.00 93.31 555 ILE A CA 1
ATOM 4207 C C . ILE A 1 555 ? -4.845 -11.857 29.704 1.00 93.31 555 ILE A C 1
ATOM 4209 O O . ILE A 1 555 ? -3.951 -11.023 29.615 1.00 93.31 555 ILE A O 1
ATOM 4213 N N . THR A 1 556 ? -5.177 -12.655 28.695 1.00 89.88 556 THR A N 1
ATOM 4214 C CA . THR A 1 556 ? -4.655 -12.523 27.321 1.00 89.88 556 THR A CA 1
ATOM 4215 C C . THR A 1 556 ? -5.770 -12.272 26.313 1.00 89.88 556 THR A C 1
ATOM 4217 O O . THR A 1 556 ? -5.541 -11.705 25.253 1.00 89.88 556 THR A O 1
ATOM 4220 N N . GLU A 1 557 ? -6.994 -12.657 26.665 1.00 90.94 557 GLU A N 1
ATOM 4221 C CA . GLU A 1 557 ? -8.186 -12.504 25.843 1.00 90.94 557 GLU A CA 1
ATOM 4222 C C . GLU A 1 557 ? -9.048 -11.333 26.312 1.00 90.94 557 GLU A C 1
ATOM 4224 O O . GLU A 1 557 ? -8.916 -10.835 27.436 1.00 90.94 557 GLU A O 1
ATOM 4229 N N . LYS A 1 558 ? -9.987 -10.947 25.448 1.00 94.19 558 LYS A N 1
ATOM 4230 C CA . LYS A 1 558 ? -11.052 -10.003 25.781 1.00 94.19 558 LYS A CA 1
ATOM 4231 C C . LYS A 1 558 ? -11.896 -10.531 26.945 1.00 94.19 558 LYS A C 1
ATOM 4233 O O . LYS A 1 558 ? -12.306 -11.692 26.928 1.00 94.19 558 LYS A O 1
ATOM 4238 N N . LYS A 1 559 ? -12.224 -9.654 27.894 1.00 97.56 559 LYS A N 1
ATOM 4239 C CA . LYS A 1 559 ? -13.162 -9.904 28.997 1.00 97.56 559 LYS A CA 1
ATOM 4240 C C . LYS A 1 559 ? -14.331 -8.939 28.950 1.00 97.56 559 LYS A C 1
ATOM 4242 O O . LYS A 1 559 ? -14.152 -7.776 28.607 1.00 97.56 559 LYS A O 1
ATOM 4247 N N . VAL A 1 560 ? -15.524 -9.410 29.295 1.00 98.44 560 VAL A N 1
ATOM 4248 C CA . VAL A 1 560 ? -16.729 -8.574 29.355 1.00 98.44 560 VAL A CA 1
ATOM 4249 C C . VAL A 1 560 ? -17.322 -8.650 30.751 1.00 98.44 560 VAL A C 1
ATOM 4251 O O . VAL A 1 560 ? -17.822 -9.697 31.150 1.00 98.44 560 VAL A O 1
ATOM 4254 N N . ILE A 1 561 ? -17.286 -7.541 31.483 1.00 98.50 561 ILE A N 1
ATOM 4255 C CA . ILE A 1 561 ? -17.938 -7.390 32.784 1.00 98.50 561 ILE A CA 1
ATOM 4256 C C . ILE A 1 561 ? -19.289 -6.715 32.556 1.00 98.50 561 ILE A C 1
ATOM 4258 O O . ILE A 1 561 ? -19.349 -5.636 31.971 1.00 98.50 561 ILE A O 1
ATOM 4262 N N . THR A 1 562 ? -20.374 -7.312 33.036 1.00 98.50 562 THR A N 1
ATOM 4263 C CA . THR A 1 562 ? -21.702 -6.683 33.033 1.00 98.50 562 THR A CA 1
ATOM 4264 C C . THR A 1 562 ? -22.246 -6.599 34.443 1.00 98.50 562 THR A C 1
ATOM 4266 O O . THR A 1 562 ? -22.089 -7.547 35.207 1.00 98.50 562 THR A O 1
ATOM 4269 N N . PHE A 1 563 ? -22.918 -5.506 34.779 1.00 98.25 563 PHE A N 1
ATOM 4270 C CA . PHE A 1 563 ? -23.629 -5.354 36.046 1.00 98.25 563 PHE A CA 1
ATOM 4271 C C . PHE A 1 563 ? -24.757 -4.338 35.894 1.00 98.25 563 PHE A C 1
ATOM 4273 O O . PHE A 1 563 ? -24.751 -3.524 34.974 1.00 98.25 563 PHE A O 1
ATOM 4280 N N . SER A 1 564 ? -25.714 -4.364 36.808 1.00 98.44 564 SER A N 1
ATOM 4281 C CA . SER A 1 564 ? -26.852 -3.456 36.832 1.00 98.44 564 SER A CA 1
ATOM 4282 C C . SER A 1 564 ? -26.820 -2.595 38.087 1.00 98.44 564 SER A C 1
ATOM 4284 O O . SER A 1 564 ? -26.452 -3.054 39.167 1.00 98.44 564 SER A O 1
ATOM 4286 N N . THR A 1 565 ? -27.267 -1.351 37.964 1.00 98.38 565 THR A N 1
ATOM 4287 C CA . THR A 1 565 ? -27.508 -0.472 39.112 1.00 98.38 565 THR A CA 1
ATOM 4288 C C . THR A 1 565 ? -28.966 -0.048 39.155 1.00 98.38 565 THR A C 1
ATOM 4290 O O . THR A 1 565 ? -29.491 0.410 38.139 1.00 98.38 565 THR A O 1
ATOM 4293 N N . SER A 1 566 ? -29.619 -0.133 40.310 1.00 96.69 566 SER A N 1
ATOM 4294 C CA . SER A 1 566 ? -30.926 0.492 40.509 1.00 96.69 566 SER A CA 1
ATOM 4295 C C . SER A 1 566 ? -30.765 2.005 40.579 1.00 96.69 566 SER A C 1
ATOM 4297 O O . SER A 1 566 ? -29.813 2.499 41.183 1.00 96.69 566 SER A O 1
ATOM 4299 N N . VAL A 1 567 ? -31.703 2.738 39.995 1.00 94.38 567 VAL A N 1
ATOM 4300 C CA . VAL A 1 567 ? -31.749 4.199 40.087 1.00 94.38 567 VAL A CA 1
ATOM 4301 C C . VAL A 1 567 ? -32.593 4.596 41.291 1.00 94.38 567 VAL A C 1
ATOM 4303 O O . VAL A 1 567 ? -33.666 4.033 41.516 1.00 94.38 567 VAL A O 1
ATOM 4306 N N . ASP A 1 568 ? -32.137 5.593 42.039 1.00 91.50 568 ASP A N 1
ATOM 4307 C CA . ASP A 1 568 ? -32.849 6.072 43.215 1.00 91.50 568 ASP A CA 1
ATOM 4308 C C . ASP A 1 568 ? -34.275 6.539 42.904 1.00 91.50 568 ASP A C 1
ATOM 4310 O O . ASP A 1 568 ? -34.543 7.295 41.966 1.00 91.50 568 ASP A O 1
ATOM 4314 N N . GLN A 1 569 ? -35.191 6.167 43.798 1.00 83.50 569 GLN A N 1
ATOM 4315 C CA . GLN A 1 569 ? -36.610 6.519 43.748 1.00 83.50 569 GLN A CA 1
ATOM 4316 C C . GLN A 1 569 ? -36.858 8.035 43.596 1.00 83.50 569 GLN A C 1
ATOM 4318 O O . GLN A 1 569 ? -37.832 8.451 42.966 1.00 83.50 569 GLN A O 1
ATOM 4323 N N . SER A 1 570 ? -35.982 8.869 44.166 1.00 82.75 570 SER A N 1
ATOM 4324 C CA . SER A 1 570 ? -36.082 10.334 44.128 1.00 82.75 570 SER A CA 1
ATOM 4325 C C . SER A 1 570 ? -36.012 10.906 42.709 1.00 82.75 570 SER A C 1
ATOM 4327 O O . SER A 1 570 ? -36.644 11.926 42.439 1.00 82.75 570 SER A O 1
ATOM 4329 N N . VAL A 1 571 ? -35.319 10.231 41.786 1.00 87.25 571 VAL A N 1
ATOM 4330 C CA . VAL A 1 571 ? -35.223 10.638 40.378 1.00 87.25 571 VAL A CA 1
ATOM 4331 C C . VAL A 1 571 ? -36.583 10.502 39.701 1.00 87.25 571 VAL A C 1
ATOM 4333 O O . VAL A 1 571 ? -37.053 11.435 39.052 1.00 87.25 571 VAL A O 1
ATOM 4336 N N . TYR A 1 572 ? -37.267 9.380 39.931 1.00 78.06 572 TYR A N 1
ATOM 4337 C CA . TYR A 1 572 ? -38.571 9.075 39.331 1.00 78.06 572 TYR A CA 1
ATOM 4338 C C . TYR A 1 572 ? -39.725 9.908 39.867 1.00 78.06 572 TYR A C 1
ATOM 4340 O O . TYR A 1 572 ? -40.747 10.038 39.192 1.00 78.06 572 TYR A O 1
ATOM 4348 N N . ASN A 1 573 ? -39.547 10.498 41.046 1.00 78.12 573 ASN A N 1
ATOM 4349 C CA . ASN A 1 573 ? -40.493 11.415 41.669 1.00 78.12 573 ASN A CA 1
ATOM 4350 C C . ASN A 1 573 ? -40.294 12.868 41.184 1.00 78.12 573 ASN A C 1
ATOM 4352 O O . ASN A 1 573 ? -40.619 13.812 41.902 1.00 78.12 573 ASN A O 1
ATOM 4356 N N . SER A 1 574 ? -39.752 13.060 39.976 1.00 80.50 574 SER A N 1
ATOM 4357 C CA . SER A 1 574 ? -39.503 14.368 39.363 1.00 80.50 574 SER A CA 1
ATOM 4358 C C . SER A 1 574 ? -39.770 14.356 37.848 1.00 80.50 574 SER A C 1
ATOM 4360 O O . SER A 1 574 ? -39.957 13.299 37.247 1.00 80.50 574 SER A O 1
ATOM 4362 N N . ASN A 1 575 ? -39.802 15.541 37.230 1.00 84.38 575 ASN A N 1
ATOM 4363 C CA . ASN A 1 575 ? -39.792 15.735 35.769 1.00 84.38 575 ASN A CA 1
ATOM 4364 C C . ASN A 1 575 ? -38.399 16.121 35.246 1.00 84.38 575 ASN A C 1
ATOM 4366 O O . ASN A 1 575 ? -38.251 16.550 34.102 1.00 84.38 575 ASN A O 1
ATOM 4370 N N . ASN A 1 576 ? -37.384 16.040 36.106 1.00 86.94 576 ASN A N 1
ATOM 4371 C CA . ASN A 1 576 ? -36.056 16.534 35.797 1.00 86.94 576 ASN A CA 1
ATOM 4372 C C . ASN A 1 576 ? -35.246 15.421 35.148 1.00 86.94 576 ASN A C 1
ATOM 4374 O O . ASN A 1 576 ? -35.058 14.356 35.735 1.00 86.94 576 ASN A O 1
ATOM 4378 N N . HIS A 1 577 ? -34.728 15.692 33.953 1.00 89.69 577 HIS A N 1
ATOM 4379 C CA . HIS A 1 577 ? -33.736 14.828 33.337 1.00 89.69 577 HIS A CA 1
ATOM 4380 C C . HIS A 1 577 ? -32.493 14.744 34.229 1.00 89.69 577 HIS A C 1
ATOM 4382 O O . HIS A 1 577 ? -31.947 15.773 34.637 1.00 89.69 577 HIS A O 1
ATOM 4388 N N . LYS A 1 578 ? -32.031 13.525 34.506 1.00 93.06 578 LYS A N 1
ATOM 4389 C CA . LYS A 1 578 ? -30.776 13.273 35.215 1.00 93.06 578 LYS A CA 1
ATOM 4390 C C . LYS A 1 578 ? -29.861 12.450 34.323 1.00 93.06 578 LYS A C 1
ATOM 4392 O O . LYS A 1 578 ? -30.259 11.400 33.833 1.00 93.06 578 LYS A O 1
ATOM 4397 N N . ASN A 1 579 ? -28.634 12.921 34.131 1.00 96.38 579 ASN A N 1
ATOM 4398 C CA . ASN A 1 579 ? -27.615 12.200 33.380 1.00 96.38 579 ASN A CA 1
ATOM 4399 C C . ASN A 1 579 ? -26.584 11.595 34.336 1.00 96.38 579 ASN A C 1
ATOM 4401 O O . ASN A 1 579 ? -26.074 12.281 35.223 1.00 96.38 579 ASN A O 1
ATOM 4405 N N . TYR A 1 580 ? -26.273 10.320 34.133 1.00 97.44 580 TYR A N 1
ATOM 4406 C CA . TYR A 1 580 ? -25.298 9.564 34.903 1.00 97.44 580 TYR A CA 1
ATOM 4407 C C . TYR A 1 580 ? -24.053 9.330 34.059 1.00 97.44 580 TYR A C 1
ATOM 4409 O O . TYR A 1 580 ? -24.034 8.445 33.208 1.00 97.44 580 TYR A O 1
ATOM 4417 N N . ASN A 1 581 ? -23.013 10.126 34.300 1.00 97.38 581 ASN A N 1
ATOM 4418 C CA . ASN A 1 581 ? -21.696 9.894 33.716 1.00 97.38 581 ASN A CA 1
ATOM 4419 C C . ASN A 1 581 ? -20.958 8.884 34.584 1.00 97.38 581 ASN A C 1
ATOM 4421 O O . ASN A 1 581 ? -20.660 9.185 35.738 1.00 97.38 581 ASN A O 1
ATOM 4425 N N . ASN A 1 582 ? -20.681 7.708 34.035 1.00 98.06 582 ASN A N 1
ATOM 4426 C CA . ASN A 1 582 ? -19.947 6.667 34.731 1.00 98.06 582 ASN A CA 1
ATOM 4427 C C . ASN A 1 582 ? -18.622 6.377 34.018 1.00 98.06 582 ASN A C 1
ATOM 4429 O O . ASN A 1 582 ? -18.602 6.269 32.792 1.00 98.06 582 ASN A O 1
ATOM 4433 N N . THR A 1 583 ? -17.546 6.213 34.785 1.00 98.12 583 THR A N 1
ATOM 4434 C CA . THR A 1 583 ? -16.183 5.971 34.301 1.00 98.12 583 THR A CA 1
ATOM 4435 C C . THR A 1 583 ? -15.642 4.687 34.907 1.00 98.12 583 THR A C 1
ATOM 4437 O O . THR A 1 583 ? -15.605 4.551 36.130 1.00 98.12 583 THR A O 1
ATOM 4440 N N . ALA A 1 584 ? -15.170 3.786 34.048 1.00 98.31 584 ALA A N 1
ATOM 4441 C CA . ALA A 1 584 ? -14.406 2.617 34.455 1.00 98.31 584 ALA A CA 1
ATOM 4442 C C . ALA A 1 584 ? -12.930 2.814 34.108 1.00 98.31 584 ALA A C 1
ATOM 4444 O O . ALA A 1 584 ? -12.605 3.286 33.021 1.00 98.31 584 ALA A O 1
ATOM 4445 N N . SER A 1 585 ? -12.049 2.405 35.011 1.00 98.00 585 SER A N 1
ATOM 4446 C CA . SER A 1 585 ? -10.597 2.476 34.869 1.00 98.00 585 SER A CA 1
ATOM 4447 C C . SER A 1 585 ? -9.993 1.080 34.941 1.00 98.00 585 SER A C 1
ATOM 4449 O O . SER A 1 585 ? -10.425 0.258 35.751 1.00 98.00 585 SER A O 1
ATOM 4451 N N . LEU A 1 586 ? -8.976 0.826 34.121 1.00 97.56 586 LEU A N 1
ATOM 4452 C CA . LEU A 1 586 ? -8.202 -0.410 34.104 1.00 97.56 586 LEU A CA 1
ATOM 4453 C C . LEU A 1 586 ? -6.805 -0.150 34.665 1.00 97.56 586 LEU A C 1
ATOM 4455 O O . LEU A 1 586 ? -6.116 0.768 34.227 1.00 97.56 586 LEU A O 1
ATOM 4459 N N . THR A 1 587 ? -6.365 -1.010 35.575 1.00 96.06 587 THR A N 1
ATOM 4460 C CA . THR A 1 587 ? -4.965 -1.115 35.986 1.00 96.06 587 THR A CA 1
ATOM 4461 C C . THR A 1 587 ? -4.456 -2.532 35.754 1.00 96.06 587 THR A C 1
ATOM 4463 O O . THR A 1 587 ? -5.234 -3.474 35.602 1.00 96.06 587 THR A O 1
ATOM 4466 N N . GLY A 1 588 ? -3.138 -2.677 35.686 1.00 94.19 588 GLY A N 1
ATOM 4467 C CA . GLY A 1 588 ? -2.455 -3.945 35.465 1.00 94.19 588 GLY A CA 1
ATOM 4468 C C . GLY A 1 588 ? -0.995 -3.702 35.109 1.00 94.19 588 GLY A C 1
ATOM 4469 O O . GLY A 1 588 ? -0.595 -2.572 34.821 1.00 94.19 588 GLY A O 1
ATOM 4470 N N . ASN A 1 589 ? -0.184 -4.754 35.123 1.00 90.56 589 ASN A N 1
ATOM 4471 C CA . ASN A 1 589 ? 1.208 -4.652 34.705 1.00 90.56 589 ASN A CA 1
ATOM 4472 C C . ASN A 1 589 ? 1.263 -4.199 33.241 1.00 90.56 589 ASN A C 1
ATOM 4474 O O . ASN A 1 589 ? 0.644 -4.815 32.375 1.00 90.56 589 ASN A O 1
ATOM 4478 N N . GLY A 1 590 ? 1.999 -3.120 32.979 1.00 84.12 590 GLY A N 1
ATOM 4479 C CA . GLY A 1 590 ? 2.130 -2.560 31.637 1.00 84.12 590 GLY A CA 1
ATOM 4480 C C . GLY A 1 590 ? 0.885 -1.835 31.128 1.00 84.12 590 GLY A C 1
ATOM 4481 O O . GLY A 1 590 ? 0.893 -1.430 29.982 1.00 84.12 590 GLY A O 1
ATOM 4482 N N . VAL A 1 591 ? -0.172 -1.630 31.919 1.00 91.06 591 VAL A N 1
ATOM 4483 C CA . VAL A 1 591 ? -1.275 -0.734 31.528 1.00 91.06 591 VAL A CA 1
ATOM 4484 C C . VAL A 1 591 ? -0.921 0.691 31.966 1.00 91.06 591 VAL A C 1
ATOM 4486 O O . VAL A 1 591 ? -0.663 0.887 33.153 1.00 91.06 591 VAL A O 1
ATOM 4489 N N . PRO A 1 592 ? -0.913 1.694 31.069 1.00 91.81 592 PRO A N 1
ATOM 4490 C CA . PRO A 1 592 ? -0.630 3.072 31.442 1.00 91.81 592 PRO A CA 1
ATOM 4491 C C . PRO A 1 592 ? -1.610 3.628 32.467 1.00 91.81 592 PRO A C 1
ATOM 4493 O O . PRO A 1 592 ? -2.821 3.391 32.392 1.00 91.81 592 PRO A O 1
ATOM 4496 N N . ASP A 1 593 ? -1.078 4.426 33.387 1.00 91.62 593 ASP A N 1
ATOM 4497 C CA . ASP A 1 593 ? -1.861 5.092 34.419 1.00 91.62 593 ASP A CA 1
ATOM 4498 C C . ASP A 1 593 ? -2.969 5.960 33.807 1.00 91.62 593 ASP A C 1
ATOM 4500 O O . ASP A 1 593 ? -2.766 6.687 32.833 1.00 91.62 593 ASP A O 1
ATOM 4504 N N . GLY A 1 594 ? -4.164 5.888 34.394 1.00 92.06 594 GLY A N 1
ATOM 4505 C CA . GLY A 1 594 ? -5.330 6.643 33.929 1.00 92.06 594 GLY A CA 1
ATOM 4506 C C . GLY A 1 594 ? -6.077 6.021 32.744 1.00 92.06 594 GLY A C 1
ATOM 4507 O O . GLY A 1 594 ? -7.046 6.622 32.276 1.00 92.06 594 GLY A O 1
ATOM 4508 N N . THR A 1 595 ? -5.689 4.823 32.283 1.00 95.69 595 THR A N 1
ATOM 4509 C CA . THR A 1 595 ? -6.448 4.069 31.269 1.00 95.69 595 THR A CA 1
ATOM 4510 C C . THR A 1 595 ? -7.889 3.870 31.736 1.00 95.69 595 THR A C 1
ATOM 4512 O O . THR A 1 595 ? -8.153 3.160 32.705 1.00 95.69 595 THR A O 1
ATOM 4515 N N 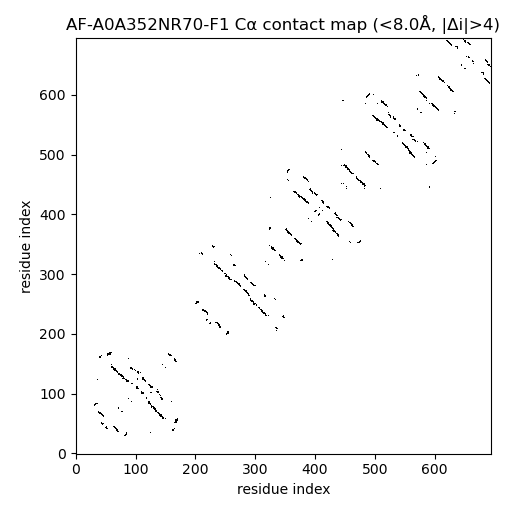. SER A 1 596 ? -8.830 4.521 31.057 1.00 96.69 596 SER A N 1
ATOM 4516 C CA . SER A 1 596 ? -10.238 4.556 31.443 1.00 96.69 596 SER A CA 1
ATOM 4517 C C . SER A 1 596 ? -11.141 4.811 30.242 1.00 96.69 596 SER A C 1
ATOM 4519 O O . SER A 1 596 ? -10.681 5.258 29.190 1.00 96.69 596 SER A O 1
ATOM 4521 N N . ASP A 1 597 ? -12.426 4.512 30.408 1.00 97.94 597 ASP A N 1
ATOM 4522 C CA . ASP A 1 597 ? -13.474 4.893 29.469 1.00 97.94 597 ASP A CA 1
ATOM 4523 C C . ASP A 1 597 ? -14.759 5.281 30.210 1.00 97.94 597 ASP A C 1
ATOM 4525 O O . ASP A 1 597 ? -15.057 4.766 31.297 1.00 97.94 597 ASP A O 1
ATOM 4529 N N . SER A 1 598 ? -15.522 6.198 29.617 1.00 97.44 598 SER A N 1
ATOM 4530 C CA . SER A 1 598 ? -16.680 6.827 30.251 1.00 97.44 598 SER A CA 1
ATOM 4531 C C . SER A 1 598 ? -17.895 6.819 29.340 1.00 97.44 598 SER A C 1
ATOM 4533 O O . SER A 1 598 ? -17.795 7.055 28.140 1.00 97.44 598 SER A O 1
ATOM 4535 N N . VAL A 1 599 ? -19.077 6.661 29.930 1.00 98.38 599 VAL A N 1
ATOM 4536 C CA . VAL A 1 599 ? -20.343 6.781 29.205 1.00 98.38 599 VAL A CA 1
ATOM 4537 C C . VAL A 1 599 ? -21.377 7.527 30.044 1.00 98.38 599 VAL A C 1
ATOM 4539 O O . VAL A 1 599 ? -21.465 7.341 31.259 1.00 98.38 599 VAL A O 1
ATOM 4542 N N . GLY A 1 600 ? -22.142 8.397 29.386 1.00 97.50 600 GLY A N 1
ATOM 4543 C CA . GLY A 1 600 ? -23.278 9.105 29.969 1.00 97.50 600 GLY A CA 1
ATOM 4544 C C . GLY A 1 600 ? -24.582 8.378 29.665 1.00 97.50 600 GLY A C 1
ATOM 4545 O O . GLY A 1 600 ? -24.871 8.098 28.503 1.00 97.50 600 GLY A O 1
ATOM 4546 N N . VAL A 1 601 ? -25.372 8.081 30.694 1.00 97.69 601 VAL A N 1
ATOM 4547 C CA . VAL A 1 601 ? -26.707 7.492 30.549 1.00 97.69 601 VAL A CA 1
ATOM 4548 C C . VAL A 1 601 ? -27.751 8.443 31.120 1.00 97.69 601 VAL A C 1
ATOM 4550 O O . VAL A 1 601 ? -27.774 8.729 32.318 1.00 97.69 601 VAL A O 1
ATOM 4553 N N . GLY A 1 602 ? -28.636 8.918 30.249 1.00 95.06 602 GLY A N 1
ATOM 4554 C CA . GLY A 1 602 ? -29.730 9.811 30.604 1.00 95.06 602 GLY A CA 1
ATOM 4555 C C . GLY A 1 602 ? -30.968 9.067 31.102 1.00 95.06 602 GLY A C 1
ATOM 4556 O O . GLY A 1 602 ? -31.430 8.122 30.468 1.00 95.06 602 GLY A O 1
ATOM 4557 N N . VAL A 1 603 ? -31.551 9.552 32.195 1.00 93.06 603 VAL A N 1
ATOM 4558 C CA . VAL A 1 603 ? -32.849 9.131 32.730 1.00 93.06 603 VAL A CA 1
ATOM 4559 C C . VAL A 1 603 ? -33.792 10.330 32.664 1.00 93.06 603 VAL A C 1
ATOM 4561 O O . VAL A 1 603 ? -33.544 11.364 33.284 1.00 93.06 603 VAL A O 1
ATOM 4564 N N . SER A 1 604 ? -34.874 10.201 31.895 1.00 89.31 604 SER A N 1
ATOM 4565 C CA . SER A 1 604 ? -35.860 11.266 31.652 1.00 89.31 604 SER A CA 1
ATOM 4566 C C . SER A 1 604 ? -37.216 10.901 32.262 1.00 89.31 604 SER A C 1
ATOM 4568 O O . SER A 1 604 ? -38.105 10.447 31.544 1.00 89.31 604 SER A O 1
ATOM 4570 N N . PRO A 1 605 ? -37.388 11.052 33.583 1.00 83.69 605 PRO A N 1
ATOM 4571 C CA . PRO A 1 605 ? -38.648 10.747 34.239 1.00 83.69 605 PRO A CA 1
ATOM 4572 C C . PRO A 1 605 ? -39.732 11.761 33.837 1.00 83.69 605 PRO A C 1
ATOM 4574 O O . PRO A 1 605 ? -39.479 12.956 33.705 1.00 83.69 605 PRO A O 1
ATOM 4577 N N . ASN A 1 606 ? -40.968 11.285 33.698 1.00 81.00 606 ASN A N 1
ATOM 4578 C CA . ASN A 1 606 ? -42.166 12.094 33.493 1.00 81.00 606 ASN A CA 1
ATOM 4579 C C . ASN A 1 606 ? -43.205 11.815 34.595 1.00 81.00 606 ASN A C 1
ATOM 4581 O O . ASN A 1 606 ? -44.056 10.926 34.463 1.00 81.00 606 ASN A O 1
ATOM 4585 N N . ILE A 1 607 ? -43.111 12.543 35.716 1.00 81.06 607 ILE A N 1
ATOM 4586 C CA . ILE A 1 607 ? -44.070 12.382 36.818 1.00 81.06 607 ILE A CA 1
ATOM 4587 C C . ILE A 1 607 ? -45.364 13.168 36.590 1.00 81.06 607 ILE A C 1
ATOM 4589 O O . ILE A 1 607 ? -46.426 12.711 37.000 1.00 81.06 607 ILE A O 1
ATOM 4593 N N . ILE A 1 608 ? -45.319 14.313 35.915 1.00 83.31 608 ILE A N 1
ATOM 4594 C CA . ILE A 1 608 ? -46.501 15.091 35.547 1.00 83.31 608 ILE A CA 1
ATOM 4595 C C . ILE A 1 608 ? -46.304 15.787 34.198 1.00 83.31 608 ILE A C 1
ATOM 4597 O O . ILE A 1 608 ? -45.282 16.417 33.950 1.00 83.31 608 ILE A O 1
ATOM 4601 N N . GLN A 1 609 ? -47.306 15.722 33.326 1.00 85.81 609 GLN A N 1
ATOM 4602 C CA . GLN A 1 609 ? -47.281 16.379 32.021 1.00 85.81 609 GLN A CA 1
ATOM 4603 C C . GLN A 1 609 ? -48.622 17.039 31.733 1.00 85.81 609 GLN A C 1
ATOM 4605 O O . GLN A 1 609 ? -49.655 16.382 31.804 1.00 85.81 609 GLN A O 1
ATOM 4610 N N . LYS A 1 610 ? -48.613 18.319 31.349 1.00 84.50 610 LYS A N 1
ATOM 4611 C CA . LYS A 1 610 ? -49.801 19.045 30.884 1.00 84.50 610 LYS A CA 1
ATOM 4612 C C . LYS A 1 610 ? -49.714 19.267 29.376 1.00 84.50 610 LYS A C 1
ATOM 4614 O O . LYS A 1 610 ? -48.708 19.757 28.877 1.00 84.50 610 LYS A O 1
ATOM 4619 N N . THR A 1 611 ? -50.778 18.925 28.659 1.00 84.62 611 THR A N 1
ATOM 4620 C CA . THR A 1 611 ? -50.891 19.077 27.202 1.00 84.62 611 THR A CA 1
ATOM 4621 C C . THR A 1 611 ? -52.198 19.777 26.847 1.00 84.62 611 THR A C 1
ATOM 4623 O O . THR A 1 611 ? -53.219 19.548 27.494 1.00 84.62 611 THR A O 1
ATOM 4626 N N . GLY A 1 612 ? -52.174 20.658 25.846 1.00 82.31 612 GLY A N 1
ATOM 4627 C CA . GLY A 1 612 ? -53.387 21.227 25.260 1.00 82.31 612 GLY A CA 1
ATOM 4628 C C . GLY A 1 612 ? -53.917 20.267 24.202 1.00 82.31 612 GLY A C 1
ATOM 4629 O O . GLY A 1 612 ? -53.255 20.041 23.196 1.00 82.31 612 GLY A O 1
ATOM 4630 N N . SER A 1 613 ? -55.082 19.674 24.437 1.00 76.19 613 SER A N 1
ATOM 4631 C CA . SER A 1 613 ? -55.705 18.698 23.538 1.00 76.19 613 SER A CA 1
ATOM 4632 C C . SER A 1 613 ? -56.474 19.351 22.382 1.00 76.19 613 SER A C 1
ATOM 4634 O O . SER A 1 613 ? -56.826 18.662 21.431 1.00 76.19 613 SER A O 1
ATOM 4636 N N . GLY A 1 614 ? -56.714 20.666 22.439 1.00 76.75 614 GLY A N 1
ATOM 4637 C CA . GLY A 1 614 ? -57.294 21.441 21.339 1.00 76.75 614 GLY A CA 1
ATOM 4638 C C . GLY A 1 614 ? -58.034 22.695 21.807 1.00 76.75 614 GLY A C 1
ATOM 4639 O O . GLY A 1 614 ? -58.413 22.792 22.974 1.00 76.75 614 GLY A O 1
ATOM 4640 N N . TYR A 1 615 ? -58.229 23.645 20.887 1.00 80.62 615 TYR A N 1
ATOM 4641 C CA . TYR A 1 615 ? -59.099 24.812 21.054 1.00 80.62 615 TYR A CA 1
ATOM 4642 C C . TYR A 1 615 ? -60.263 24.724 20.070 1.00 80.62 615 TYR A C 1
ATOM 4644 O O . TYR A 1 615 ? -60.051 24.608 18.863 1.00 80.62 615 TYR A O 1
ATOM 4652 N N . ASP A 1 616 ? -61.483 24.802 20.585 1.00 80.25 616 ASP A N 1
ATOM 4653 C CA . ASP A 1 616 ? -62.692 24.934 19.788 1.00 80.25 616 ASP A CA 1
ATOM 4654 C C . ASP A 1 616 ? -63.068 26.415 19.681 1.00 80.25 616 ASP A C 1
ATOM 4656 O O . ASP A 1 616 ? -63.575 27.023 20.625 1.00 80.25 616 ASP A O 1
ATOM 4660 N N . ALA A 1 617 ? -62.832 26.994 18.503 1.00 77.81 617 ALA A N 1
ATOM 4661 C CA . ALA A 1 617 ? -63.120 28.397 18.222 1.00 77.81 617 ALA A CA 1
ATOM 4662 C C . ALA A 1 617 ? -64.620 28.739 18.250 1.00 77.81 617 ALA A C 1
ATOM 4664 O O . ALA A 1 617 ? -64.971 29.900 18.439 1.00 77.81 617 ALA A O 1
ATOM 4665 N N . SER A 1 618 ? -65.508 27.754 18.067 1.00 77.31 618 SER A N 1
ATOM 4666 C CA . SER A 1 618 ? -66.958 27.981 18.058 1.00 77.31 618 SER A CA 1
ATOM 4667 C C . SER A 1 618 ? -67.538 28.131 19.465 1.00 77.31 618 SER A C 1
ATOM 4669 O O . SER A 1 618 ? -68.493 28.878 19.671 1.00 77.31 618 SER A O 1
ATOM 4671 N N . THR A 1 619 ? -66.934 27.453 20.442 1.00 76.81 619 THR A N 1
ATOM 4672 C CA . THR A 1 619 ? -67.345 27.488 21.852 1.00 76.81 619 THR A CA 1
ATOM 4673 C C . THR A 1 619 ? -66.397 28.310 22.723 1.00 76.81 619 THR A C 1
ATOM 4675 O O . THR A 1 619 ? -66.734 28.641 23.858 1.00 76.81 619 THR A O 1
ATOM 4678 N N . GLY A 1 620 ? -65.217 28.659 22.206 1.00 73.69 620 GLY A N 1
ATOM 4679 C CA . GLY A 1 620 ? -64.159 29.324 22.957 1.00 73.69 620 GLY A CA 1
ATOM 4680 C C . GLY A 1 620 ? -63.507 28.417 24.002 1.00 73.69 620 GLY A C 1
ATOM 4681 O O . GLY A 1 620 ? -62.943 28.929 24.968 1.00 73.69 620 GLY A O 1
ATOM 4682 N N . ILE A 1 621 ? -63.610 27.092 23.855 1.00 77.56 621 ILE A N 1
ATOM 4683 C CA . ILE A 1 621 ? -63.147 26.122 24.851 1.00 77.56 621 ILE A CA 1
ATOM 4684 C C . ILE A 1 621 ? -61.754 25.586 24.501 1.00 77.56 621 ILE A C 1
ATOM 4686 O O . ILE A 1 621 ? -61.541 25.082 23.403 1.00 77.56 621 ILE A O 1
ATOM 4690 N N . ILE A 1 622 ? -60.821 25.611 25.457 1.00 76.19 622 ILE A N 1
ATOM 4691 C CA . ILE A 1 622 ? -59.546 24.884 25.396 1.00 76.19 622 ILE A CA 1
ATOM 4692 C C . ILE A 1 622 ? -59.638 23.636 26.272 1.00 76.19 622 ILE A C 1
ATOM 4694 O O . ILE A 1 622 ? -59.894 23.740 27.474 1.00 76.19 622 ILE A O 1
ATOM 4698 N N . THR A 1 623 ? -59.372 22.467 25.696 1.00 79.69 623 THR A N 1
ATOM 4699 C CA . THR A 1 623 ? -59.243 21.210 26.438 1.00 79.69 623 THR A CA 1
ATOM 4700 C C . THR A 1 623 ? -57.788 20.995 26.830 1.00 79.69 623 THR A C 1
ATOM 4702 O O . THR A 1 623 ? -56.904 21.021 25.976 1.00 79.69 623 THR A O 1
ATOM 4705 N N . TRP A 1 624 ? -57.527 20.724 28.105 1.00 78.75 624 TRP A N 1
ATOM 4706 C CA . TRP A 1 624 ? -56.209 20.312 28.587 1.00 78.75 624 TRP A CA 1
ATOM 4707 C C . TRP A 1 624 ? -56.267 18.913 29.159 1.00 78.75 624 TRP A C 1
ATOM 4709 O O . TRP A 1 624 ? -57.219 18.586 29.859 1.00 78.75 624 TRP A O 1
ATOM 4719 N N . THR A 1 625 ? -55.208 18.147 28.934 1.00 81.50 625 THR A N 1
ATOM 4720 C CA . THR A 1 625 ? -54.986 16.846 29.559 1.00 81.50 625 THR A CA 1
ATOM 4721 C C . THR A 1 625 ? -53.746 16.923 30.438 1.00 81.50 625 THR A C 1
ATOM 4723 O O . THR A 1 625 ? -52.659 17.256 29.956 1.00 81.50 625 THR A O 1
ATOM 4726 N N . ILE A 1 626 ? -53.906 16.628 31.728 1.00 81.75 626 ILE A N 1
ATOM 4727 C CA . ILE A 1 626 ? -52.796 16.457 32.670 1.00 81.75 626 ILE A CA 1
ATOM 4728 C C . ILE A 1 626 ? -52.629 14.964 32.927 1.00 81.75 626 ILE A C 1
ATOM 4730 O O . ILE A 1 626 ? -53.547 14.349 33.454 1.00 81.75 626 ILE A O 1
ATOM 4734 N N . THR A 1 627 ? -51.478 14.403 32.563 1.00 79.81 627 THR A N 1
ATOM 4735 C CA . THR A 1 627 ? -51.082 13.030 32.900 1.00 79.81 627 THR A CA 1
ATOM 4736 C C . THR A 1 627 ? -50.224 13.065 34.155 1.00 79.81 627 THR A C 1
ATOM 4738 O O . THR A 1 627 ? -49.239 13.800 34.196 1.00 79.81 627 THR A O 1
ATOM 4741 N N . VAL A 1 628 ? -50.575 12.269 35.163 1.00 76.88 628 VAL A N 1
ATOM 4742 C CA . VAL A 1 628 ? -49.823 12.147 36.420 1.00 76.88 628 VAL A CA 1
ATOM 4743 C C . VAL A 1 628 ? -49.310 10.721 36.592 1.00 76.88 628 VAL A C 1
ATOM 4745 O O . VAL A 1 628 ? -49.989 9.757 36.248 1.00 76.88 628 VAL A O 1
ATOM 4748 N N . ASN A 1 629 ? -48.117 10.600 37.166 1.00 72.81 629 ASN A N 1
ATOM 4749 C CA . ASN A 1 629 ? -47.411 9.360 37.456 1.00 72.81 629 ASN A CA 1
ATOM 4750 C C . ASN A 1 629 ? -47.148 8.479 36.221 1.00 72.81 629 ASN A C 1
ATOM 4752 O O . ASN A 1 629 ? -47.263 7.254 36.284 1.00 72.81 629 ASN A O 1
ATOM 4756 N N . GLY A 1 630 ? -46.753 9.091 35.097 1.00 70.94 630 GLY A N 1
ATOM 4757 C CA . GLY A 1 630 ? -46.405 8.360 33.870 1.00 70.94 630 GLY A CA 1
ATOM 4758 C C . GLY A 1 630 ? -45.302 7.315 34.085 1.00 70.94 630 GLY A C 1
ATOM 4759 O O . GLY A 1 630 ? -45.338 6.237 33.496 1.00 70.94 630 GLY A O 1
ATOM 4760 N N . ASN A 1 631 ? -44.388 7.582 35.022 1.00 69.50 631 ASN A N 1
ATOM 4761 C CA . ASN A 1 631 ? -43.303 6.674 35.405 1.00 69.50 631 ASN A CA 1
ATOM 4762 C C . ASN A 1 631 ? -43.740 5.441 36.213 1.00 69.50 631 ASN A C 1
ATOM 4764 O O . ASN A 1 631 ? -42.891 4.582 36.466 1.00 69.50 631 ASN A O 1
ATOM 4768 N N . LYS A 1 632 ? -45.011 5.361 36.644 1.00 71.69 632 LYS A N 1
ATOM 4769 C CA . LYS A 1 632 ? -45.568 4.292 37.500 1.00 71.69 632 LYS A CA 1
ATOM 4770 C C . LYS A 1 632 ? -44.771 4.079 38.786 1.00 71.69 632 LYS A C 1
ATOM 4772 O O . LYS A 1 632 ? -44.476 2.958 39.190 1.00 71.69 632 LYS A O 1
ATOM 4777 N N . THR A 1 633 ? -44.402 5.183 39.414 1.00 67.75 633 THR A N 1
ATOM 4778 C CA . THR A 1 633 ? -43.583 5.195 40.618 1.00 67.75 633 THR A CA 1
ATOM 4779 C C . THR A 1 633 ? -44.455 5.247 41.874 1.00 67.75 633 THR A C 1
ATOM 4781 O O . THR A 1 633 ? -45.649 5.564 41.800 1.00 67.75 633 THR A O 1
ATOM 4784 N N . ASN A 1 634 ? -43.873 4.958 43.040 1.00 67.06 634 ASN A N 1
ATOM 4785 C CA . ASN A 1 634 ? -44.564 5.137 44.311 1.00 67.06 634 ASN A CA 1
ATOM 4786 C C . ASN A 1 634 ? -44.589 6.630 44.669 1.00 67.06 634 ASN A C 1
ATOM 4788 O O . ASN A 1 634 ? -43.631 7.178 45.223 1.00 67.06 634 ASN A O 1
ATOM 4792 N N . VAL A 1 635 ? -45.676 7.299 44.293 1.00 66.75 635 VAL A N 1
ATOM 4793 C CA . VAL A 1 635 ? -45.932 8.687 44.674 1.00 66.75 635 VAL A CA 1
ATOM 4794 C C . VAL A 1 635 ? -46.516 8.684 46.078 1.00 66.75 635 VAL A C 1
ATOM 4796 O O . VAL A 1 635 ? -47.488 7.980 46.351 1.00 66.75 635 VAL A O 1
ATOM 4799 N N . ALA A 1 636 ? -45.918 9.473 46.972 1.00 56.91 636 ALA A N 1
ATOM 4800 C CA . ALA A 1 636 ? -46.398 9.592 48.339 1.00 56.91 636 ALA A CA 1
ATOM 4801 C C . ALA A 1 636 ? -47.887 9.969 48.362 1.00 56.91 636 ALA A C 1
ATOM 4803 O O . ALA A 1 636 ? -48.366 10.796 47.580 1.00 56.91 636 ALA A O 1
ATOM 4804 N N . ALA A 1 637 ? -48.621 9.352 49.278 1.00 51.50 637 ALA A N 1
ATOM 4805 C CA . ALA A 1 637 ? -50.050 9.565 49.396 1.00 51.50 637 ALA A CA 1
ATOM 4806 C C . ALA A 1 637 ? -50.375 11.033 49.753 1.00 51.50 637 ALA A C 1
ATOM 4808 O O . ALA A 1 637 ? -49.704 11.647 50.583 1.00 51.50 637 ALA A O 1
ATOM 4809 N N . GLY A 1 638 ? -51.422 11.591 49.132 1.00 57.34 638 GLY A N 1
ATOM 4810 C CA . GLY A 1 638 ? -51.757 13.021 49.228 1.00 57.34 638 GLY A CA 1
ATOM 4811 C C . GLY A 1 638 ? -51.174 13.892 48.109 1.00 57.34 638 GLY A C 1
ATOM 4812 O O . GLY A 1 638 ? -51.122 15.113 48.260 1.00 57.34 638 GLY A O 1
ATOM 4813 N N . ALA A 1 639 ? -50.746 13.282 47.002 1.00 64.19 639 ALA A N 1
ATOM 4814 C CA . ALA A 1 639 ? -50.377 13.999 45.789 1.00 64.19 639 ALA A CA 1
ATOM 4815 C C . ALA A 1 639 ? -51.528 14.903 45.317 1.00 64.19 639 ALA A C 1
ATOM 4817 O O . ALA A 1 639 ? -52.676 14.469 45.219 1.00 64.19 639 ALA A O 1
ATOM 4818 N N . LYS A 1 640 ? -51.214 16.169 45.032 1.00 70.81 640 LYS A N 1
ATOM 4819 C CA . LYS A 1 640 ? -52.166 17.167 44.534 1.00 70.81 640 LYS A CA 1
ATOM 4820 C C . LYS A 1 640 ? -51.695 17.681 43.183 1.00 70.81 640 LYS A C 1
ATOM 4822 O O . LYS A 1 640 ? -50.517 17.986 43.016 1.00 70.81 640 LYS A O 1
ATOM 4827 N N . VAL A 1 641 ? -52.632 17.823 42.252 1.00 73.94 641 VAL A N 1
ATOM 4828 C CA . VAL A 1 641 ? -52.430 18.599 41.028 1.00 73.94 641 VAL A CA 1
ATOM 4829 C C . VAL A 1 641 ? -53.053 19.964 41.258 1.00 73.94 641 VAL A C 1
ATOM 4831 O O . VAL A 1 641 ? -54.248 20.062 41.525 1.00 73.94 641 VAL A O 1
ATOM 4834 N N . THR A 1 642 ? -52.245 21.013 41.174 1.00 73.56 642 THR A N 1
ATOM 4835 C CA . THR A 1 642 ? -52.710 22.400 41.241 1.00 73.56 642 THR A CA 1
ATOM 4836 C C . THR A 1 642 ? -52.419 23.075 39.916 1.00 73.56 642 THR A C 1
ATOM 4838 O O . THR A 1 642 ? -51.304 22.967 39.407 1.00 73.56 642 THR A O 1
ATOM 4841 N N . ASP A 1 643 ? -53.404 23.782 39.378 1.00 73.06 643 ASP A N 1
ATOM 4842 C CA . ASP A 1 643 ? -53.277 24.531 38.134 1.00 73.06 643 ASP A CA 1
ATOM 4843 C C . ASP A 1 643 ? -53.833 25.940 38.349 1.00 73.06 643 ASP A C 1
ATOM 4845 O O . ASP A 1 643 ? -54.952 26.105 38.842 1.00 73.06 643 ASP A O 1
ATOM 4849 N N . THR A 1 644 ? -53.036 26.953 38.018 1.00 72.88 644 THR A N 1
ATOM 4850 C CA . THR A 1 644 ? -53.452 28.352 38.115 1.00 72.88 644 THR A CA 1
ATOM 4851 C C . THR A 1 644 ? -53.996 28.777 36.766 1.00 72.88 644 THR A C 1
ATOM 4853 O O . THR A 1 644 ? -53.251 28.902 35.796 1.00 72.88 644 THR A O 1
ATOM 4856 N N . ILE A 1 645 ? -55.298 29.044 36.717 1.00 69.94 645 ILE A N 1
ATOM 4857 C CA . ILE A 1 645 ? -55.970 29.454 35.485 1.00 69.94 645 ILE A CA 1
ATOM 4858 C C . ILE A 1 645 ? -55.473 30.849 35.079 1.00 69.94 645 ILE A C 1
ATOM 4860 O O . ILE A 1 645 ? -55.617 31.789 35.867 1.00 69.94 645 ILE A O 1
ATOM 4864 N N . PRO A 1 646 ? -54.900 31.015 33.872 1.00 66.19 646 PRO A N 1
ATOM 4865 C CA . PRO A 1 646 ? -54.420 32.311 33.412 1.00 66.19 646 PRO A CA 1
ATOM 4866 C C . PRO A 1 646 ? -55.546 33.340 33.274 1.00 66.19 646 PRO A C 1
ATOM 4868 O O . PRO A 1 646 ? -56.696 33.004 32.981 1.00 66.19 646 PRO A O 1
ATOM 4871 N N . VAL A 1 647 ? -55.196 34.622 33.405 1.00 59.69 647 VAL A N 1
ATOM 4872 C CA . VAL A 1 647 ? -56.114 35.737 33.122 1.00 59.69 647 VAL A CA 1
ATOM 4873 C C . VAL A 1 647 ? -56.668 35.605 31.697 1.00 59.69 647 VAL A C 1
ATOM 4875 O O . VAL A 1 647 ? -55.928 35.316 30.760 1.00 59.69 647 VAL A O 1
ATOM 4878 N N . GLY A 1 648 ? -57.980 35.806 31.542 1.00 65.06 648 GLY A N 1
ATOM 4879 C CA . GLY A 1 648 ? -58.691 35.637 30.267 1.00 65.06 648 GLY A CA 1
ATOM 4880 C C . GLY A 1 648 ? -59.280 34.240 30.048 1.00 65.06 648 GLY A C 1
ATOM 4881 O O . GLY A 1 648 ? -60.013 34.045 29.080 1.00 65.06 648 GLY A O 1
ATOM 4882 N N . GLN A 1 649 ? -59.021 33.286 30.950 1.00 67.38 649 GLN A N 1
ATOM 4883 C CA . GLN A 1 649 ? -59.649 31.965 30.955 1.00 67.38 649 GLN A CA 1
ATOM 4884 C C . GLN A 1 649 ? -60.558 31.776 32.172 1.00 67.38 649 GLN A C 1
ATOM 4886 O O . GLN A 1 649 ? -60.310 32.301 33.257 1.00 67.38 649 GLN A O 1
ATOM 4891 N N . LYS A 1 650 ? -61.613 30.979 31.996 1.00 69.94 650 LYS A N 1
ATOM 4892 C CA . LYS A 1 650 ? -62.510 30.539 33.067 1.00 69.94 650 LYS A CA 1
ATOM 4893 C C . LYS A 1 650 ? -62.688 29.028 32.997 1.00 69.94 650 LYS A C 1
ATOM 4895 O O . LYS A 1 650 ? -62.988 28.500 31.932 1.00 69.94 650 LYS A O 1
ATOM 4900 N N . TYR A 1 651 ? -62.549 28.332 34.123 1.00 71.50 651 TYR A N 1
ATOM 4901 C CA . TYR A 1 651 ? -62.860 26.902 34.189 1.00 71.50 651 TYR A CA 1
ATOM 4902 C C . TYR A 1 651 ? -64.334 26.640 33.846 1.00 71.50 651 TYR A C 1
ATOM 4904 O O . TYR A 1 651 ? -65.232 27.332 34.338 1.00 71.50 651 TYR A O 1
ATOM 4912 N N . VAL A 1 652 ? -64.579 25.645 32.994 1.00 75.25 652 VAL A N 1
ATOM 4913 C CA . VAL A 1 652 ? -65.925 25.183 32.653 1.00 75.25 652 VAL A CA 1
ATOM 4914 C C . VAL A 1 652 ? -66.359 24.163 33.708 1.00 75.25 652 VAL A C 1
ATOM 4916 O O . VAL A 1 652 ? -65.803 23.068 33.785 1.00 75.25 652 VAL A O 1
ATOM 4919 N N . ALA A 1 653 ? -67.345 24.529 34.529 1.00 70.88 653 ALA A N 1
ATOM 4920 C CA . ALA A 1 653 ? -67.897 23.669 35.578 1.00 70.88 653 ALA A CA 1
ATOM 4921 C C . ALA A 1 653 ? -68.431 22.341 35.009 1.00 70.88 653 ALA A C 1
ATOM 4923 O O . ALA A 1 653 ? -69.022 22.318 33.927 1.00 70.88 653 ALA A O 1
ATOM 4924 N N . GLY A 1 654 ? -68.204 21.235 35.721 1.00 72.44 654 GLY A N 1
ATOM 4925 C CA . GLY A 1 654 ? -68.594 19.884 35.303 1.00 72.44 654 GLY A CA 1
ATOM 4926 C C . GLY A 1 654 ? -67.821 19.334 34.098 1.00 72.44 654 GLY A C 1
ATOM 4927 O O . GLY A 1 654 ? -68.253 18.362 33.479 1.00 72.44 654 GLY A O 1
ATOM 4928 N N . SER A 1 655 ? -66.708 19.970 33.718 1.00 75.69 655 SER A N 1
ATOM 4929 C CA . SER A 1 655 ? -65.912 19.553 32.561 1.00 75.69 655 SER A CA 1
ATOM 4930 C C . SER A 1 655 ? -64.730 18.647 32.906 1.00 75.69 655 SER A C 1
ATOM 4932 O O . SER A 1 655 ? -64.171 18.036 31.988 1.00 75.69 655 SER A O 1
ATOM 4934 N N . ALA A 1 656 ? -64.361 18.572 34.191 1.00 74.50 656 ALA A N 1
ATOM 4935 C CA . ALA A 1 656 ? -63.272 17.744 34.683 1.00 74.50 656 ALA A CA 1
ATOM 4936 C C . ALA A 1 656 ? -63.610 16.254 34.581 1.00 74.50 656 ALA A C 1
ATOM 4938 O O . ALA A 1 656 ? -64.592 15.766 35.143 1.00 74.50 656 ALA A O 1
ATOM 4939 N N . LYS A 1 657 ? -62.738 15.514 33.901 1.00 74.44 657 LYS A N 1
ATOM 4940 C CA . LYS A 1 657 ? -62.782 14.052 33.857 1.00 74.44 657 LYS A CA 1
ATOM 4941 C C . LYS A 1 657 ? -61.502 13.478 34.423 1.00 74.44 657 LYS A C 1
ATOM 4943 O O . LYS A 1 657 ? -60.439 14.015 34.140 1.00 74.44 657 LYS A O 1
ATOM 4948 N N . LEU A 1 658 ? -61.628 12.381 35.154 1.00 73.56 658 LEU A N 1
ATOM 4949 C CA . LEU A 1 658 ? -60.544 11.533 35.623 1.00 73.56 658 LEU A CA 1
ATOM 4950 C C . LEU A 1 658 ? -60.621 10.200 34.886 1.00 73.56 658 LEU A C 1
ATOM 4952 O O . LEU A 1 658 ? -61.616 9.492 35.025 1.00 73.56 658 LEU A O 1
ATOM 4956 N N . ASP A 1 659 ? -59.608 9.875 34.086 1.00 69.75 659 ASP A N 1
ATOM 4957 C CA . ASP A 1 659 ? -59.551 8.627 33.305 1.00 69.75 659 ASP A CA 1
ATOM 4958 C C . ASP A 1 659 ? -60.846 8.384 32.496 1.00 69.75 659 ASP A C 1
ATOM 4960 O O . ASP A 1 659 ? -61.348 7.271 32.353 1.00 69.75 659 ASP A O 1
ATOM 4964 N N . GLY A 1 660 ? -61.427 9.475 31.982 1.00 68.06 660 GLY A N 1
ATOM 4965 C CA . GLY A 1 660 ? -62.671 9.480 31.209 1.00 68.06 660 GLY A CA 1
ATOM 4966 C C . GLY A 1 660 ? -63.965 9.525 32.032 1.00 68.06 660 GLY A C 1
ATOM 4967 O O . GLY A 1 660 ? -65.008 9.879 31.477 1.00 68.06 660 GLY A O 1
ATOM 4968 N N . ALA A 1 661 ? -63.919 9.253 33.338 1.00 70.56 661 ALA A N 1
ATOM 4969 C CA . ALA A 1 661 ? -65.065 9.373 34.233 1.00 70.56 661 ALA A CA 1
ATOM 4970 C C . ALA A 1 661 ? -65.264 10.827 34.682 1.00 70.56 661 ALA A C 1
ATOM 4972 O O . ALA A 1 661 ? -64.310 11.512 35.042 1.00 70.56 661 ALA A O 1
ATOM 4973 N N . GLN A 1 662 ? -66.510 11.304 34.674 1.00 72.69 662 GLN A N 1
ATOM 4974 C CA . GLN A 1 662 ? -66.841 12.626 35.211 1.00 72.69 662 GLN A CA 1
ATOM 4975 C C . GLN A 1 662 ? -66.527 12.674 36.704 1.00 72.69 662 GLN A C 1
ATOM 4977 O O . GLN A 1 662 ? -66.975 11.808 37.458 1.00 72.69 662 GLN A O 1
ATOM 4982 N N . ILE A 1 663 ? -65.797 13.702 37.126 1.00 68.56 663 ILE A N 1
ATOM 4983 C CA . ILE A 1 663 ? -65.602 13.993 38.542 1.00 68.56 663 ILE A CA 1
ATOM 4984 C C . ILE A 1 663 ? -66.379 15.258 38.888 1.00 68.56 663 ILE A C 1
ATOM 4986 O O . ILE A 1 663 ? -66.428 16.206 38.109 1.00 68.56 663 ILE A O 1
ATOM 4990 N N . GLY A 1 664 ? -67.048 15.259 40.043 1.00 61.59 664 GLY A N 1
ATOM 4991 C CA . GLY A 1 664 ? -67.762 16.448 40.501 1.00 61.59 664 GLY A CA 1
ATOM 4992 C C . GLY A 1 664 ? -66.796 17.615 40.718 1.00 61.59 664 GLY A C 1
ATOM 4993 O O . GLY A 1 664 ? -65.634 17.401 41.068 1.00 61.59 664 GLY A O 1
ATOM 4994 N N . ASP A 1 665 ? -67.291 18.850 40.600 1.00 57.97 665 ASP A N 1
ATOM 4995 C CA . ASP A 1 665 ? -66.485 20.057 40.846 1.00 57.97 665 ASP A CA 1
ATOM 4996 C C . ASP A 1 665 ? -65.904 20.109 42.277 1.00 57.97 665 ASP A C 1
ATOM 4998 O O . ASP A 1 665 ? -64.998 20.882 42.535 1.00 57.97 665 ASP A O 1
ATOM 5002 N N . GLY A 1 666 ? -66.347 19.242 43.200 1.00 47.88 666 GLY A N 1
ATOM 5003 C CA . GLY A 1 666 ? -65.750 19.056 44.530 1.00 47.88 666 GLY A CA 1
ATOM 5004 C C . GLY A 1 666 ? -64.351 18.414 44.554 1.00 47.88 666 GLY A C 1
ATOM 5005 O O . GLY A 1 666 ? -63.719 18.413 45.607 1.00 47.88 666 GLY A O 1
ATOM 5006 N N . GLY A 1 667 ? -63.847 17.887 43.429 1.00 47.62 667 GLY A N 1
ATOM 5007 C CA . GLY A 1 667 ? -62.425 17.540 43.253 1.00 47.62 667 GLY A CA 1
ATOM 5008 C C . GLY A 1 667 ? -61.550 18.741 42.860 1.00 47.62 667 GLY A C 1
ATOM 5009 O O . GLY A 1 667 ? -60.328 18.683 42.971 1.00 47.62 667 GLY A O 1
ATOM 5010 N N . TYR A 1 668 ? -62.183 19.838 42.437 1.00 44.78 668 TYR A N 1
ATOM 5011 C CA . TYR A 1 668 ? -61.579 21.137 42.186 1.00 44.78 668 TYR A CA 1
ATOM 5012 C C . TYR A 1 668 ? -61.908 22.056 43.369 1.00 44.78 668 TYR A C 1
ATOM 5014 O O . TYR A 1 668 ? -62.976 22.653 43.460 1.00 44.78 668 TYR A O 1
ATOM 5022 N N . THR A 1 669 ? -60.984 22.181 44.316 1.00 43.25 669 THR A N 1
ATOM 5023 C CA . THR A 1 669 ? -61.022 23.292 45.270 1.00 43.25 669 THR A CA 1
ATOM 5024 C C . THR A 1 669 ? -60.260 24.462 44.656 1.00 43.25 669 THR A C 1
ATOM 5026 O O . THR A 1 669 ? -59.061 24.355 44.401 1.00 43.25 669 THR A O 1
ATOM 5029 N N . ALA A 1 670 ? -60.940 25.591 44.414 1.00 38.81 670 ALA A N 1
ATOM 5030 C CA . ALA A 1 670 ? -60.237 26.860 44.241 1.00 38.81 670 ALA A CA 1
ATOM 5031 C C . ALA A 1 670 ? -59.356 27.056 45.483 1.00 38.81 670 ALA A C 1
ATOM 5033 O O . ALA A 1 670 ? -59.825 26.866 46.606 1.00 38.81 670 ALA A O 1
ATOM 5034 N N . ALA A 1 671 ? -58.067 27.321 45.287 1.00 33.44 671 ALA A N 1
ATOM 5035 C CA . ALA A 1 671 ? -57.128 27.370 46.396 1.00 33.44 671 ALA A CA 1
ATOM 5036 C C . ALA A 1 671 ? -57.442 28.565 47.315 1.00 33.44 671 ALA A C 1
ATOM 5038 O O . ALA A 1 671 ? -57.117 29.697 46.970 1.00 33.44 671 ALA A O 1
ATOM 5039 N N . ASP A 1 672 ? -58.018 28.297 48.489 1.00 36.69 672 ASP A N 1
ATOM 5040 C CA . ASP A 1 672 ? -57.978 29.202 49.641 1.00 36.69 672 ASP A CA 1
ATOM 5041 C C . ASP A 1 672 ? -56.784 28.853 50.549 1.00 36.69 672 ASP A C 1
ATOM 5043 O O . ASP A 1 672 ? -56.291 27.722 50.582 1.00 36.69 672 ASP A O 1
ATOM 5047 N N . SER A 1 673 ? -56.289 29.859 51.273 1.00 37.50 673 SER A N 1
ATOM 5048 C CA . SER A 1 673 ? -54.946 29.968 51.864 1.00 37.50 673 SER A CA 1
ATOM 5049 C C . SER A 1 673 ? -54.615 29.066 53.068 1.00 37.50 673 SER A C 1
ATOM 5051 O O . SER A 1 673 ? -53.813 29.449 53.919 1.00 37.50 673 SER A O 1
ATOM 5053 N N . GLY A 1 674 ? -55.163 27.857 53.156 1.00 50.53 674 GLY A N 1
ATOM 5054 C CA . GLY A 1 674 ? -54.662 26.861 54.099 1.00 50.53 674 GLY A CA 1
ATOM 5055 C C . GLY A 1 674 ? -55.635 25.734 54.393 1.00 50.53 674 GLY A C 1
ATOM 5056 O O . GLY A 1 674 ? -56.620 25.962 55.077 1.00 50.53 674 GLY A O 1
ATOM 5057 N N . ASP A 1 675 ? -55.305 24.508 53.971 1.00 34.41 675 ASP A N 1
ATOM 5058 C CA . ASP A 1 675 ? -55.647 23.315 54.752 1.00 34.41 675 ASP A CA 1
ATOM 5059 C C . ASP A 1 675 ? -54.831 22.067 54.353 1.00 34.41 675 ASP A C 1
ATOM 5061 O O . ASP A 1 675 ? -54.390 21.887 53.210 1.00 34.41 675 ASP A O 1
ATOM 5065 N N . SER A 1 676 ? -54.632 21.197 55.343 1.00 42.50 676 SER A N 1
ATOM 5066 C CA . SER A 1 676 ? -53.701 20.075 55.404 1.00 42.50 676 SER A CA 1
ATOM 5067 C C . SER A 1 676 ? -54.409 18.731 55.678 1.00 42.50 676 SER A C 1
ATOM 5069 O O . SER A 1 676 ? -55.161 18.607 56.637 1.00 42.50 676 SER A O 1
ATOM 5071 N N . LYS A 1 677 ? -54.023 17.702 54.895 1.00 33.22 677 LYS A N 1
ATOM 5072 C CA . LYS A 1 677 ? -54.101 16.225 55.107 1.00 33.22 677 LYS A CA 1
ATOM 5073 C C . LYS A 1 677 ? -55.165 15.351 54.382 1.00 33.22 677 LYS A C 1
ATOM 5075 O O . LYS A 1 677 ? -56.356 15.627 54.417 1.00 33.22 677 LYS A O 1
ATOM 5080 N N . LYS A 1 678 ? -54.637 14.168 53.972 1.00 32.78 678 LYS A N 1
ATOM 5081 C CA . LYS A 1 678 ? -55.190 12.812 53.647 1.00 32.78 678 LYS A CA 1
ATOM 5082 C C . LYS A 1 678 ? -55.691 12.532 52.217 1.00 32.78 678 LYS A C 1
ATOM 5084 O O . LYS A 1 678 ? -56.376 13.382 51.677 1.00 32.78 678 LYS A O 1
ATOM 5089 N N . LEU A 1 679 ? -55.533 11.348 51.593 1.00 31.36 679 LEU A N 1
ATOM 5090 C CA . LEU A 1 679 ? -54.578 10.198 51.514 1.00 31.36 679 LEU A CA 1
ATOM 5091 C C . LEU A 1 679 ? -55.097 9.328 50.314 1.00 31.36 679 LEU A C 1
ATOM 5093 O O . LEU A 1 679 ? -56.283 9.417 50.016 1.00 31.36 679 LEU A O 1
ATOM 5097 N N . GLU A 1 680 ? -54.239 8.483 49.711 1.00 28.47 680 GLU A N 1
ATOM 5098 C CA . GLU A 1 680 ? -54.425 7.494 48.598 1.00 28.47 680 GLU A CA 1
ATOM 5099 C C . GLU A 1 680 ? -53.899 7.892 47.180 1.00 28.47 680 GLU A C 1
ATOM 5101 O O . GLU A 1 680 ? -54.086 9.037 46.759 1.00 28.47 680 GLU A O 1
ATOM 5106 N N . PRO A 1 681 ? -53.199 6.986 46.444 1.00 28.62 681 PRO A N 1
ATOM 5107 C CA . PRO A 1 681 ? -52.568 7.254 45.142 1.00 28.62 681 PRO A CA 1
ATOM 5108 C C . PRO A 1 681 ? -53.503 7.004 43.945 1.00 28.62 681 PRO A C 1
ATOM 5110 O O . PRO A 1 681 ? -54.251 6.029 43.912 1.00 28.62 681 PRO A O 1
ATOM 5113 N N . LEU A 1 682 ? -53.415 7.860 42.924 1.00 30.14 682 LEU A N 1
ATOM 5114 C CA . LEU A 1 682 ? -54.285 7.842 41.747 1.00 30.14 682 LEU A CA 1
ATOM 5115 C C . LEU A 1 682 ? -53.435 8.000 40.473 1.00 30.14 682 LEU A C 1
ATOM 5117 O O . LEU A 1 682 ? -52.574 8.881 40.406 1.00 30.14 682 LEU A O 1
ATOM 5121 N N . LEU A 1 683 ? -53.689 7.173 39.456 1.00 28.88 683 LEU A N 1
ATOM 5122 C CA . LEU A 1 683 ? -53.417 7.576 38.077 1.00 28.88 683 LEU A CA 1
ATOM 5123 C C . LEU A 1 683 ? -54.480 8.632 37.749 1.00 28.88 683 LEU A C 1
ATOM 5125 O O . LEU A 1 683 ? -55.657 8.396 38.005 1.00 28.88 683 LEU A O 1
ATOM 5129 N N . ILE A 1 684 ? -54.070 9.816 37.293 1.00 33.62 684 ILE A N 1
ATOM 5130 C CA . ILE A 1 684 ? -55.004 10.895 36.955 1.00 33.62 684 ILE A CA 1
ATOM 5131 C C . ILE A 1 684 ? -54.673 11.379 35.561 1.00 33.62 684 ILE A C 1
ATOM 5133 O O . ILE A 1 684 ? -53.710 12.122 35.386 1.00 33.62 684 ILE A O 1
ATOM 5137 N N . SER A 1 685 ? -55.467 10.975 34.571 1.00 33.00 685 SER A N 1
ATOM 5138 C CA . SER A 1 685 ? -55.686 11.814 33.398 1.00 33.00 685 SER A CA 1
ATOM 5139 C C . SER A 1 685 ? -56.805 12.794 33.716 1.00 33.00 685 SER A C 1
ATOM 5141 O O . SER A 1 685 ? -57.974 12.414 33.712 1.00 33.00 685 SER A O 1
ATOM 5143 N N . LEU A 1 686 ? -56.438 14.042 34.025 1.00 42.88 686 LEU A N 1
ATOM 5144 C CA . LEU A 1 686 ? -57.394 15.121 34.257 1.00 42.88 686 LEU A CA 1
ATOM 5145 C C . LEU A 1 686 ? -57.648 15.850 32.937 1.00 42.88 686 LEU A C 1
ATOM 5147 O O . LEU A 1 686 ? -56.777 16.583 32.462 1.00 42.88 686 LEU A O 1
ATOM 5151 N N . THR A 1 687 ? -58.822 15.655 32.342 1.00 36.84 687 THR A N 1
ATOM 5152 C CA . THR A 1 687 ? -59.261 16.455 31.192 1.00 36.84 687 THR A CA 1
ATOM 5153 C C . THR A 1 687 ? -60.0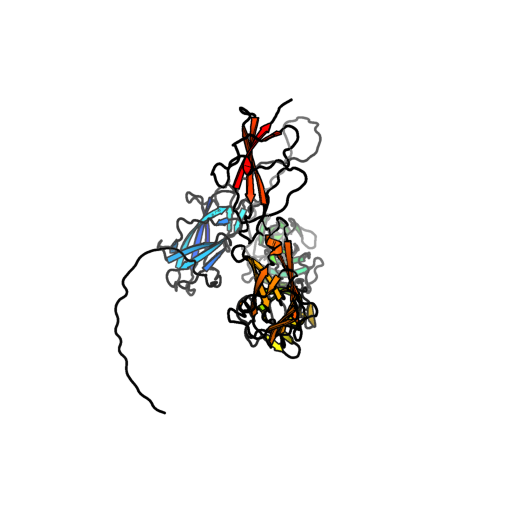82 17.631 31.698 1.00 36.84 687 THR A C 1
ATOM 5155 O O . THR A 1 687 ? -61.147 17.406 32.258 1.00 36.84 687 THR A O 1
ATOM 5158 N N . MET A 1 688 ? -59.617 18.866 31.509 1.00 39.19 688 MET A N 1
ATOM 5159 C CA . MET A 1 688 ? -60.320 20.089 31.928 1.00 39.19 688 MET A CA 1
ATOM 5160 C C . MET A 1 688 ? -60.602 20.988 30.727 1.00 39.19 688 MET A C 1
ATOM 5162 O O . MET A 1 688 ? -59.740 21.142 29.861 1.00 39.19 688 MET A O 1
ATOM 5166 N N . HIS A 1 689 ? -61.779 21.610 30.694 1.00 32.78 689 HIS A N 1
ATOM 5167 C CA . HIS A 1 689 ? -62.160 22.570 29.661 1.00 32.78 689 HIS A CA 1
ATOM 5168 C C . HIS A 1 689 ? -62.137 23.997 30.234 1.00 32.78 689 HIS A C 1
ATOM 5170 O O . HIS A 1 689 ? -62.644 24.236 31.332 1.00 32.78 689 HIS A O 1
ATOM 5176 N N . PHE A 1 690 ? -61.567 24.956 29.498 1.00 31.62 690 PHE A N 1
ATOM 5177 C CA . PHE A 1 690 ? -61.525 26.373 29.887 1.00 31.62 690 PHE A CA 1
ATOM 5178 C C . PHE A 1 690 ? -62.124 27.249 28.796 1.00 31.62 690 PHE A C 1
ATOM 5180 O O . PHE A 1 690 ? -61.777 27.091 27.634 1.00 31.62 690 PHE A O 1
ATOM 5187 N N . LEU A 1 691 ? -62.982 28.191 29.173 1.00 25.05 691 LEU A N 1
ATOM 5188 C CA . LEU A 1 691 ? -63.575 29.183 28.286 1.00 25.05 691 LEU A CA 1
ATOM 5189 C C . LEU A 1 691 ? -62.647 30.405 28.194 1.00 25.05 691 LEU A C 1
ATOM 5191 O O . LEU A 1 691 ? -62.350 31.014 29.222 1.00 25.05 691 LEU A O 1
ATOM 5195 N N . THR A 1 692 ? -62.204 30.792 27.000 1.00 27.77 692 THR A N 1
ATOM 5196 C CA . THR A 1 692 ? -61.464 32.046 26.771 1.00 27.77 692 THR A CA 1
ATOM 5197 C C . THR A 1 692 ? -62.430 33.207 26.550 1.00 27.77 692 THR A C 1
ATOM 5199 O O . THR A 1 692 ? -63.371 33.072 25.768 1.00 27.77 692 THR A O 1
ATOM 5202 N N . HIS A 1 693 ? -62.211 34.358 27.185 1.00 34.28 693 HIS A N 1
ATOM 5203 C CA . HIS A 1 693 ? -62.882 35.605 26.799 1.00 34.28 693 HIS A CA 1
ATOM 5204 C C . HIS A 1 693 ? -61.998 36.350 25.798 1.00 34.28 693 HIS A C 1
ATOM 5206 O O . HIS A 1 693 ? -60.898 36.777 26.138 1.00 34.28 693 HIS A O 1
ATOM 5212 N N . ILE A 1 694 ? -62.478 36.470 24.560 1.00 32.50 694 ILE A N 1
ATOM 5213 C CA . ILE A 1 694 ? -61.903 37.371 23.561 1.00 32.50 694 ILE A CA 1
ATOM 5214 C C . ILE A 1 694 ? -62.395 38.774 23.927 1.00 32.50 694 ILE A C 1
ATOM 5216 O O . ILE A 1 694 ? -63.606 38.997 23.971 1.00 32.50 694 ILE A O 1
ATOM 5220 N N . LEU A 1 695 ? -61.468 39.681 24.233 1.00 31.97 695 LEU A N 1
ATOM 5221 C CA . LEU A 1 695 ? -61.710 41.122 24.158 1.00 31.97 695 LEU A CA 1
ATOM 5222 C C . LEU A 1 695 ? -61.119 41.642 22.855 1.00 31.97 695 LEU A C 1
ATOM 5224 O O . LEU A 1 695 ? -59.953 41.279 22.574 1.00 31.97 695 LEU A O 1
#

Nearest PDB structures (foldseek):
  5jq6-assembly1_A  TM=3.872E-01  e=7.556E-12  Staphylococcus aureus
  1n67-assembly1_A  TM=3.838E-01  e=3.704E-11  Staphylococcus aureus
  2vr3-assembly1_A  TM=3.757E-01  e=3.219E-11  Staphylococcus aureus
  4b60-assembly1_A  TM=4.054E-01  e=3.494E-10  Staphylococcus aureus subsp. aureus NCTC 8325
  4b5z-assembly1_A  TM=4.076E-01  e=3.182E-10  Staphylococcus aureus subsp. aureus NCTC 8325

Sequence (695 aa):
MKKKKFSSIVVTFIFLLQIFSSFMPIGSAKADDTAFPFVTGAVLTDGSGKDISQETNVDKNSDVNVNYDFSIPEGQTAVNGTPYTVQLPDQIKLKGTQADTSVKDSSGTQIGSFVVDTASNKLNITFSKDITGALSGKFSVSTQFDSSKIGNENPVSINFGKNSVNVNFRQDTSSENTGTSNTIGQTVSPSDVSASASTTTGNDITDSFHFITGFSGLTDKDGNPLGDNVDKASEIHVSYEWAIPNTVNVNLGDYYKMQLPKKIHIAAPIDQPINDDNGVKVADMHVDTSGLVTLTFTDYPSTHSNVSGYFYIDCHFEESEIGNNNPVTITFTIPGISDPVTVDVNFEQPKPSITKDGGYDPATDEITWQITVNKENVNVTNASVEDTINAGQVFVPNSVTVNGSPADASDYSYDPSSKKFIYNFGNINTQQVIAFKTSIHDDLAAQGQGSYKYNNTADLNYTDNGTPQTIISNTKTVNVPVKLISKNGHYDEANKKIDWTITVNESRRAIDNAVVTDMIPEGLTLIDDSVKVDGAAGSSYTILGQLFTYSLGSITEKKVITFSTSVDQSVYNSNNHKNYNNTASLTGNGVPDGTSDSVGVGVSPNIIQKTGSGYDASTGIITWTITVNGNKTNVAAGAKVTDTIPVGQKYVAGSAKLDGAQIGDGGYTAADSGDSKKLEPLLISLTMHFLTHIL

Foldseek 3Di:
DDDDDDDDDDDDDDDDDDDDDDDDDDPDPPQPQAADPFWDDKFKAAPVRHTQLPPQAAALFGKIKIKTKGKDAAADKDAAPRWHKFAFFPQKAADQDWPAQFWAWPVRHGQWGWHADRVRRMITIGGHHMDNHITMTMDMGIITTDSVPDDPDAQDWGDRDPDTRTHNHHDDPDDDDDDDDDDDDDDDDDDDDDDDPPPPPAAACAQVDQFFPDWPDKAFPVRHRADAAAAQFTWIKGKTKGWDAPVDDGAQFHKHKFAAFLQWFDPAWDWDFDADPVRHGAWIWIAHRRRIIMTTGHRVSVVDHGDIDMDIDTTGTPSVPQAQEPQGKGWGDGHPDPDIDIDTHNHRHDDKDKAKEWEADLVQQKIKIKMKIRQRLHKFAFKKKKWADDPQKAWDPQQKDKPNHGDDPVQWDADPVRSMIMGTPGIGRHMMMMMTMIHRADQPLLVAAFKDKDWIKMWIWTDDPNRIDIDIYDIYIYIDGWCAKEKDWDQDLVQQKIKIKIKGPQVLYKFAFKKKKKQFDPQWAWPQQFWDKPNHTADQWDDDPRIIMHTPGITRHMMMIMTMIHGHLVVQCDQDKDKTKMKMAIDTVSRDPPRIYIDIDIDGHPQKDKDFPDADPVQQKIKIWIWGSPSVGPDFWPDDDDDDDDPQKDWDAQFWDFVNHTDHCVSPDPDDDDDDDDGDDDGGGIITMIHGDDD